Protein AF-0000000078796897 (afdb_homodimer)

Organism: Cecembia lonarensis (strain CCUG 58316 / KCTC 22772 / LW9) (NCBI:txid1225176)

Sequence (402 aa):
MMHPLHKPAYEALFKAAEKYMRVRKNDVHIPLSYRFALELMEHYPGVNQAVVAAGIILHDIGWYAIDEEEIFEKGFSGPDILTSDVRYLHESEGVKYAKPLLASLGYDEEFIEKVCTIIDGHDTRKFAKSKEDEIVRDADKLWRFAVTGVSVACDWFKMTPAQYAQRLEDTNIEQLHLPESVAIAKRELSATRALLLAHVLMMHPLHKPAYEALFKAAEKYMRVRKNDVHIPLSYRFALELMEHYPGVNQAVVAAGIILHDIGWYAIDEEEIFEKGFSGPDILTSDVRYLHESEGVKYAKPLLASLGYDEEFIEKVCTIIDGHDTRKFAKSKEDEIVRDADKLWRFAVTGVSVACDWFKMTPAQYAQRLEDTNIEQLHLPESVAIAKRELSATRALLLAHVL

InterPro domains:
  IPR006674 HD domain [PF01966] (35-142)

Foldseek 3Di:
DPDCVVPPVCVLLLVLLVVLCPAPVSVPLLVQLLVQLSVVVVVPVPDDSVLLNNLSSQLQSLCSVPDRVCCLVQQQADPPNLPGPSQQRSLVSSLVSSQVSCVVVPDDPVSSVSSNVLSRCLRNPLDAPDPSSLSSSLSSLLSCLALVNLVSCCVSHPHDSLVSLVVCVVPVLVSRDDPVSSVSSVVRNVVNCVVVVSVVD/DPPVVVPPPCVLLLVLLVVLCPAPVSVPLLVQLLVQLSVVVVVPVPDDSVLLNNLSSQLQSLCSVPDRVCCLVQQQADPPNLPGPSQQRSLVSSLVSQQVSCVVVPDDPVSSVSSNVLSRCLRNPLDAPDPSSLSSSLSSLLSCLALVNLVSCCVSHPHDSLVSLVVCVVPVLVSRDDPVSSVSSVVRNVVNCVVVVSVVD

Solvent-accessible surface area (backbone atoms only — not comparable to full-atom values): 20997 Å² total; per-residue (Å²): 125,78,61,75,75,74,39,76,78,51,49,64,57,49,46,74,43,40,79,35,25,80,42,95,58,31,60,51,52,32,40,43,14,40,53,44,33,54,59,54,43,72,78,42,81,86,51,59,61,67,48,30,51,50,24,38,66,44,34,63,36,9,44,56,80,49,58,65,68,55,46,48,51,44,49,47,67,39,97,48,30,81,69,23,69,63,60,58,45,22,15,54,43,12,33,65,56,45,50,59,52,42,47,73,72,65,52,53,70,68,59,48,50,55,28,36,51,35,20,49,37,53,83,69,44,92,67,64,90,42,72,43,33,43,44,31,44,34,14,66,52,45,35,50,31,28,55,47,29,30,66,54,50,13,60,62,62,75,41,51,52,39,57,39,50,49,46,40,65,74,59,46,49,80,70,40,80,46,72,67,49,42,53,49,34,53,53,31,34,53,50,25,35,61,52,41,38,32,91,64,78,126,77,61,76,72,76,42,76,79,51,48,66,58,48,45,73,43,38,80,35,25,79,40,94,57,31,58,50,51,31,40,43,15,42,54,44,33,53,60,54,43,72,78,42,80,85,51,60,62,67,48,29,51,52,23,38,67,43,33,64,38,10,45,56,80,49,57,65,68,54,44,47,50,43,49,48,67,38,97,50,30,81,69,22,70,63,59,56,45,21,16,55,43,12,34,66,56,45,49,61,54,42,47,72,72,66,51,54,70,68,57,47,50,56,26,36,52,34,21,47,36,53,83,69,44,93,66,65,91,42,72,44,34,41,44,30,43,33,13,66,52,43,35,50,33,29,53,47,30,29,67,55,51,14,60,63,61,77,39,52,52,40,57,38,51,50,47,41,66,75,60,46,51,81,69,40,81,45,72,69,50,44,54,48,34,51,53,31,35,53,50,26,36,62,53,42,39,32,90,64,78

Structure (mmCIF, N/CA/C/O backbone):
data_AF-0000000078796897-model_v1
#
loop_
_entity.id
_entity.type
_entity.pdbx_description
1 polymer 'Putative HD superfamily hydrolase'
#
loop_
_atom_site.group_PDB
_atom_site.id
_atom_site.type_symbol
_atom_site.label_atom_id
_atom_site.label_alt_id
_atom_site.label_comp_id
_atom_site.label_asym_id
_atom_site.label_entity_id
_atom_site.label_seq_id
_atom_site.pdbx_PDB_ins_code
_atom_site.Cartn_x
_atom_site.Cartn_y
_atom_site.Cartn_z
_atom_site.occupancy
_atom_site.B_iso_or_equiv
_atom_site.auth_seq_id
_atom_site.auth_comp_id
_atom_site.auth_asym_id
_atom_site.auth_atom_id
_atom_site.pdbx_PDB_model_num
ATOM 1 N N . MET A 1 1 ? -7.141 2.398 -20.031 1 24.41 1 MET A N 1
ATOM 2 C CA . MET A 1 1 ? -7.828 1.196 -20.5 1 24.41 1 MET A CA 1
ATOM 3 C C . MET A 1 1 ? -7.398 -0.021 -19.688 1 24.41 1 MET A C 1
ATOM 5 O O . MET A 1 1 ? -6.23 -0.134 -19.297 1 24.41 1 MET A O 1
ATOM 9 N N . MET A 1 2 ? -8.273 -0.577 -18.859 1 33.97 2 MET A N 1
ATOM 10 C CA . MET A 1 2 ? -7.984 -1.835 -18.172 1 33.97 2 MET A CA 1
ATOM 11 C C . MET A 1 2 ? -7.262 -2.807 -19.109 1 33.97 2 MET A C 1
ATOM 13 O O . MET A 1 2 ? -7.516 -2.826 -20.312 1 33.97 2 MET A O 1
ATOM 17 N N . HIS A 1 3 ? -6.117 -3.168 -18.719 1 37.28 3 HIS A N 1
ATOM 18 C CA . HIS A 1 3 ? -5.461 -4.164 -19.562 1 37.28 3 HIS A CA 1
ATOM 19 C C . HIS A 1 3 ? -6.445 -5.242 -20.016 1 37.28 3 HIS A C 1
ATOM 21 O O . HIS A 1 3 ? -7.293 -5.676 -19.219 1 37.28 3 HIS A O 1
ATOM 27 N N . PRO A 1 4 ? -6.625 -5.414 -21.172 1 39.06 4 PRO A N 1
ATOM 28 C CA . PRO A 1 4 ? -7.543 -6.414 -21.719 1 39.06 4 PRO A CA 1
ATOM 29 C C . PRO A 1 4 ? -7.578 -7.699 -20.906 1 39.06 4 PRO A C 1
ATOM 31 O O . PRO A 1 4 ? -8.594 -8.398 -20.891 1 39.06 4 PRO A O 1
ATOM 34 N N . LEU A 1 5 ? -6.465 -8.078 -20.375 1 41.12 5 LEU A N 1
ATOM 35 C CA . LEU A 1 5 ? -6.445 -9.391 -19.719 1 41.12 5 LEU A CA 1
ATOM 36 C C . LEU A 1 5 ? -7.137 -9.336 -18.375 1 41.12 5 LEU A C 1
ATOM 38 O O . LEU A 1 5 ? -7.094 -10.297 -17.609 1 41.12 5 LEU A O 1
ATOM 42 N N . HIS A 1 6 ? -7.418 -8.109 -17.859 1 48.72 6 HIS A N 1
ATOM 43 C CA . HIS A 1 6 ? -8.398 -8.328 -16.797 1 48.72 6 HIS A CA 1
ATOM 44 C C . HIS A 1 6 ? -9.578 -9.148 -17.297 1 48.72 6 HIS A C 1
ATOM 46 O O . HIS A 1 6 ? -10.594 -8.594 -17.719 1 48.72 6 HIS A O 1
ATOM 52 N N . LYS A 1 7 ? -9.141 -10.227 -18.094 1 50.75 7 LYS A N 1
ATOM 53 C CA . LYS A 1 7 ? -10.164 -11.086 -18.672 1 50.75 7 LYS A CA 1
ATOM 54 C C . LYS A 1 7 ? -11.117 -11.609 -17.609 1 50.75 7 LYS A C 1
ATOM 56 O O . LYS A 1 7 ? -10.688 -12.148 -16.578 1 50.75 7 LYS A O 1
ATOM 61 N N . PRO A 1 8 ? -12.258 -11.18 -17.656 1 57.94 8 PRO A N 1
ATOM 62 C CA . PRO A 1 8 ? -13.312 -11.859 -16.906 1 57.94 8 PRO A CA 1
ATOM 63 C C . PRO A 1 8 ? -13.078 -13.367 -16.797 1 57.94 8 PRO A C 1
ATOM 65 O O . PRO A 1 8 ? -13.656 -14.023 -15.922 1 57.94 8 PRO A O 1
ATOM 68 N N . ALA A 1 9 ? -11.984 -13.758 -17.469 1 66 9 ALA A N 1
ATOM 69 C CA . ALA A 1 9 ? -11.906 -15.195 -17.703 1 66 9 ALA A CA 1
ATOM 70 C C . ALA A 1 9 ? -11.406 -15.922 -16.453 1 66 9 ALA A C 1
ATOM 72 O O . ALA A 1 9 ? -11.789 -17.078 -16.203 1 66 9 ALA A O 1
ATOM 73 N N . TYR A 1 10 ? -10.773 -15.109 -15.477 1 92.06 10 TYR A N 1
ATOM 74 C CA . TYR A 1 10 ? -10.266 -15.938 -14.391 1 92.06 10 TYR A CA 1
ATOM 75 C C . TYR A 1 10 ? -10.883 -15.531 -13.055 1 92.06 10 TYR A C 1
ATOM 77 O O . TYR A 1 10 ? -10.367 -15.883 -11.992 1 92.06 10 TYR A O 1
ATOM 85 N N . GLU A 1 11 ? -12 -14.797 -13.195 1 94.06 11 GLU A N 1
ATOM 86 C CA . GLU A 1 11 ? -12.703 -14.352 -11.992 1 94.06 11 GLU A CA 1
ATOM 87 C C . GLU A 1 11 ? -13.211 -15.539 -11.18 1 94.06 11 GLU A C 1
ATOM 89 O O . GLU A 1 11 ? -13.25 -15.484 -9.953 1 94.06 11 GLU A O 1
ATOM 94 N N . ALA A 1 12 ? -13.594 -16.578 -11.883 1 94.5 12 ALA A N 1
ATOM 95 C CA . ALA A 1 12 ? -14.07 -17.766 -11.195 1 94.5 12 ALA A CA 1
ATOM 96 C C . ALA A 1 12 ? -12.977 -18.391 -10.336 1 94.5 12 ALA A C 1
ATOM 98 O O . ALA A 1 12 ? -13.242 -18.906 -9.258 1 94.5 12 ALA A O 1
ATOM 99 N N . LEU A 1 13 ? -11.758 -18.344 -10.82 1 97 13 LEU A N 1
ATOM 100 C CA . LEU A 1 13 ? -10.625 -18.844 -10.055 1 97 13 LEU A CA 1
ATOM 101 C C . LEU A 1 13 ? -10.406 -18 -8.805 1 97 13 LEU A C 1
ATOM 103 O O . LEU A 1 13 ? -10.211 -18.547 -7.715 1 97 13 LEU A O 1
ATOM 107 N N . PHE A 1 14 ? -10.469 -16.672 -8.992 1 97.31 14 PHE A N 1
ATOM 108 C CA . PHE A 1 14 ? -10.32 -15.766 -7.859 1 97.31 14 PHE A CA 1
ATOM 109 C C . PHE A 1 14 ? -11.406 -16.016 -6.82 1 97.31 14 PHE A C 1
ATOM 111 O O . PHE A 1 14 ? -11.125 -16.109 -5.625 1 97.31 14 PHE A O 1
ATOM 118 N N . LYS A 1 15 ? -12.609 -16.172 -7.285 1 96.69 15 LYS A N 1
ATOM 119 C CA . LYS A 1 15 ? -13.727 -16.375 -6.371 1 96.69 15 LYS A CA 1
ATOM 120 C C . LYS A 1 15 ? -13.578 -17.688 -5.605 1 96.69 15 LYS A C 1
ATOM 122 O O . LYS A 1 15 ? -13.812 -17.734 -4.395 1 96.69 15 LYS A O 1
ATOM 127 N N . ALA A 1 16 ? -13.164 -18.703 -6.297 1 97 16 ALA A N 1
ATOM 128 C CA . ALA A 1 16 ? -13 -20.016 -5.676 1 97 16 ALA A CA 1
ATOM 129 C C . ALA A 1 16 ? -11.859 -20 -4.664 1 97 16 ALA A C 1
ATOM 131 O O . ALA A 1 16 ? -11.883 -20.75 -3.676 1 97 16 ALA A O 1
ATOM 132 N N . ALA A 1 17 ? -10.859 -19.141 -4.883 1 97.81 17 ALA A N 1
ATOM 133 C CA . ALA A 1 17 ? -9.664 -19.125 -4.043 1 97.81 17 ALA A CA 1
ATOM 134 C C . ALA A 1 17 ? -9.812 -18.125 -2.902 1 97.81 17 ALA A C 1
ATOM 136 O O . ALA A 1 17 ? -8.953 -18.047 -2.02 1 97.81 17 ALA A O 1
ATOM 137 N N . GLU A 1 18 ? -10.883 -17.359 -2.846 1 97.19 18 GLU A N 1
ATOM 138 C CA . GLU A 1 18 ? -11.047 -16.188 -1.988 1 97.19 18 GLU A CA 1
ATOM 139 C C . GLU A 1 18 ? -10.781 -16.531 -0.526 1 97.19 18 GLU A C 1
ATOM 141 O O . GLU A 1 18 ? -10.016 -15.852 0.15 1 97.19 18 GLU A O 1
ATOM 146 N N . LYS A 1 19 ? -11.375 -17.594 -0.051 1 95.62 19 LYS A N 1
ATOM 147 C CA . LYS A 1 19 ? -11.25 -17.938 1.363 1 95.62 19 LYS A CA 1
ATOM 148 C C . LYS A 1 19 ? -9.797 -18.219 1.733 1 95.62 19 LYS A C 1
ATOM 150 O O . LYS A 1 19 ? -9.375 -17.938 2.855 1 95.62 19 LYS A O 1
ATOM 155 N N . TYR A 1 20 ? -9.047 -18.719 0.771 1 97.12 20 TYR A N 1
ATOM 156 C CA . TYR A 1 20 ? -7.672 -19.109 1.042 1 97.12 20 TYR A CA 1
ATOM 157 C C . TYR A 1 20 ? -6.742 -17.906 0.994 1 97.12 20 TYR A C 1
ATOM 159 O O . TYR A 1 20 ? -5.566 -18 1.358 1 97.12 20 TYR A O 1
ATOM 167 N N . MET A 1 21 ? -7.285 -16.734 0.614 1 95.62 21 MET A N 1
ATOM 168 C CA . MET A 1 21 ? -6.469 -15.539 0.452 1 95.62 21 MET A CA 1
ATOM 169 C C . MET A 1 21 ? -6.492 -14.688 1.719 1 95.62 21 MET A C 1
ATOM 171 O O . MET A 1 21 ? -5.797 -13.672 1.804 1 95.62 21 MET A O 1
ATOM 175 N N . ARG A 1 22 ? -7.277 -15.125 2.717 1 92.44 22 ARG A N 1
ATOM 176 C CA . ARG A 1 22 ? -7.457 -14.328 3.924 1 92.44 22 ARG A CA 1
ATOM 177 C C . ARG A 1 22 ? -6.316 -14.562 4.91 1 92.44 22 ARG A C 1
ATOM 179 O O . ARG A 1 22 ? -6.551 -14.805 6.094 1 92.44 22 ARG A O 1
ATOM 186 N N . VAL A 1 23 ? -5.102 -14.641 4.402 1 92.44 23 VAL A N 1
ATOM 187 C CA . VAL A 1 23 ? -3.887 -14.805 5.188 1 92.44 23 VAL A CA 1
ATOM 188 C C . VAL A 1 23 ? -2.723 -14.094 4.496 1 92.44 23 VAL A C 1
ATOM 190 O O . VAL A 1 23 ? -2.674 -14.031 3.264 1 92.44 23 VAL A O 1
ATOM 193 N N . ARG A 1 24 ? -1.796 -13.461 5.324 1 91.06 24 ARG A N 1
ATOM 194 C CA . ARG A 1 24 ? -0.527 -12.906 4.859 1 91.06 24 ARG A CA 1
ATOM 195 C C . ARG A 1 24 ? -0.75 -11.867 3.77 1 91.06 24 ARG A C 1
ATOM 197 O O . ARG A 1 24 ? 0.021 -11.789 2.811 1 91.06 24 ARG A O 1
ATOM 204 N N . LYS A 1 25 ? -1.838 -11.18 3.766 1 94.38 25 LYS A N 1
ATOM 205 C CA . LYS A 1 25 ? -2.176 -10.109 2.83 1 94.38 25 LYS A CA 1
ATOM 206 C C . LYS A 1 25 ? -2.305 -10.641 1.406 1 94.38 25 LYS A C 1
ATOM 208 O O . LYS A 1 25 ? -2.09 -9.906 0.44 1 94.38 25 LYS A O 1
ATOM 213 N N . ASN A 1 26 ? -2.656 -11.875 1.288 1 96.69 26 ASN A N 1
ATOM 214 C CA . ASN A 1 26 ? -2.762 -12.469 -0.04 1 96.69 26 ASN A CA 1
ATOM 215 C C . ASN A 1 26 ? -3.902 -11.852 -0.843 1 96.69 26 ASN A C 1
ATOM 217 O O . ASN A 1 26 ? -3.91 -11.922 -2.074 1 96.69 26 ASN A O 1
ATOM 221 N N . ASP A 1 27 ? -4.832 -11.203 -0.177 1 96.25 27 ASP A N 1
ATOM 222 C CA . ASP A 1 27 ? -5.91 -10.523 -0.889 1 96.25 27 ASP A CA 1
ATOM 223 C C . ASP A 1 27 ? -5.434 -9.188 -1.459 1 96.25 27 ASP A C 1
ATOM 225 O O . ASP A 1 27 ? -6.168 -8.523 -2.195 1 96.25 27 ASP A O 1
ATOM 229 N N . VAL A 1 28 ? -4.289 -8.766 -1.177 1 97.94 28 VAL A N 1
ATOM 230 C CA . VAL A 1 28 ? -3.619 -7.641 -1.815 1 97.94 28 VAL A CA 1
ATOM 231 C C . VAL A 1 28 ? -2.523 -8.156 -2.75 1 97.94 28 VAL A C 1
ATOM 233 O O . VAL A 1 28 ? -2.504 -7.816 -3.936 1 97.94 28 VAL A O 1
ATOM 236 N N . HIS A 1 29 ? -1.692 -9.047 -2.25 1 98.06 29 HIS A N 1
ATOM 237 C CA . HIS A 1 29 ? -0.524 -9.586 -2.941 1 98.06 29 HIS A CA 1
ATOM 238 C C . HIS A 1 29 ? -0.921 -10.266 -4.246 1 98.06 29 HIS A C 1
ATOM 240 O O . HIS A 1 29 ? -0.342 -9.984 -5.301 1 98.06 29 HIS A O 1
ATOM 246 N N . ILE A 1 30 ? -1.928 -11.109 -4.203 1 98.31 30 ILE A N 1
ATOM 247 C CA . ILE A 1 30 ? -2.223 -11.977 -5.336 1 98.31 30 ILE A CA 1
ATOM 248 C C . ILE A 1 30 ? -2.822 -11.156 -6.473 1 98.31 30 ILE A C 1
ATOM 250 O O . ILE A 1 30 ? -2.369 -11.242 -7.617 1 98.31 30 ILE A O 1
ATOM 254 N N . PRO A 1 31 ? -3.803 -10.273 -6.219 1 97.5 31 PRO A N 1
ATOM 255 C CA . PRO A 1 31 ? -4.305 -9.461 -7.324 1 97.5 31 PRO A CA 1
ATOM 256 C C . PRO A 1 31 ? -3.215 -8.594 -7.965 1 97.5 31 PRO A C 1
ATOM 258 O O . PRO A 1 31 ? -3.18 -8.445 -9.188 1 97.5 31 PRO A O 1
ATOM 261 N N . LEU A 1 32 ? -2.363 -8.047 -7.176 1 98.06 32 LEU A N 1
ATOM 262 C CA . LEU A 1 32 ? -1.31 -7.203 -7.73 1 98.06 32 LEU A CA 1
ATOM 263 C C . LEU A 1 32 ? -0.302 -8.031 -8.516 1 98.06 32 LEU A C 1
ATOM 265 O O . LEU A 1 32 ? 0.158 -7.617 -9.578 1 98.06 32 LEU A O 1
ATOM 269 N N . SER A 1 33 ? 0.039 -9.188 -7.965 1 98.5 33 SER A N 1
ATOM 270 C CA . SER A 1 33 ? 0.946 -10.078 -8.672 1 98.5 33 SER A CA 1
ATOM 271 C C . SER A 1 33 ? 0.336 -10.555 -9.984 1 98.5 33 SER A C 1
ATOM 273 O O . SER A 1 33 ? 1.045 -10.727 -10.984 1 98.5 33 SER A O 1
ATOM 275 N N . TYR A 1 34 ? -0.95 -10.781 -9.938 1 98 34 TYR A N 1
ATOM 276 C CA . TYR A 1 34 ? -1.67 -11.18 -11.141 1 98 34 TYR A CA 1
ATOM 277 C C . TYR A 1 34 ? -1.534 -10.133 -12.234 1 98 34 TYR A C 1
ATOM 279 O O . TYR A 1 34 ? -1.318 -10.469 -13.398 1 98 34 TYR A O 1
ATOM 287 N N . ARG A 1 35 ? -1.609 -8.875 -11.906 1 96.94 35 ARG A N 1
ATOM 288 C CA . ARG A 1 35 ? -1.45 -7.797 -12.875 1 96.94 35 ARG A CA 1
ATOM 289 C C . ARG A 1 35 ? -0.064 -7.832 -13.508 1 96.94 35 ARG A C 1
ATOM 291 O O . ARG A 1 35 ? 0.075 -7.637 -14.719 1 96.94 35 ARG A O 1
ATOM 298 N N . PHE A 1 36 ? 0.92 -8.086 -12.719 1 98.38 36 PHE A N 1
ATOM 299 C CA . PHE A 1 36 ? 2.273 -8.156 -13.258 1 98.38 36 PHE A CA 1
ATOM 300 C C . PHE A 1 36 ? 2.445 -9.383 -14.141 1 98.38 36 PHE A C 1
ATOM 302 O O . PHE A 1 36 ? 3.182 -9.344 -15.133 1 98.38 36 PHE A O 1
ATOM 309 N N . ALA A 1 37 ? 1.799 -10.5 -13.75 1 98.19 37 ALA A N 1
ATOM 310 C CA . ALA A 1 37 ? 1.819 -11.68 -14.617 1 98.19 37 ALA A CA 1
ATOM 311 C C . ALA A 1 37 ? 1.236 -11.359 -15.992 1 98.19 37 ALA A C 1
ATOM 313 O O . ALA A 1 37 ? 1.793 -11.758 -17.016 1 98.19 37 ALA A O 1
ATOM 314 N N . LEU A 1 38 ? 0.15 -10.617 -15.992 1 96.31 38 LEU A N 1
ATOM 315 C CA . LEU A 1 38 ? -0.473 -10.219 -17.25 1 96.31 38 LEU A CA 1
ATOM 316 C C . LEU A 1 38 ? 0.48 -9.367 -18.094 1 96.31 38 LEU A C 1
ATOM 318 O O . LEU A 1 38 ? 0.607 -9.578 -19.297 1 96.31 38 LEU A O 1
ATOM 322 N N . GLU A 1 39 ? 1.092 -8.445 -17.453 1 97.44 39 GLU A N 1
ATOM 323 C CA . GLU A 1 39 ? 2.049 -7.594 -18.172 1 97.44 39 GLU A CA 1
ATOM 324 C C . GLU A 1 39 ? 3.191 -8.422 -18.75 1 97.44 39 GLU A C 1
ATOM 326 O O . GLU A 1 39 ? 3.582 -8.219 -19.906 1 97.44 39 GLU A O 1
ATOM 331 N N . LEU A 1 40 ? 3.723 -9.352 -17.984 1 98.38 40 LEU A N 1
ATOM 332 C CA . LEU A 1 40 ? 4.836 -10.18 -18.438 1 98.38 40 LEU A CA 1
ATOM 333 C C . LEU A 1 40 ? 4.41 -11.062 -19.609 1 98.38 40 LEU A C 1
ATOM 335 O O . LEU A 1 40 ? 5.172 -1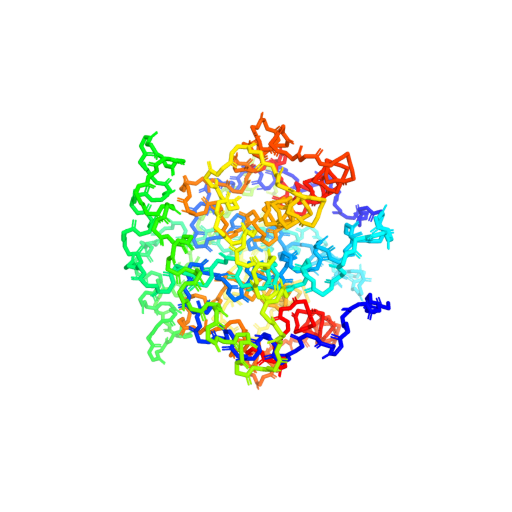1.242 -20.562 1 98.38 40 LEU A O 1
ATOM 339 N N . MET A 1 41 ? 3.205 -11.586 -19.531 1 96.88 41 MET A N 1
ATOM 340 C CA . MET A 1 41 ? 2.723 -12.5 -20.562 1 96.88 41 MET A CA 1
ATOM 341 C C . MET A 1 41 ? 2.672 -11.812 -21.906 1 96.88 41 MET A C 1
ATOM 343 O O . MET A 1 41 ? 2.803 -12.461 -22.953 1 96.88 41 MET A O 1
ATOM 347 N N . GLU A 1 42 ? 2.51 -10.5 -21.938 1 96.75 42 GLU A N 1
ATOM 348 C CA . GLU A 1 42 ? 2.486 -9.742 -23.188 1 96.75 42 GLU A CA 1
ATOM 349 C C . GLU A 1 42 ? 3.803 -9.891 -23.953 1 96.75 42 GLU A C 1
ATOM 351 O O . GLU A 1 42 ? 3.832 -9.781 -25.172 1 96.75 42 G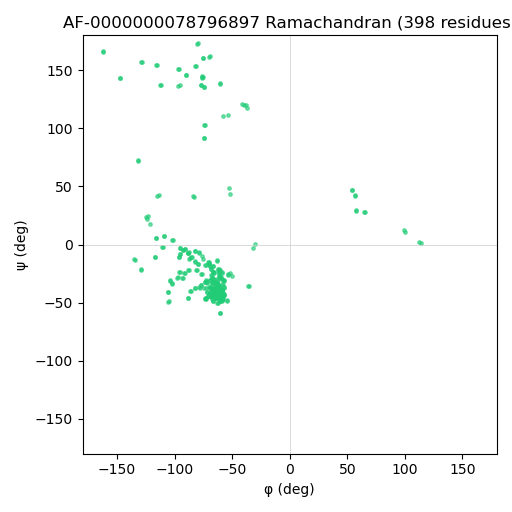LU A O 1
ATOM 356 N N . HIS A 1 43 ? 4.859 -10.25 -23.281 1 97.75 43 HIS A N 1
ATOM 357 C CA . HIS A 1 43 ? 6.18 -10.375 -23.891 1 97.75 43 HIS A CA 1
ATOM 358 C C . HIS A 1 43 ? 6.461 -11.812 -24.312 1 97.75 43 HIS A C 1
ATOM 360 O O . HIS A 1 43 ? 7.461 -12.086 -24.984 1 97.75 43 HIS A O 1
ATOM 366 N N . TYR A 1 44 ? 5.551 -12.75 -23.906 1 97.38 44 TYR A N 1
ATOM 367 C CA . TYR A 1 44 ? 5.762 -14.164 -24.188 1 97.38 44 TYR A CA 1
ATOM 368 C C . TYR A 1 44 ? 4.5 -14.797 -24.766 1 97.38 44 TYR A C 1
ATOM 370 O O . TYR A 1 44 ? 3.883 -15.656 -24.125 1 97.38 44 TYR A O 1
ATOM 378 N N . PRO A 1 45 ? 4.156 -14.492 -26.031 1 95.31 45 PRO A N 1
ATOM 379 C CA . PRO A 1 45 ? 2.9 -14.945 -26.641 1 95.31 45 PRO A CA 1
ATOM 380 C C . PRO A 1 45 ? 2.812 -16.469 -26.75 1 95.31 45 PRO A C 1
ATOM 382 O O . PRO A 1 45 ? 1.72 -17.016 -26.906 1 95.31 45 PRO A O 1
ATOM 385 N N . GLY A 1 46 ? 3.824 -17.25 -26.594 1 96.31 46 GLY A N 1
ATOM 386 C CA . GLY A 1 46 ? 3.811 -18.688 -26.75 1 96.31 46 GLY A CA 1
ATOM 387 C C . GLY A 1 46 ? 3.432 -19.422 -25.484 1 96.31 46 GLY A C 1
ATOM 388 O O . GLY A 1 46 ? 3.188 -20.641 -25.516 1 96.31 46 GLY A O 1
ATOM 389 N N . VAL A 1 47 ? 3.283 -18.75 -24.391 1 97.12 47 VAL A N 1
ATOM 390 C CA . VAL A 1 47 ? 3.016 -19.406 -23.109 1 97.12 47 VAL A CA 1
ATOM 391 C C . VAL A 1 47 ? 1.526 -19.719 -23 1 97.12 47 VAL A C 1
ATOM 393 O O . VAL A 1 47 ? 0.6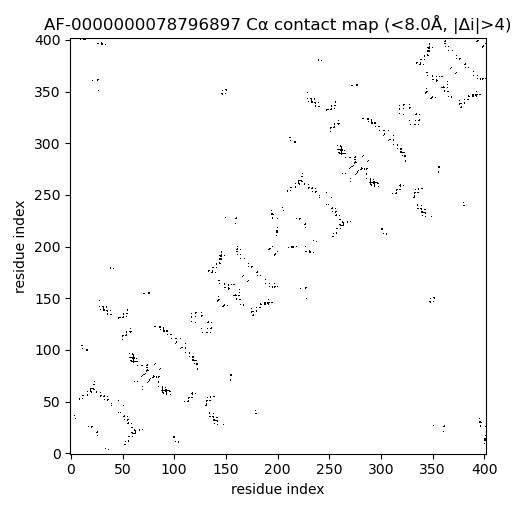97 -19.078 -23.641 1 97.12 47 VAL A O 1
ATOM 396 N N . ASN A 1 48 ? 1.209 -20.719 -22.234 1 97 48 ASN A N 1
ATOM 397 C CA . ASN A 1 48 ? -0.173 -20.984 -21.859 1 97 48 ASN A CA 1
ATOM 398 C C . ASN A 1 48 ? -0.677 -19.984 -20.812 1 97 48 ASN A C 1
ATOM 400 O O . ASN A 1 48 ? -0.376 -20.109 -19.625 1 97 48 ASN A O 1
ATOM 404 N N . GLN A 1 49 ? -1.458 -19.062 -21.297 1 96.19 49 GLN A N 1
ATOM 405 C CA . GLN A 1 49 ? -1.883 -17.938 -20.453 1 96.19 49 GLN A CA 1
ATOM 406 C C . GLN A 1 49 ? -2.715 -18.438 -19.281 1 96.19 49 GLN A C 1
ATOM 408 O O . GLN A 1 49 ? -2.611 -17.891 -18.172 1 96.19 49 GLN A O 1
ATOM 413 N N . ALA A 1 50 ? -3.506 -19.422 -19.547 1 96.38 50 ALA A N 1
ATOM 414 C CA . ALA A 1 50 ? -4.359 -19.953 -18.484 1 96.38 50 ALA A CA 1
ATOM 415 C C . ALA A 1 50 ? -3.525 -20.578 -17.375 1 96.38 50 ALA A C 1
ATOM 417 O O . ALA A 1 50 ? -3.865 -20.453 -16.188 1 96.38 50 ALA A O 1
ATOM 418 N N . VAL A 1 51 ? -2.434 -21.234 -17.703 1 98.06 51 VAL A N 1
ATOM 419 C CA . VAL A 1 51 ? -1.558 -21.859 -16.719 1 98.06 51 VAL A CA 1
ATOM 420 C C . VAL A 1 51 ? -0.875 -20.781 -15.875 1 98.06 51 VAL A C 1
ATOM 422 O O . VAL A 1 51 ? -0.798 -20.906 -14.648 1 98.06 51 VAL A O 1
ATOM 425 N N . VAL A 1 52 ? -0.417 -19.703 -16.531 1 98.44 52 VAL A N 1
ATOM 426 C CA . VAL A 1 52 ? 0.211 -18.609 -15.805 1 98.44 52 VAL A CA 1
ATOM 427 C C . VAL A 1 52 ? -0.799 -17.969 -14.852 1 98.44 52 VAL A C 1
ATOM 429 O O . VAL A 1 52 ? -0.506 -17.766 -13.672 1 98.44 52 VAL A O 1
ATOM 432 N N . ALA A 1 53 ? -2.004 -17.75 -15.383 1 97.75 53 ALA A N 1
ATOM 433 C CA . ALA A 1 53 ? -3.045 -17.094 -14.594 1 97.75 53 ALA A CA 1
ATOM 434 C C . ALA A 1 53 ? -3.414 -17.938 -13.375 1 97.75 53 ALA A C 1
ATOM 436 O O . ALA A 1 53 ? -3.422 -17.438 -12.242 1 97.75 53 ALA A O 1
ATOM 437 N N . ALA A 1 54 ? -3.678 -19.172 -13.586 1 98.25 54 ALA A N 1
ATOM 438 C CA . ALA A 1 54 ? -4.035 -20.062 -12.484 1 98.25 54 ALA A CA 1
ATOM 439 C C . ALA A 1 54 ? -2.883 -20.203 -11.492 1 98.25 54 ALA A C 1
ATOM 441 O O . ALA A 1 54 ? -3.094 -20.172 -10.281 1 98.25 54 ALA A O 1
ATOM 442 N N . GLY A 1 55 ? -1.634 -20.297 -12.031 1 98.62 55 GLY A N 1
ATOM 443 C CA . GLY A 1 55 ? -0.459 -20.422 -11.18 1 98.62 55 GLY A CA 1
ATOM 444 C C . GLY A 1 55 ? -0.277 -19.234 -10.25 1 98.62 55 GLY A C 1
ATOM 445 O O . GLY A 1 55 ? -0.044 -19.422 -9.047 1 98.62 55 GLY A O 1
ATOM 446 N N . ILE A 1 56 ? -0.412 -18.031 -10.766 1 98.69 56 ILE A N 1
ATOM 447 C CA . ILE A 1 56 ? -0.168 -16.844 -9.961 1 98.69 56 ILE A CA 1
ATOM 448 C C . ILE A 1 56 ? -1.322 -16.641 -8.977 1 98.69 56 ILE A C 1
ATOM 450 O O . ILE A 1 56 ? -1.116 -16.172 -7.855 1 98.69 56 ILE A O 1
ATOM 454 N N . ILE A 1 57 ? -2.566 -17.031 -9.375 1 98.38 57 ILE A N 1
ATOM 455 C CA . ILE A 1 57 ? -3.738 -16.859 -8.523 1 98.38 57 ILE A CA 1
ATOM 456 C C . ILE A 1 57 ? -3.678 -17.844 -7.359 1 98.38 57 ILE A C 1
ATOM 458 O O . ILE A 1 57 ? -4.031 -17.5 -6.227 1 98.38 57 ILE A O 1
ATOM 462 N N . LEU A 1 58 ? -3.104 -19.047 -7.562 1 98.75 58 LEU A N 1
ATOM 463 C CA . LEU A 1 58 ? -3.246 -20.125 -6.578 1 98.75 58 LEU A CA 1
ATOM 464 C C . LEU A 1 58 ? -1.919 -20.406 -5.879 1 98.75 58 LEU A C 1
ATOM 466 O O . LEU A 1 58 ? -1.863 -21.188 -4.934 1 98.75 58 LEU A O 1
ATOM 470 N N . HIS A 1 59 ? -0.812 -19.734 -6.223 1 98.75 59 HIS A N 1
ATOM 471 C CA . HIS A 1 59 ? 0.528 -20.141 -5.812 1 98.75 59 HIS A CA 1
ATOM 472 C C . HIS A 1 59 ? 0.678 -20.094 -4.297 1 98.75 59 HIS A C 1
ATOM 474 O O . HIS A 1 59 ? 1.374 -20.922 -3.709 1 98.75 59 HIS A O 1
ATOM 480 N N . ASP A 1 60 ? -0.008 -19.156 -3.711 1 98.25 60 ASP A N 1
ATOM 481 C CA . ASP A 1 60 ? 0.231 -18.844 -2.305 1 98.25 60 ASP A CA 1
ATOM 482 C C . ASP A 1 60 ? -0.934 -19.297 -1.435 1 98.25 60 ASP A C 1
ATOM 484 O O . ASP A 1 60 ? -0.981 -19 -0.24 1 98.25 60 ASP A O 1
ATOM 488 N N . ILE A 1 61 ? -1.95 -20.031 -1.934 1 98.12 61 ILE A N 1
ATOM 489 C CA . ILE A 1 61 ? -3.16 -20.344 -1.177 1 98.12 61 ILE A CA 1
ATOM 490 C C . ILE A 1 61 ? -2.838 -21.328 -0.064 1 98.12 61 ILE A C 1
ATOM 492 O O . ILE A 1 61 ? -3.621 -21.5 0.875 1 98.12 61 ILE A O 1
ATOM 496 N N . GLY A 1 62 ? -1.693 -21.984 -0.14 1 97.88 62 GLY A N 1
ATOM 497 C CA . GLY A 1 62 ? -1.289 -22.953 0.873 1 97.88 62 GLY A CA 1
ATOM 498 C C . GLY A 1 62 ? -0.95 -22.312 2.205 1 97.88 62 GLY A C 1
ATOM 499 O O . GLY A 1 62 ? -0.917 -22.984 3.234 1 97.88 62 GLY A O 1
ATOM 500 N N . TRP A 1 63 ? -0.685 -21 2.176 1 96.38 63 TRP A N 1
ATOM 501 C CA . TRP A 1 63 ? -0.415 -20.297 3.426 1 96.38 63 TRP A CA 1
ATOM 502 C C . TRP A 1 63 ? -1.618 -20.375 4.359 1 96.38 63 TRP A C 1
ATOM 504 O O . TRP A 1 63 ? -1.477 -20.219 5.578 1 96.38 63 TRP A O 1
ATOM 514 N N . TYR A 1 64 ? -2.785 -20.594 3.848 1 96.06 64 TYR A N 1
ATOM 515 C CA . TYR A 1 64 ? -4.02 -20.688 4.617 1 96.06 64 TYR A CA 1
ATOM 516 C C . TYR A 1 64 ? -3.936 -21.812 5.645 1 96.06 64 TYR A C 1
ATOM 518 O O . TYR A 1 64 ? -4.582 -21.75 6.695 1 96.06 64 TYR A O 1
ATOM 526 N N . ALA A 1 65 ? -3.094 -22.766 5.406 1 95.56 65 ALA A N 1
ATOM 527 C CA . ALA A 1 65 ? -2.996 -23.938 6.266 1 95.56 65 ALA A CA 1
ATOM 528 C C . ALA A 1 65 ? -2.02 -23.703 7.414 1 95.56 65 ALA A C 1
ATOM 530 O O . ALA A 1 65 ? -1.903 -24.516 8.32 1 95.56 65 ALA A O 1
ATOM 531 N N . ILE A 1 66 ? -1.341 -22.594 7.375 1 92.06 66 ILE A N 1
ATOM 532 C CA . ILE A 1 66 ? -0.256 -22.344 8.32 1 92.06 66 ILE A CA 1
ATOM 533 C C . ILE A 1 66 ? -0.641 -21.219 9.266 1 92.06 66 ILE A C 1
ATOM 535 O O . ILE A 1 66 ? -1.164 -20.188 8.836 1 92.06 66 ILE A O 1
ATOM 539 N N . ASP A 1 67 ? -0.358 -21.375 10.555 1 88.75 67 ASP A N 1
ATOM 540 C CA . ASP A 1 67 ? -0.649 -20.359 11.555 1 88.75 67 ASP A CA 1
ATOM 541 C C . ASP A 1 67 ? 0.096 -19.062 11.25 1 88.75 67 ASP A C 1
ATOM 543 O O . ASP A 1 67 ? 1.29 -19.078 10.945 1 88.75 67 ASP A O 1
ATOM 547 N N . GLU A 1 68 ? -0.562 -18.031 11.43 1 83.69 68 GLU A N 1
ATOM 548 C CA . GLU A 1 68 ? -0.031 -16.734 11.031 1 83.69 68 GLU A CA 1
ATOM 549 C C . GLU A 1 68 ? 1.209 -16.375 11.844 1 83.69 68 GLU A C 1
ATOM 551 O O . GLU A 1 68 ? 2.158 -15.797 11.312 1 83.69 68 GLU A O 1
ATOM 556 N N . GLU A 1 69 ? 1.131 -16.672 13.07 1 81.38 69 GLU A N 1
ATOM 557 C CA . GLU A 1 69 ? 2.291 -16.391 13.906 1 81.38 69 GLU A CA 1
ATOM 558 C C . GLU A 1 69 ? 3.52 -17.156 13.422 1 81.38 69 GLU A C 1
ATOM 560 O O . GLU A 1 69 ? 4.633 -16.625 13.43 1 81.38 69 GLU A O 1
ATOM 565 N N . GLU A 1 70 ? 3.271 -18.328 13 1 79.38 70 GLU A N 1
ATOM 566 C CA . GLU A 1 70 ? 4.355 -19.156 12.484 1 79.38 70 GLU A CA 1
ATOM 567 C C . GLU A 1 70 ? 4.883 -18.609 11.156 1 79.38 70 GLU A C 1
ATOM 569 O O . GLU A 1 70 ? 6.09 -18.656 10.906 1 79.38 70 GLU A O 1
ATOM 574 N N . ILE A 1 71 ? 4.027 -18.125 10.383 1 78.25 71 ILE A N 1
ATOM 575 C CA . ILE A 1 71 ? 4.402 -17.562 9.086 1 78.25 71 ILE A CA 1
ATOM 576 C C . ILE A 1 71 ? 5.398 -16.422 9.289 1 78.25 71 ILE A C 1
ATOM 578 O O . ILE A 1 71 ? 6.469 -16.422 8.672 1 78.25 71 ILE A O 1
ATOM 582 N N . PHE A 1 72 ? 5.137 -15.57 10.195 1 76.69 72 PHE A N 1
ATOM 583 C CA . PHE A 1 72 ? 5.934 -14.352 10.336 1 76.69 72 PHE A CA 1
ATOM 584 C C . PHE A 1 72 ? 7.203 -14.625 11.133 1 76.69 72 PHE A C 1
ATOM 586 O O . PHE A 1 72 ? 8.273 -14.102 10.812 1 76.69 72 PHE A O 1
ATOM 593 N N . GLU A 1 73 ? 7.105 -15.461 12.125 1 74.69 73 GLU A N 1
ATOM 594 C CA . GLU A 1 73 ? 8.273 -15.789 12.93 1 74.69 73 GLU A CA 1
ATOM 595 C C . GLU A 1 73 ? 9.297 -16.594 12.125 1 74.69 73 GLU A C 1
ATOM 597 O O . GLU A 1 73 ? 10.492 -16.281 12.148 1 74.69 73 GLU A O 1
ATOM 602 N N . LYS A 1 74 ? 8.766 -17.5 11.477 1 71.75 74 LYS A N 1
ATOM 603 C CA . LYS A 1 74 ? 9.664 -18.422 10.789 1 71.75 74 LYS A CA 1
ATOM 604 C C . LYS A 1 74 ? 9.859 -18.031 9.328 1 71.75 74 LYS A C 1
ATOM 606 O O . LYS A 1 74 ? 10.867 -18.375 8.719 1 71.75 74 LYS A O 1
ATOM 611 N N . GLY A 1 75 ? 8.945 -17.312 8.75 1 68.56 75 GLY A N 1
ATOM 612 C CA . GLY A 1 75 ? 8.953 -17 7.332 1 68.56 75 GLY A CA 1
ATOM 613 C C . GLY A 1 75 ? 9.672 -15.711 7.008 1 68.56 75 GLY A C 1
ATOM 614 O O . GLY A 1 75 ? 10.234 -15.562 5.922 1 68.56 75 GLY A O 1
ATOM 615 N N . PHE A 1 76 ? 9.734 -14.812 8.031 1 71.88 76 PHE A N 1
ATOM 616 C CA . PHE A 1 76 ? 10.234 -13.492 7.672 1 71.88 76 PHE A CA 1
ATOM 617 C C . PHE A 1 76 ? 11.25 -13 8.695 1 71.88 76 PHE A C 1
ATOM 619 O O . PHE A 1 76 ? 11.945 -12.016 8.469 1 71.88 76 PHE A O 1
ATOM 626 N N . SER A 1 77 ? 11.469 -13.523 9.875 1 66.38 77 SER A N 1
ATOM 627 C CA . SER A 1 77 ? 12.32 -12.992 10.938 1 66.38 77 SER A CA 1
ATOM 628 C C . SER A 1 77 ? 13.477 -13.945 11.242 1 66.38 77 SER A C 1
ATOM 630 O O . SER A 1 77 ? 14.477 -13.539 11.844 1 66.38 77 SER A O 1
ATOM 632 N N . GLY A 1 78 ? 13.477 -15.156 10.734 1 60.84 78 GLY A N 1
ATOM 633 C CA . GLY A 1 78 ? 14.484 -16.125 11.148 1 60.84 78 GLY A CA 1
ATOM 634 C C . GLY A 1 78 ? 15.656 -16.203 10.188 1 60.84 78 GLY A C 1
ATOM 635 O O . GLY A 1 78 ? 15.602 -15.656 9.086 1 60.84 78 GLY A O 1
ATOM 636 N N . PRO A 1 79 ? 16.812 -16.547 10.672 1 59.66 79 PRO A N 1
ATOM 637 C CA . PRO A 1 79 ? 18.047 -16.625 9.891 1 59.66 79 PRO A CA 1
ATOM 638 C C . PRO A 1 79 ? 17.891 -17.469 8.617 1 59.66 79 PRO A C 1
ATOM 640 O O . PRO A 1 79 ? 18.625 -17.281 7.652 1 59.66 79 PRO A O 1
ATOM 643 N N . ASP A 1 80 ? 16.938 -18.312 8.719 1 61 80 ASP A N 1
ATOM 644 C CA . ASP A 1 80 ? 16.812 -19.234 7.602 1 61 80 ASP A CA 1
ATOM 645 C C . ASP A 1 80 ? 15.492 -19.031 6.863 1 61 80 ASP A C 1
ATOM 647 O O . ASP A 1 80 ? 14.836 -20 6.473 1 61 80 ASP A O 1
ATOM 651 N N . ILE A 1 81 ? 15.109 -17.875 6.656 1 57.78 81 ILE A N 1
ATOM 652 C CA . ILE A 1 81 ? 13.789 -17.531 6.145 1 57.78 81 ILE A CA 1
ATOM 653 C C . ILE A 1 81 ? 13.562 -18.203 4.797 1 57.78 81 ILE A C 1
ATOM 655 O O . ILE A 1 81 ? 12.445 -18.641 4.492 1 57.78 81 ILE A O 1
ATOM 659 N N . LEU A 1 82 ? 14.492 -18.453 3.975 1 55.47 82 LEU A N 1
ATOM 660 C CA . LEU A 1 82 ? 14.32 -18.969 2.623 1 55.47 82 LEU A CA 1
ATOM 661 C C . LEU A 1 82 ? 14.266 -20.5 2.629 1 55.47 82 LEU A C 1
ATOM 663 O O . LEU A 1 82 ? 13.859 -21.109 1.641 1 55.47 82 LEU A O 1
ATOM 667 N N . THR A 1 83 ? 14.617 -20.938 3.732 1 58.62 83 THR A N 1
ATOM 668 C CA . THR A 1 83 ? 14.672 -22.391 3.807 1 58.62 83 THR A CA 1
ATOM 669 C C . THR A 1 83 ? 13.812 -22.906 4.957 1 58.62 83 THR A C 1
ATOM 671 O O . THR A 1 83 ? 13.992 -24.047 5.41 1 58.62 83 THR A O 1
ATOM 674 N N . SER A 1 84 ? 13.008 -22.156 5.211 1 69.31 84 SER A N 1
ATOM 675 C CA . SER A 1 84 ? 12.188 -22.516 6.367 1 69.31 84 SER A CA 1
ATOM 676 C C . SER A 1 84 ? 11.18 -23.609 6.016 1 69.31 84 SER A C 1
ATOM 678 O O . SER A 1 84 ? 10.727 -23.688 4.875 1 69.31 84 SER A O 1
ATOM 680 N N . ASP A 1 85 ? 10.945 -24.406 6.914 1 81.62 85 ASP A N 1
ATOM 681 C CA . ASP A 1 85 ? 9.969 -25.484 6.793 1 81.62 85 ASP A CA 1
ATOM 682 C C . ASP A 1 85 ? 8.602 -24.938 6.371 1 81.62 85 ASP A C 1
ATOM 684 O O . ASP A 1 85 ? 7.891 -25.578 5.594 1 81.62 85 ASP A O 1
ATOM 688 N N . VAL A 1 86 ? 8.375 -23.75 6.688 1 85.88 86 VAL A N 1
ATOM 689 C CA . VAL A 1 86 ? 7.062 -23.188 6.395 1 85.88 86 VAL A CA 1
ATOM 690 C C . VAL A 1 86 ? 6.961 -22.859 4.902 1 85.88 86 VAL A C 1
ATOM 692 O O . VAL A 1 86 ? 5.879 -22.922 4.32 1 85.88 86 VAL A O 1
ATOM 695 N N . ARG A 1 87 ? 8.039 -22.625 4.273 1 87.31 87 ARG A N 1
ATOM 696 C CA . ARG A 1 87 ? 8.031 -22.328 2.846 1 87.31 87 ARG A CA 1
ATOM 697 C C . ARG A 1 87 ? 7.719 -23.578 2.027 1 87.31 87 ARG A C 1
ATOM 699 O O . ARG A 1 87 ? 6.973 -23.516 1.049 1 87.31 87 ARG A O 1
ATOM 706 N N . TYR A 1 88 ? 8.289 -24.625 2.453 1 91.19 88 TYR A N 1
ATOM 707 C CA . TYR A 1 88 ? 7.977 -25.875 1.785 1 91.19 88 TYR A CA 1
ATOM 708 C C . TYR A 1 88 ? 6.539 -26.297 2.055 1 91.19 88 TYR A C 1
ATOM 710 O O . TYR A 1 88 ? 5.844 -26.766 1.155 1 91.19 88 TYR A O 1
ATOM 718 N N . LEU A 1 89 ? 6.191 -26.031 3.246 1 93.56 89 LEU A N 1
ATOM 719 C CA . LEU A 1 89 ? 4.859 -26.453 3.672 1 93.56 89 LEU A CA 1
ATOM 720 C C . LEU A 1 89 ? 3.781 -25.688 2.912 1 93.56 89 LEU A C 1
ATOM 722 O O . LEU A 1 89 ? 2.77 -26.266 2.51 1 93.56 89 LEU A O 1
ATOM 726 N N . HIS A 1 90 ? 3.906 -24.344 2.635 1 96.12 90 HIS A N 1
ATOM 727 C CA . HIS A 1 90 ? 2.846 -23.625 1.945 1 96.12 90 HIS A CA 1
ATOM 728 C C . HIS A 1 90 ? 2.711 -24.094 0.498 1 96.12 90 HIS A C 1
ATOM 730 O O . HIS A 1 90 ? 1.619 -24.047 -0.072 1 96.12 90 HIS A O 1
ATOM 736 N N . GLU A 1 91 ? 3.832 -24.609 -0.065 1 97.69 91 GLU A N 1
ATOM 737 C CA . GLU A 1 91 ? 3.779 -25.109 -1.435 1 97.69 91 GLU A CA 1
ATOM 738 C C . GLU A 1 91 ? 3.031 -26.438 -1.506 1 97.69 91 GLU A C 1
ATOM 740 O O . GLU A 1 91 ? 2.15 -26.625 -2.35 1 97.69 91 GLU A O 1
ATOM 745 N N . SER A 1 92 ? 3.385 -27.344 -0.573 1 97.44 92 SER A N 1
ATOM 746 C CA . SER A 1 92 ? 2.717 -28.641 -0.576 1 97.44 92 SER A CA 1
ATOM 747 C C . SER A 1 92 ? 1.238 -28.5 -0.233 1 97.44 92 SER A C 1
ATOM 749 O O . SER A 1 92 ? 0.389 -29.141 -0.858 1 97.44 92 SER A O 1
ATOM 751 N N . GLU A 1 93 ? 0.911 -27.703 0.773 1 97.94 93 GLU A N 1
ATOM 752 C CA . GLU A 1 93 ? -0.486 -27.438 1.106 1 97.94 93 GLU A CA 1
ATOM 753 C C . GLU A 1 93 ? -1.208 -26.75 -0.048 1 97.94 93 GLU A C 1
ATOM 755 O O . GLU A 1 93 ? -2.389 -27 -0.289 1 97.94 93 GLU A O 1
ATOM 760 N N . GLY A 1 94 ? -0.501 -25.859 -0.731 1 98.56 94 GLY A N 1
ATOM 761 C CA . GLY A 1 94 ? -1.074 -25.203 -1.896 1 98.56 94 GLY A CA 1
ATOM 762 C C . GLY A 1 94 ? -1.515 -26.172 -2.973 1 98.56 94 GLY A C 1
ATOM 763 O O . GLY A 1 94 ? -2.588 -26.016 -3.559 1 98.56 94 GLY A O 1
ATOM 764 N N . VAL A 1 95 ? -0.682 -27.156 -3.205 1 98.69 95 VAL A N 1
ATOM 765 C CA . VAL A 1 95 ? -1.021 -28.188 -4.18 1 98.69 95 VAL A CA 1
ATOM 766 C C . VAL A 1 95 ? -2.266 -28.938 -3.719 1 98.69 95 VAL A C 1
ATOM 768 O O . VAL A 1 95 ? -3.174 -29.203 -4.516 1 98.69 95 VAL A O 1
ATOM 771 N N . LYS A 1 96 ? -2.328 -29.266 -2.471 1 98.69 96 LYS A N 1
ATOM 772 C CA . LYS A 1 96 ? -3.457 -29.984 -1.899 1 98.69 96 LYS A CA 1
ATOM 773 C C . LYS A 1 96 ? -4.758 -29.219 -2.074 1 98.69 96 LYS A C 1
ATOM 775 O O . LYS A 1 96 ? -5.812 -29.797 -2.326 1 98.69 96 LYS A O 1
ATOM 780 N N . TYR A 1 97 ? -4.727 -27.875 -1.926 1 98.62 97 TYR A N 1
ATOM 781 C CA . TYR A 1 97 ? -5.91 -27.031 -2.076 1 98.62 97 TYR A CA 1
ATOM 782 C C . TYR A 1 97 ? -6.227 -26.797 -3.549 1 98.62 97 TYR A C 1
ATOM 784 O O . TYR A 1 97 ? -7.395 -26.797 -3.945 1 98.62 97 TYR A O 1
ATOM 792 N N . ALA A 1 98 ? -5.223 -26.656 -4.398 1 98.75 98 ALA A N 1
ATOM 793 C CA . ALA A 1 98 ? -5.395 -26.234 -5.785 1 98.75 98 ALA A CA 1
ATOM 794 C C . ALA A 1 98 ? -5.984 -27.359 -6.637 1 98.75 98 ALA A C 1
ATOM 796 O O . ALA A 1 98 ? -6.816 -27.109 -7.512 1 98.75 98 ALA A O 1
ATOM 797 N N . LYS A 1 99 ? -5.574 -28.594 -6.375 1 98.62 99 LYS A N 1
ATOM 798 C CA . LYS A 1 99 ? -5.977 -29.719 -7.215 1 98.62 99 LYS A CA 1
ATOM 799 C C . LYS A 1 99 ? -7.492 -29.891 -7.223 1 98.62 99 LYS A C 1
ATOM 801 O O . LYS A 1 99 ? -8.125 -29.812 -8.281 1 98.62 99 LYS A O 1
ATOM 806 N N . PRO A 1 100 ? -8.094 -30.094 -6.051 1 98.44 100 PRO A N 1
ATOM 807 C CA . PRO A 1 100 ? -9.555 -30.219 -6.078 1 98.44 100 PRO A CA 1
ATOM 808 C C . PRO A 1 100 ? -10.258 -28.938 -6.512 1 98.44 100 PRO A C 1
ATOM 810 O O . PRO A 1 100 ? -11.328 -29 -7.125 1 98.44 100 PRO A O 1
ATOM 813 N N . LEU A 1 101 ? -9.727 -27.734 -6.207 1 98.25 101 LEU A N 1
ATOM 814 C CA . LEU A 1 101 ? -10.312 -26.469 -6.617 1 98.25 101 LEU A CA 1
ATOM 815 C C . LEU A 1 101 ? -10.383 -26.375 -8.133 1 98.25 101 LEU A C 1
ATOM 817 O O . LEU A 1 101 ? -11.453 -26.094 -8.688 1 98.25 101 LEU A O 1
ATOM 821 N N . LEU A 1 102 ? -9.328 -26.672 -8.789 1 98.19 102 LEU A N 1
ATOM 822 C CA . LEU A 1 102 ? -9.273 -26.625 -10.25 1 98.19 102 LEU A CA 1
ATOM 823 C C . LEU A 1 102 ? -10.188 -27.672 -10.867 1 98.19 102 LEU A C 1
ATOM 825 O O . LEU A 1 102 ? -10.867 -27.406 -11.859 1 98.19 102 LEU A O 1
ATOM 829 N N . ALA A 1 103 ? -10.156 -28.891 -10.281 1 97.88 103 ALA A N 1
ATOM 830 C CA . ALA A 1 103 ? -11.039 -29.953 -10.766 1 97.88 103 ALA A CA 1
ATOM 831 C C . ALA A 1 103 ? -12.5 -29.531 -10.68 1 97.88 103 ALA A C 1
ATOM 833 O O . ALA A 1 103 ? -13.273 -29.766 -11.609 1 97.88 103 ALA A O 1
ATOM 834 N N . SER A 1 104 ? -12.82 -28.906 -9.617 1 96.75 104 SER A N 1
ATOM 835 C CA . SER A 1 104 ? -14.203 -28.5 -9.398 1 96.75 104 SER A CA 1
ATOM 836 C C . SER A 1 104 ? -14.625 -27.438 -10.414 1 96.75 104 SER A C 1
ATOM 838 O O . SER A 1 104 ? -15.812 -27.281 -10.695 1 96.75 104 SER A O 1
ATOM 840 N N . LEU A 1 105 ? -13.68 -26.734 -10.953 1 96.12 105 LEU A N 1
ATOM 841 C CA . LEU A 1 105 ? -13.969 -25.688 -11.938 1 96.12 105 LEU A CA 1
ATOM 842 C C . LEU A 1 105 ? -13.93 -26.266 -13.352 1 96.12 105 LEU A C 1
ATOM 844 O O . LEU A 1 105 ? -14.117 -25.531 -14.32 1 96.12 105 LEU A O 1
ATOM 848 N N . GLY A 1 106 ? -13.586 -27.5 -13.484 1 96.31 106 GLY A N 1
ATOM 849 C CA . GLY A 1 106 ? -13.719 -28.188 -14.758 1 96.31 106 GLY A CA 1
ATOM 850 C C . GLY A 1 106 ? -12.414 -28.266 -15.531 1 96.31 106 GLY A C 1
ATOM 851 O O . GLY A 1 106 ? -12.398 -28.672 -16.703 1 96.31 106 GLY A O 1
ATOM 852 N N . TYR A 1 107 ? -11.336 -27.969 -14.945 1 96.5 107 TYR A N 1
ATOM 853 C CA . TYR A 1 107 ? -10.055 -28.062 -15.625 1 96.5 107 TYR A CA 1
ATOM 854 C C . TYR A 1 107 ? -9.609 -29.516 -15.727 1 96.5 107 TYR A C 1
ATOM 856 O O . TYR A 1 107 ? -9.875 -30.328 -14.828 1 96.5 107 TYR A O 1
ATOM 864 N N . ASP A 1 108 ? -8.969 -29.891 -16.844 1 97.19 108 ASP A N 1
ATOM 865 C CA . ASP A 1 108 ? -8.578 -31.297 -17.047 1 97.19 108 ASP A CA 1
ATOM 866 C C . ASP A 1 108 ? -7.297 -31.625 -16.281 1 97.19 108 ASP A C 1
ATOM 868 O O . ASP A 1 108 ? -6.648 -30.734 -15.727 1 97.19 108 ASP A O 1
ATOM 872 N N . GLU A 1 109 ? -6.895 -32.844 -16.25 1 97.81 109 GLU A N 1
ATOM 873 C CA . GLU A 1 109 ? -5.793 -33.375 -15.438 1 97.81 109 GLU A CA 1
ATOM 874 C C . GLU A 1 109 ? -4.457 -32.781 -15.891 1 97.81 109 GLU A C 1
ATOM 876 O O . GLU A 1 109 ? -3.59 -32.5 -15.07 1 97.81 109 GLU A O 1
ATOM 881 N N . GLU A 1 110 ? -4.289 -32.625 -17.156 1 98.12 110 GLU A N 1
ATOM 882 C CA . GLU A 1 110 ? -3.035 -32.094 -17.672 1 98.12 110 GLU A CA 1
ATOM 883 C C . GLU A 1 110 ? -2.814 -30.656 -17.219 1 98.12 110 GLU A C 1
ATOM 885 O O . GLU A 1 110 ? -1.711 -30.297 -16.797 1 98.12 110 GLU A O 1
ATOM 890 N N . PHE A 1 111 ? -3.861 -29.875 -17.344 1 97.5 111 PHE A N 1
ATOM 891 C CA . PHE A 1 111 ? -3.811 -28.484 -16.875 1 97.5 111 PHE A CA 1
ATOM 892 C C . PHE A 1 111 ? -3.498 -28.438 -15.383 1 97.5 111 PHE A C 1
ATOM 894 O O . PHE A 1 111 ? -2.623 -27.672 -14.961 1 97.5 111 PHE A O 1
ATOM 901 N N . ILE A 1 112 ? -4.207 -29.234 -14.625 1 98.38 112 ILE A N 1
ATOM 902 C CA . ILE A 1 112 ? -4.055 -29.266 -13.172 1 98.38 112 ILE A CA 1
ATOM 903 C C . ILE A 1 112 ? -2.615 -29.625 -12.812 1 98.38 112 ILE A C 1
ATOM 905 O O . ILE A 1 112 ? -2.012 -29.016 -11.93 1 98.38 112 ILE A O 1
ATOM 909 N N . GLU A 1 113 ? -2.08 -30.562 -13.508 1 98.62 113 GLU A N 1
ATOM 910 C CA . GLU A 1 113 ? -0.707 -30.969 -13.258 1 98.62 113 GLU A CA 1
ATOM 911 C C . GLU A 1 113 ? 0.277 -29.844 -13.523 1 98.62 113 GLU A C 1
ATOM 913 O O . GLU A 1 113 ? 1.219 -29.641 -12.758 1 98.62 113 GLU A O 1
ATOM 918 N N . LYS A 1 114 ? 0.12 -29.125 -14.594 1 98.5 114 LYS A N 1
ATOM 919 C CA . LYS A 1 114 ? 0.999 -28 -14.938 1 98.5 114 LYS A CA 1
ATOM 920 C C . LYS A 1 114 ? 0.948 -26.922 -13.867 1 98.5 114 LYS A C 1
ATOM 922 O O . LYS A 1 114 ? 1.987 -26.406 -13.445 1 98.5 114 LYS A O 1
ATOM 927 N N . VAL A 1 115 ? -0.26 -26.578 -13.43 1 98.62 115 VAL A N 1
ATOM 928 C CA . VAL A 1 115 ? -0.432 -25.531 -12.422 1 98.62 115 VAL A CA 1
ATOM 929 C C . VAL A 1 115 ? 0.168 -26 -11.094 1 98.62 115 VAL A C 1
ATOM 931 O O . VAL A 1 115 ? 0.9 -25.234 -10.445 1 98.62 115 VAL A O 1
ATOM 934 N N . CYS A 1 116 ? -0.089 -27.234 -10.742 1 98.81 116 CYS A N 1
ATOM 935 C CA . CYS A 1 116 ? 0.404 -27.766 -9.477 1 98.81 116 CYS A CA 1
ATOM 936 C C . CYS A 1 116 ? 1.925 -27.859 -9.484 1 98.81 116 CYS A C 1
ATOM 938 O O . CYS A 1 116 ? 2.566 -27.672 -8.445 1 98.81 116 CYS A O 1
ATOM 940 N N . THR A 1 117 ? 2.496 -28.125 -10.625 1 98.69 117 THR A N 1
ATOM 941 C CA . THR A 1 117 ? 3.949 -28.141 -10.75 1 98.69 117 THR A CA 1
ATOM 942 C C . THR A 1 117 ? 4.527 -26.75 -10.445 1 98.69 117 THR A C 1
ATOM 944 O O . THR A 1 117 ? 5.574 -26.641 -9.812 1 98.69 117 THR A O 1
ATOM 947 N N . ILE A 1 118 ? 3.906 -25.719 -10.875 1 98.81 118 ILE A N 1
ATOM 948 C CA . ILE A 1 118 ? 4.344 -24.359 -10.609 1 98.81 118 ILE A CA 1
ATOM 949 C C . ILE A 1 118 ? 4.215 -24.062 -9.117 1 98.81 118 ILE A C 1
ATOM 951 O O . ILE A 1 118 ? 5.148 -23.547 -8.5 1 98.81 118 ILE A O 1
ATOM 955 N N . ILE A 1 119 ? 3.033 -24.391 -8.555 1 98.81 119 ILE A N 1
ATOM 956 C CA . ILE A 1 119 ? 2.785 -24.141 -7.137 1 98.81 119 ILE A CA 1
ATOM 957 C C . ILE A 1 119 ? 3.838 -24.844 -6.285 1 98.81 119 ILE A C 1
ATOM 959 O O . ILE A 1 119 ? 4.418 -24.234 -5.379 1 98.81 119 ILE A O 1
ATOM 963 N N . ASP A 1 120 ? 4.086 -26.094 -6.711 1 97.94 120 ASP A N 1
ATOM 964 C CA . ASP A 1 120 ? 5.066 -26.891 -5.996 1 97.94 120 ASP A CA 1
ATOM 965 C C . ASP A 1 120 ? 6.488 -26.438 -6.309 1 97.94 120 ASP A C 1
ATOM 967 O O . ASP A 1 120 ? 7.098 -26.906 -7.27 1 97.94 120 ASP A O 1
ATOM 971 N N . GLY A 1 121 ? 7.047 -25.531 -5.527 1 96.62 121 GLY A N 1
ATOM 972 C CA . GLY A 1 121 ? 8.438 -25.141 -5.711 1 96.62 121 GLY A CA 1
ATOM 973 C C . GLY A 1 121 ? 8.594 -23.703 -6.164 1 96.62 121 GLY A C 1
ATOM 974 O O . GLY A 1 121 ? 9.719 -23.234 -6.375 1 96.62 121 GLY A O 1
ATOM 975 N N . HIS A 1 122 ? 7.512 -22.984 -6.305 1 97.12 122 HIS A N 1
ATOM 976 C CA . HIS A 1 122 ? 7.629 -21.625 -6.828 1 97.12 122 HIS A CA 1
ATOM 977 C C . HIS A 1 122 ? 8.5 -20.766 -5.926 1 97.12 122 HIS A C 1
ATOM 979 O O . HIS A 1 122 ? 9.102 -19.781 -6.387 1 97.12 122 HIS A O 1
ATOM 985 N N . ASP A 1 123 ? 8.508 -21.094 -4.707 1 93.88 123 ASP A N 1
ATOM 986 C CA . ASP A 1 123 ? 9.242 -20.281 -3.734 1 93.88 123 ASP A CA 1
ATOM 987 C C . ASP A 1 123 ? 10.57 -20.938 -3.375 1 93.88 123 ASP A C 1
ATOM 989 O O . ASP A 1 123 ? 11.562 -20.25 -3.119 1 93.88 123 ASP A O 1
ATOM 993 N N . THR A 1 124 ? 10.68 -22.281 -3.344 1 92.94 124 THR A N 1
ATOM 994 C CA . THR A 1 124 ? 11.82 -22.984 -2.756 1 92.94 124 THR A CA 1
ATOM 995 C C . THR A 1 124 ? 12.75 -23.516 -3.846 1 92.94 124 THR A C 1
ATOM 997 O O . THR A 1 124 ? 13.953 -23.656 -3.627 1 92.94 124 THR A O 1
ATOM 1000 N N . ARG A 1 125 ? 12.18 -23.859 -5 1 93.62 125 ARG A N 1
ATOM 1001 C CA . ARG A 1 125 ? 13.008 -24.375 -6.086 1 93.62 125 ARG A CA 1
ATOM 1002 C C . ARG A 1 125 ? 13.805 -23.25 -6.746 1 93.62 125 ARG A C 1
ATOM 1004 O O . ARG A 1 125 ? 13.25 -22.219 -7.102 1 93.62 125 ARG A O 1
ATOM 1011 N N . LYS A 1 126 ? 15.039 -23.422 -7.02 1 91.31 126 LYS A N 1
ATOM 1012 C CA . LYS A 1 126 ? 15.953 -22.375 -7.461 1 91.31 126 LYS A CA 1
ATOM 1013 C C . LYS A 1 126 ? 15.82 -22.125 -8.961 1 91.31 126 LYS A C 1
ATOM 1015 O O . LYS A 1 126 ? 16.312 -21.109 -9.469 1 91.31 126 LYS A O 1
ATOM 1020 N N . PHE A 1 127 ? 15.156 -23.078 -9.625 1 95.12 127 PHE A N 1
ATOM 1021 C CA . PHE A 1 127 ? 15.016 -22.922 -11.07 1 95.12 127 PHE A CA 1
ATOM 1022 C C . PHE A 1 127 ? 13.562 -23.078 -11.492 1 95.12 127 PHE A C 1
ATOM 1024 O O . PHE A 1 127 ? 12.766 -23.688 -10.789 1 95.12 127 PHE A O 1
ATOM 1031 N N . ALA A 1 128 ? 13.227 -22.531 -12.625 1 97.44 128 ALA A N 1
ATOM 1032 C CA . ALA A 1 128 ? 11.883 -22.656 -13.195 1 97.44 128 ALA A CA 1
ATOM 1033 C C . ALA A 1 128 ? 11.781 -23.875 -14.094 1 97.44 128 ALA A C 1
ATOM 1035 O O . ALA A 1 128 ? 12.727 -24.219 -14.812 1 97.44 128 ALA A O 1
ATOM 1036 N N . LYS A 1 129 ? 10.641 -24.469 -14.094 1 97.62 129 LYS A N 1
ATOM 1037 C CA . LYS A 1 129 ? 10.461 -25.703 -14.867 1 97.62 129 LYS A CA 1
ATOM 1038 C C . LYS A 1 129 ? 9.852 -25.406 -16.234 1 97.62 129 LYS A C 1
ATOM 1040 O O . LYS A 1 129 ? 9.789 -26.281 -17.094 1 97.62 129 LYS A O 1
ATOM 1045 N N . SER A 1 130 ? 9.391 -24.25 -16.484 1 98.06 130 SER A N 1
ATOM 1046 C CA . SER A 1 130 ? 8.805 -23.781 -17.734 1 98.06 130 SER A CA 1
ATOM 1047 C C . SER A 1 130 ? 8.773 -22.25 -17.812 1 98.06 130 SER A C 1
ATOM 1049 O O . SER A 1 130 ? 9.078 -21.578 -16.812 1 98.06 130 SER A O 1
ATOM 1051 N N . LYS A 1 131 ? 8.531 -21.75 -18.984 1 98.5 131 LYS A N 1
ATOM 1052 C CA . LYS A 1 131 ? 8.391 -20.297 -19.109 1 98.5 131 LYS A CA 1
ATOM 1053 C C . LYS A 1 131 ? 7.219 -19.797 -18.281 1 98.5 131 LYS A C 1
ATOM 1055 O O . LYS A 1 131 ? 7.285 -18.703 -17.703 1 98.5 131 LYS A O 1
ATOM 1060 N N . GLU A 1 132 ? 6.105 -20.594 -18.219 1 98.62 132 GLU A N 1
ATOM 1061 C CA . GLU A 1 132 ? 4.977 -20.25 -17.359 1 98.62 132 GLU A CA 1
ATOM 1062 C C . GLU A 1 132 ? 5.41 -20.141 -15.891 1 98.62 132 GLU A C 1
ATOM 1064 O O . GLU A 1 132 ? 5.02 -19.203 -15.195 1 98.62 132 GLU A O 1
ATOM 1069 N N . ASP A 1 133 ? 6.273 -21.047 -15.477 1 98.75 133 ASP A N 1
ATOM 1070 C CA . ASP A 1 133 ? 6.809 -21.047 -14.117 1 98.75 133 ASP A CA 1
ATOM 1071 C C . ASP A 1 133 ? 7.676 -19.812 -13.859 1 98.75 133 ASP A C 1
ATOM 1073 O O . ASP A 1 133 ? 7.582 -19.188 -12.805 1 98.75 133 ASP A O 1
ATOM 1077 N N . GLU A 1 134 ? 8.469 -19.453 -14.836 1 98.5 134 GLU A N 1
ATOM 1078 C CA . GLU A 1 134 ? 9.32 -18.266 -14.734 1 98.5 134 GLU A CA 1
ATOM 1079 C C . GLU A 1 134 ? 8.484 -17 -14.531 1 98.5 134 GLU A C 1
ATOM 1081 O O . GLU A 1 134 ? 8.812 -16.156 -13.703 1 98.5 134 GLU A O 1
ATOM 1086 N N . ILE A 1 135 ? 7.438 -16.906 -15.312 1 98.81 135 ILE A N 1
ATOM 1087 C CA . ILE A 1 135 ? 6.574 -15.727 -15.266 1 98.81 135 ILE A CA 1
ATOM 1088 C C . ILE A 1 135 ? 5.895 -15.641 -13.898 1 98.81 135 ILE A C 1
ATOM 1090 O O . ILE A 1 135 ? 5.848 -14.57 -13.289 1 98.81 135 ILE A O 1
ATOM 1094 N N . VAL A 1 136 ? 5.395 -16.797 -13.375 1 98.88 136 VAL A N 1
ATOM 1095 C CA . VAL A 1 136 ? 4.711 -16.812 -12.086 1 98.88 136 VAL A CA 1
ATOM 1096 C C . VAL A 1 136 ? 5.691 -16.438 -10.977 1 98.88 136 VAL A C 1
ATOM 1098 O O . VAL A 1 136 ? 5.383 -15.594 -10.125 1 98.88 136 VAL A O 1
ATOM 1101 N N . ARG A 1 137 ? 6.898 -16.984 -11.016 1 98.62 137 ARG A N 1
ATOM 1102 C CA . ARG A 1 137 ? 7.914 -16.703 -10 1 98.62 137 ARG A CA 1
ATOM 1103 C C . ARG A 1 137 ? 8.266 -15.211 -9.977 1 98.62 137 ARG A C 1
ATOM 1105 O O . ARG A 1 137 ? 8.367 -14.617 -8.898 1 98.62 137 ARG A O 1
ATOM 1112 N N . ASP A 1 138 ? 8.445 -14.672 -11.148 1 98.81 138 ASP A N 1
ATOM 1113 C CA . ASP A 1 138 ? 8.82 -13.266 -11.227 1 98.81 138 ASP A CA 1
ATOM 1114 C C . ASP A 1 138 ? 7.656 -12.359 -10.836 1 98.81 138 ASP A C 1
ATOM 1116 O O . ASP A 1 138 ? 7.84 -11.383 -10.102 1 98.81 138 ASP A O 1
ATOM 1120 N N . ALA A 1 139 ? 6.449 -12.656 -11.328 1 98.75 139 ALA A N 1
ATOM 1121 C CA . ALA A 1 139 ? 5.27 -11.859 -11 1 98.75 139 ALA A CA 1
ATOM 1122 C C . ALA A 1 139 ? 5.027 -11.836 -9.492 1 98.75 139 ALA A C 1
ATOM 1124 O O . ALA A 1 139 ? 4.668 -10.797 -8.938 1 98.75 139 ALA A O 1
ATOM 1125 N N . ASP A 1 140 ? 5.23 -12.984 -8.852 1 98.62 140 ASP A N 1
ATOM 1126 C CA . ASP A 1 140 ? 5.102 -13.117 -7.406 1 98.62 140 ASP A CA 1
ATOM 1127 C C . ASP A 1 140 ? 6.02 -12.141 -6.676 1 98.62 140 ASP A C 1
ATOM 1129 O O . ASP A 1 140 ? 5.668 -11.625 -5.613 1 98.62 140 ASP A O 1
ATOM 1133 N N . LYS A 1 141 ? 7.145 -11.836 -7.277 1 98.19 141 LYS A N 1
ATOM 1134 C CA . LYS A 1 141 ? 8.141 -10.977 -6.633 1 98.19 141 LYS A CA 1
ATOM 1135 C C . LYS A 1 141 ? 7.938 -9.516 -7.016 1 98.19 141 LYS A C 1
ATOM 1137 O O . LYS A 1 141 ? 8.242 -8.617 -6.23 1 98.19 141 LYS A O 1
ATOM 1142 N N . LEU A 1 142 ? 7.41 -9.242 -8.164 1 98.81 142 LEU A N 1
ATOM 1143 C CA . LEU A 1 142 ? 7.387 -7.902 -8.742 1 98.81 142 LEU A CA 1
ATOM 1144 C C . LEU A 1 142 ? 6.508 -6.965 -7.926 1 98.81 142 LEU A C 1
ATOM 1146 O O . LEU A 1 142 ? 6.781 -5.77 -7.836 1 98.81 142 LEU A O 1
ATOM 1150 N N . TRP A 1 143 ? 5.48 -7.504 -7.266 1 98.06 143 TRP A N 1
ATOM 1151 C CA . TRP A 1 143 ? 4.586 -6.637 -6.508 1 98.06 143 TRP A CA 1
ATOM 1152 C C . TRP A 1 143 ? 5.344 -5.91 -5.402 1 98.06 143 TRP A C 1
ATOM 1154 O O . TRP A 1 143 ? 4.949 -4.816 -4.984 1 98.06 143 TRP A O 1
ATOM 1164 N N . ARG A 1 144 ? 6.445 -6.473 -4.953 1 97.94 144 ARG A N 1
ATOM 1165 C CA . ARG A 1 144 ? 7.207 -5.934 -3.832 1 97.94 144 ARG A CA 1
ATOM 1166 C C . ARG A 1 144 ? 7.867 -4.609 -4.207 1 97.94 144 ARG A C 1
ATOM 1168 O O . ARG A 1 144 ? 8.266 -3.838 -3.334 1 97.94 144 ARG A O 1
ATOM 1175 N N . PHE A 1 145 ? 8.023 -4.387 -5.484 1 98.75 145 PHE A N 1
ATOM 1176 C CA . PHE A 1 145 ? 8.75 -3.203 -5.938 1 98.75 145 PHE A CA 1
ATOM 1177 C C . PHE A 1 145 ? 7.805 -2.016 -6.082 1 98.75 145 PHE A C 1
ATOM 1179 O O . PHE A 1 145 ? 8.25 -0.868 -6.156 1 98.75 145 PHE A O 1
ATOM 1186 N N . ALA A 1 146 ? 6.5 -2.297 -6.238 1 98.56 146 ALA A N 1
ATOM 1187 C CA . ALA A 1 146 ? 5.504 -1.231 -6.344 1 98.56 146 ALA A CA 1
ATOM 1188 C C . ALA A 1 146 ? 5.227 -0.604 -4.98 1 98.56 146 ALA A C 1
ATOM 1190 O O . ALA A 1 146 ? 5.496 -1.213 -3.943 1 98.56 146 ALA A O 1
ATOM 1191 N N . VAL A 1 147 ? 4.688 0.559 -4.98 1 98.56 147 VAL A N 1
ATOM 1192 C CA . VAL A 1 147 ? 4.52 1.349 -3.764 1 98.56 147 VAL A CA 1
ATOM 1193 C C . VAL A 1 147 ? 3.672 0.574 -2.756 1 98.56 147 VAL A C 1
ATOM 1195 O O . VAL A 1 147 ? 3.961 0.581 -1.558 1 98.56 147 VAL A O 1
ATOM 1198 N N . THR A 1 148 ? 2.652 -0.115 -3.217 1 98.56 148 THR A N 1
ATOM 1199 C CA . THR A 1 148 ? 1.807 -0.886 -2.312 1 98.56 148 THR A CA 1
ATOM 1200 C C . THR A 1 148 ? 2.602 -2.014 -1.658 1 98.56 148 THR A C 1
ATOM 1202 O O . THR A 1 148 ? 2.535 -2.199 -0.442 1 98.56 148 THR A O 1
ATOM 1205 N N . GLY A 1 149 ? 3.365 -2.721 -2.451 1 98.31 149 GLY A N 1
ATOM 1206 C CA . GLY A 1 149 ? 4.168 -3.818 -1.936 1 98.31 149 GLY A CA 1
ATOM 1207 C C . GLY A 1 149 ? 5.207 -3.375 -0.924 1 98.31 149 GLY A C 1
ATOM 1208 O O . GLY A 1 149 ? 5.363 -3.996 0.129 1 98.31 149 GLY A O 1
ATOM 1209 N N . VAL A 1 150 ? 5.898 -2.281 -1.208 1 98.56 150 VAL A N 1
ATOM 1210 C CA . VAL A 1 150 ? 6.898 -1.753 -0.286 1 98.56 150 VAL A CA 1
ATOM 1211 C C . VAL A 1 150 ? 6.23 -1.338 1.022 1 98.56 150 VAL A C 1
ATOM 1213 O O . VAL A 1 150 ? 6.727 -1.646 2.107 1 98.56 150 VAL A O 1
ATOM 1216 N N . SER A 1 151 ? 5.07 -0.717 0.937 1 98 151 SER A N 1
ATOM 1217 C CA . SER A 1 151 ? 4.363 -0.178 2.094 1 98 151 SER A CA 1
ATOM 1218 C C . SER A 1 151 ? 3.83 -1.295 2.984 1 98 151 SER A C 1
ATOM 1220 O O . SER A 1 151 ? 3.756 -1.141 4.207 1 98 151 SER A O 1
ATOM 1222 N N . VAL A 1 152 ? 3.5 -2.404 2.396 1 96.25 152 VAL A N 1
ATOM 1223 C CA . VAL A 1 152 ? 2.949 -3.531 3.143 1 96.25 152 VAL A CA 1
ATOM 1224 C C . VAL A 1 152 ? 4.082 -4.414 3.658 1 96.25 152 VAL A C 1
ATOM 1226 O O . VAL A 1 152 ? 4.156 -4.707 4.855 1 96.25 152 VAL A O 1
ATOM 1229 N N . ALA A 1 153 ? 5.031 -4.719 2.832 1 94.56 153 ALA A N 1
ATOM 1230 C CA . ALA A 1 153 ? 6.008 -5.762 3.129 1 94.56 153 ALA A CA 1
ATOM 1231 C C . ALA A 1 153 ? 7.117 -5.234 4.039 1 94.56 153 ALA A C 1
ATOM 1233 O O . ALA A 1 153 ? 7.773 -6.008 4.738 1 94.56 153 ALA A O 1
ATOM 1234 N N . CYS A 1 154 ? 7.32 -3.916 4.066 1 95.31 154 CYS A N 1
ATOM 1235 C CA . CYS A 1 154 ? 8.391 -3.385 4.906 1 95.31 154 CYS A CA 1
ATOM 1236 C C . CYS A 1 154 ? 8.164 -3.746 6.371 1 95.31 154 CYS A C 1
ATOM 1238 O O . CYS A 1 154 ? 9.117 -3.982 7.113 1 95.31 154 CYS A O 1
ATOM 1240 N N . ASP A 1 155 ? 6.891 -3.912 6.75 1 91 155 ASP A N 1
ATOM 1241 C CA . ASP A 1 155 ? 6.562 -4.234 8.133 1 91 155 ASP A CA 1
ATOM 1242 C C . ASP A 1 155 ? 6.934 -5.68 8.461 1 91 155 ASP A C 1
ATOM 1244 O O . ASP A 1 155 ? 7.258 -5.996 9.609 1 91 155 ASP A O 1
ATOM 1248 N N . TRP A 1 156 ? 6.848 -6.527 7.445 1 88 156 TRP A N 1
ATOM 1249 C CA . TRP A 1 156 ? 7.18 -7.934 7.656 1 88 156 TRP A CA 1
ATOM 1250 C C . TRP A 1 156 ? 8.633 -8.094 8.078 1 88 156 TRP A C 1
ATOM 1252 O O . TRP A 1 156 ? 8.984 -9.062 8.758 1 88 156 TRP A O 1
ATOM 1262 N N . PHE A 1 157 ? 9.414 -7.082 7.754 1 89.38 157 PHE A N 1
ATOM 1263 C CA . PHE A 1 157 ? 10.844 -7.16 8 1 89.38 157 PHE A CA 1
ATOM 1264 C C . PHE A 1 157 ? 11.281 -6.105 9.016 1 89.38 157 PHE A C 1
ATOM 1266 O O . PHE A 1 157 ? 12.469 -5.844 9.172 1 89.38 157 PHE A O 1
ATOM 1273 N N . LYS A 1 158 ? 10.32 -5.387 9.594 1 90.56 158 LYS A N 1
ATOM 1274 C CA . LYS A 1 158 ? 10.586 -4.344 10.578 1 90.56 158 LYS A CA 1
ATOM 1275 C C . LYS A 1 158 ? 11.539 -3.285 10.023 1 90.56 158 LYS A C 1
ATOM 1277 O O . LYS A 1 158 ? 12.5 -2.893 10.688 1 90.56 158 LYS A O 1
ATOM 1282 N N . MET A 1 159 ? 11.32 -2.893 8.773 1 94.25 159 MET A N 1
ATOM 1283 C CA . MET A 1 159 ? 12.102 -1.878 8.062 1 94.25 159 MET A CA 1
ATOM 1284 C C . MET A 1 159 ? 11.234 -0.676 7.707 1 94.25 159 MET A C 1
ATOM 1286 O O . MET A 1 159 ? 10.008 -0.8 7.59 1 94.25 159 MET A O 1
ATOM 1290 N N . THR A 1 160 ? 11.867 0.48 7.559 1 95.75 160 THR A N 1
ATOM 1291 C CA . THR A 1 160 ? 11.172 1.591 6.914 1 95.75 160 THR A CA 1
ATOM 1292 C C . THR A 1 160 ? 10.969 1.312 5.43 1 95.75 160 THR A C 1
ATOM 1294 O O . THR A 1 160 ? 11.648 0.466 4.852 1 95.75 160 THR A O 1
ATOM 1297 N N . PRO A 1 161 ? 10.055 2.029 4.797 1 97.25 161 PRO A N 1
ATOM 1298 C CA . PRO A 1 161 ? 9.883 1.854 3.352 1 97.25 161 PRO A CA 1
ATOM 1299 C C . PRO A 1 161 ? 11.172 2.1 2.572 1 97.25 161 PRO A C 1
ATOM 1301 O O . PRO A 1 161 ? 11.492 1.354 1.644 1 97.25 161 PRO A O 1
ATOM 1304 N N . ALA A 1 162 ? 11.938 3.062 3.014 1 96.56 162 ALA A N 1
ATOM 1305 C CA . ALA A 1 162 ? 13.18 3.391 2.322 1 96.56 162 ALA A CA 1
ATOM 1306 C C . ALA A 1 162 ? 14.203 2.266 2.465 1 96.56 162 ALA A C 1
ATOM 1308 O O . ALA A 1 162 ? 14.883 1.908 1.499 1 96.56 162 ALA A O 1
ATOM 1309 N N . GLN A 1 163 ? 14.312 1.758 3.662 1 97.19 163 GLN A N 1
ATOM 1310 C CA . GLN A 1 163 ? 15.227 0.645 3.9 1 97.19 163 GLN A CA 1
ATOM 1311 C C . GLN A 1 163 ? 14.836 -0.574 3.066 1 97.19 163 GLN A C 1
ATOM 1313 O O . GLN A 1 163 ? 15.703 -1.222 2.467 1 97.19 163 GLN A O 1
ATOM 1318 N N . TYR A 1 164 ? 13.57 -0.918 3.07 1 98 164 TYR A N 1
ATOM 1319 C CA . TYR A 1 164 ? 13.094 -2.072 2.316 1 98 164 TYR A CA 1
ATOM 1320 C C . TYR A 1 164 ? 13.305 -1.875 0.821 1 98 164 TYR A C 1
ATOM 1322 O O . TYR A 1 164 ? 13.711 -2.803 0.118 1 98 164 TYR A O 1
ATOM 1330 N N . ALA A 1 165 ? 13.016 -0.672 0.34 1 98.06 165 ALA A N 1
ATOM 1331 C CA . ALA A 1 165 ? 13.258 -0.362 -1.066 1 98.06 165 ALA A CA 1
ATOM 1332 C C . ALA A 1 165 ? 14.727 -0.576 -1.426 1 98.06 165 ALA A C 1
ATOM 1334 O O . ALA A 1 165 ? 15.039 -1.119 -2.488 1 98.06 165 ALA A O 1
ATOM 1335 N N . GLN A 1 166 ? 15.586 -0.122 -0.527 1 97.69 166 GLN A N 1
ATOM 1336 C CA . GLN A 1 166 ? 17.016 -0.309 -0.771 1 97.69 166 GLN A CA 1
ATOM 1337 C C . GLN A 1 166 ? 17.375 -1.791 -0.81 1 97.69 166 GLN A C 1
ATOM 1339 O O . GLN A 1 166 ? 18.172 -2.219 -1.647 1 97.69 166 GLN A O 1
ATOM 1344 N N . ARG A 1 167 ? 16.828 -2.547 0.077 1 96.88 167 ARG A N 1
ATOM 1345 C CA . ARG A 1 167 ? 17.062 -3.986 0.088 1 96.88 167 ARG A CA 1
ATOM 1346 C C . ARG A 1 167 ? 16.625 -4.625 -1.224 1 96.88 167 ARG A C 1
ATOM 1348 O O . ARG A 1 167 ? 17.297 -5.5 -1.759 1 96.88 167 ARG A O 1
ATOM 1355 N N . LEU A 1 168 ? 15.453 -4.219 -1.694 1 98 168 LEU A N 1
ATOM 1356 C CA . LEU A 1 168 ? 14.953 -4.754 -2.955 1 98 168 LEU A CA 1
ATOM 1357 C C . LEU A 1 168 ? 15.945 -4.496 -4.086 1 98 168 LEU A C 1
ATOM 1359 O O . LEU A 1 168 ? 16.188 -5.375 -4.918 1 98 168 LEU A O 1
ATOM 1363 N N . GLU A 1 169 ? 16.484 -3.303 -4.133 1 97.38 169 GLU A N 1
ATOM 1364 C CA . GLU A 1 169 ? 17.453 -2.941 -5.16 1 97.38 169 GLU A CA 1
ATOM 1365 C C . GLU A 1 169 ? 18.719 -3.771 -5.035 1 97.38 169 GLU A C 1
ATOM 1367 O O . GLU A 1 169 ? 19.266 -4.242 -6.035 1 97.38 169 GLU A O 1
ATOM 1372 N N . ASP A 1 170 ? 19.141 -3.955 -3.846 1 96.62 170 ASP A N 1
ATOM 1373 C CA . ASP A 1 170 ? 20.438 -4.578 -3.594 1 96.62 170 ASP A CA 1
ATOM 1374 C C . ASP A 1 170 ? 20.359 -6.09 -3.783 1 96.62 170 ASP A C 1
ATOM 1376 O O . ASP A 1 170 ? 21.328 -6.707 -4.262 1 96.62 170 ASP A O 1
ATOM 1380 N N . THR A 1 171 ? 19.219 -6.727 -3.43 1 94.5 171 THR A N 1
ATOM 1381 C CA . THR A 1 171 ? 19.281 -8.18 -3.289 1 94.5 171 THR A CA 1
ATOM 1382 C C . THR A 1 171 ? 18.156 -8.844 -4.082 1 94.5 171 THR A C 1
ATOM 1384 O O . THR A 1 171 ? 18.266 -10.008 -4.461 1 94.5 171 THR A O 1
ATOM 1387 N N . ASN A 1 172 ? 17.094 -8.172 -4.391 1 95.56 172 ASN A N 1
ATOM 1388 C CA . ASN A 1 172 ? 15.938 -8.875 -4.93 1 95.56 172 ASN A CA 1
ATOM 1389 C C . ASN A 1 172 ? 15.891 -8.805 -6.453 1 95.56 172 ASN A C 1
ATOM 1391 O O . ASN A 1 172 ? 15.359 -9.695 -7.105 1 95.56 172 ASN A O 1
ATOM 1395 N N . ILE A 1 173 ? 16.453 -7.75 -7.008 1 97.31 173 ILE A N 1
ATOM 1396 C CA . ILE A 1 173 ? 16.422 -7.59 -8.461 1 97.31 173 ILE A CA 1
ATOM 1397 C C . ILE A 1 173 ? 17.172 -8.734 -9.125 1 97.31 173 ILE A C 1
ATOM 1399 O O . ILE A 1 173 ? 16.719 -9.266 -10.148 1 97.31 173 ILE A O 1
ATOM 1403 N N . GLU A 1 174 ? 18.219 -9.172 -8.5 1 95.31 174 GLU A N 1
ATOM 1404 C CA . GLU A 1 174 ? 19.047 -10.234 -9.086 1 95.31 174 GLU A CA 1
ATOM 1405 C C . GLU A 1 174 ? 18.312 -11.57 -9.07 1 95.31 174 GLU A C 1
ATOM 1407 O O . GLU A 1 174 ? 18.734 -12.516 -9.734 1 95.31 174 GLU A O 1
ATOM 1412 N N . GLN A 1 175 ? 17.25 -11.688 -8.305 1 95.06 175 GLN A N 1
ATOM 1413 C CA . GLN A 1 175 ? 16.5 -12.93 -8.195 1 95.06 175 GLN A CA 1
ATOM 1414 C C . GLN A 1 175 ? 15.461 -13.047 -9.305 1 95.06 175 GLN A C 1
ATOM 1416 O O . GLN A 1 175 ? 14.844 -14.102 -9.477 1 95.06 175 GLN A O 1
ATOM 1421 N N . LEU A 1 176 ? 15.219 -11.969 -10.062 1 97.56 176 LEU A N 1
ATOM 1422 C CA . LEU A 1 176 ? 14.266 -11.992 -11.172 1 97.56 176 LEU A CA 1
ATOM 1423 C C . LEU A 1 176 ? 14.867 -12.688 -12.383 1 97.56 176 LEU A C 1
ATOM 1425 O O . LEU A 1 176 ? 16.031 -12.445 -12.734 1 97.56 176 LEU A O 1
ATOM 1429 N N . HIS A 1 177 ? 14.07 -13.531 -13.031 1 96.25 177 HIS A N 1
ATOM 1430 C CA . HIS A 1 177 ? 14.555 -14.383 -14.109 1 96.25 177 HIS A CA 1
ATOM 1431 C C . HIS A 1 177 ? 14.5 -13.656 -15.445 1 96.25 177 HIS A C 1
ATOM 1433 O O . HIS A 1 177 ? 15.43 -13.75 -16.25 1 96.25 177 HIS A O 1
ATOM 1439 N N . LEU A 1 178 ? 13.484 -12.906 -15.719 1 98.31 178 LEU A N 1
ATOM 1440 C CA . LEU A 1 178 ? 13.219 -12.336 -17.031 1 98.31 178 LEU A CA 1
ATOM 1441 C C . LEU A 1 178 ? 13.758 -10.906 -17.125 1 98.31 178 LEU A C 1
ATOM 1443 O O . LEU A 1 178 ? 13.625 -10.133 -16.172 1 98.31 178 LEU A O 1
ATOM 1447 N N . PRO A 1 179 ? 14.391 -10.602 -18.266 1 98.38 179 PRO A N 1
ATOM 1448 C CA . PRO A 1 179 ? 14.859 -9.219 -18.422 1 98.38 179 PRO A CA 1
ATOM 1449 C C . PRO A 1 179 ? 13.719 -8.203 -18.328 1 98.38 179 PRO A C 1
ATOM 1451 O O . PRO A 1 179 ? 13.93 -7.09 -17.828 1 98.38 179 PRO A O 1
ATOM 1454 N N . GLU A 1 180 ? 12.508 -8.594 -18.828 1 98.75 180 GLU A N 1
ATOM 1455 C CA . GLU A 1 180 ? 11.336 -7.727 -18.703 1 98.75 180 GLU A CA 1
ATOM 1456 C C . GLU A 1 180 ? 10.984 -7.492 -17.234 1 98.75 180 GLU A C 1
ATOM 1458 O O . GLU A 1 180 ? 10.539 -6.402 -16.859 1 98.75 180 GLU A O 1
ATOM 1463 N N . SER A 1 181 ? 11.164 -8.531 -16.391 1 98.81 181 SER A N 1
ATOM 1464 C CA . SER A 1 181 ? 10.898 -8.391 -14.961 1 98.81 181 SER A CA 1
ATOM 1465 C C . SER A 1 181 ? 11.852 -7.387 -14.32 1 98.81 181 SER A C 1
ATOM 1467 O O . SER A 1 181 ? 11.445 -6.59 -13.469 1 98.81 181 SER A O 1
ATOM 1469 N N . VAL A 1 182 ? 13.102 -7.438 -14.703 1 98.75 182 VAL A N 1
ATOM 1470 C CA . VAL A 1 182 ? 14.102 -6.504 -14.188 1 98.75 182 VAL A CA 1
ATOM 1471 C C . VAL A 1 182 ? 13.727 -5.078 -14.57 1 98.75 182 VAL A C 1
ATOM 1473 O O . VAL A 1 182 ? 13.781 -4.168 -13.734 1 98.75 182 VAL A O 1
ATOM 1476 N N . ALA A 1 183 ? 13.328 -4.887 -15.789 1 98.75 183 ALA A N 1
ATOM 1477 C CA . ALA A 1 183 ? 12.914 -3.566 -16.266 1 98.75 183 ALA A CA 1
ATOM 1478 C C . ALA A 1 183 ? 11.703 -3.057 -15.484 1 98.75 183 ALA A C 1
ATOM 1480 O O . ALA A 1 183 ? 11.664 -1.89 -15.086 1 98.75 183 ALA A O 1
ATOM 1481 N N . ILE A 1 184 ? 10.734 -3.926 -15.25 1 98.75 184 ILE A N 1
ATOM 1482 C CA . ILE A 1 184 ? 9.523 -3.564 -14.516 1 98.75 184 ILE A CA 1
ATOM 1483 C C . ILE A 1 184 ? 9.875 -3.221 -13.07 1 98.75 184 ILE A C 1
ATOM 1485 O O . ILE A 1 184 ? 9.398 -2.225 -12.523 1 98.75 184 ILE A O 1
ATOM 1489 N N . ALA A 1 185 ? 10.742 -4.039 -12.461 1 98.88 185 ALA A N 1
ATOM 1490 C CA . ALA A 1 185 ? 11.156 -3.811 -11.086 1 98.88 185 ALA A CA 1
ATOM 1491 C C . ALA A 1 185 ? 11.812 -2.441 -10.93 1 98.88 185 ALA A C 1
ATOM 1493 O O . ALA A 1 185 ? 11.516 -1.704 -9.984 1 98.88 185 ALA A O 1
ATOM 1494 N N . LYS A 1 186 ? 12.703 -2.092 -11.859 1 98.69 186 LYS A N 1
ATOM 1495 C CA . LYS A 1 186 ? 13.391 -0.808 -11.812 1 98.69 186 LYS A CA 1
ATOM 1496 C C . LYS A 1 186 ? 12.414 0.35 -12 1 98.69 186 LYS A C 1
ATOM 1498 O O . LYS A 1 186 ? 12.508 1.368 -11.312 1 98.69 186 LYS A O 1
ATOM 1503 N N . ARG A 1 187 ? 11.469 0.19 -12.938 1 98.62 187 ARG A N 1
ATOM 1504 C CA . ARG A 1 187 ? 10.438 1.196 -13.164 1 98.62 187 ARG A CA 1
ATOM 1505 C C . ARG A 1 187 ? 9.594 1.413 -11.922 1 98.62 187 ARG A C 1
ATOM 1507 O O . ARG A 1 187 ? 9.406 2.549 -11.477 1 98.62 187 ARG A O 1
ATOM 1514 N N . GLU A 1 188 ? 9.148 0.266 -11.359 1 98.62 188 GLU A N 1
ATOM 1515 C CA . GLU A 1 188 ? 8.289 0.349 -10.18 1 98.62 188 GLU A CA 1
ATOM 1516 C C . GLU A 1 188 ? 9.039 0.932 -8.992 1 98.62 188 GLU A C 1
ATOM 1518 O O . GLU A 1 188 ? 8.508 1.77 -8.266 1 98.62 188 GLU A O 1
ATOM 1523 N N . LEU A 1 189 ? 10.242 0.482 -8.781 1 98.56 189 LEU A N 1
ATOM 1524 C CA . LEU A 1 189 ? 11.016 0.932 -7.633 1 98.56 189 LEU A CA 1
ATOM 1525 C C . LEU A 1 189 ? 11.328 2.422 -7.734 1 98.56 189 LEU A C 1
ATOM 1527 O O . LEU A 1 189 ? 11.32 3.131 -6.727 1 98.56 189 LEU A O 1
ATOM 1531 N N . SER A 1 190 ? 11.648 2.885 -8.906 1 98.31 190 SER A N 1
ATOM 1532 C CA . SER A 1 190 ? 11.883 4.312 -9.117 1 98.31 190 SER A CA 1
ATOM 1533 C C . SER A 1 190 ? 10.648 5.129 -8.75 1 98.31 190 SER A C 1
ATOM 1535 O O . SER A 1 190 ? 10.758 6.141 -8.055 1 98.31 190 SER A O 1
ATOM 1537 N N . ALA A 1 191 ? 9.508 4.703 -9.203 1 98 191 ALA A N 1
ATOM 1538 C CA . ALA A 1 191 ? 8.258 5.387 -8.883 1 98 191 ALA A CA 1
ATOM 1539 C C . ALA A 1 191 ? 7.977 5.344 -7.383 1 98 191 ALA A C 1
ATOM 1541 O O . ALA A 1 191 ? 7.543 6.336 -6.797 1 98 191 ALA A O 1
ATOM 1542 N N . THR A 1 192 ? 8.234 4.188 -6.793 1 98.38 192 THR A N 1
ATOM 1543 C CA . THR A 1 192 ? 8 4 -5.363 1 98.38 192 THR A CA 1
ATOM 1544 C C . THR A 1 192 ? 8.875 4.945 -4.547 1 98.38 192 THR A C 1
ATOM 1546 O O . THR A 1 192 ? 8.391 5.613 -3.629 1 98.38 192 THR A O 1
ATOM 1549 N N . ARG A 1 193 ? 10.133 5.031 -4.918 1 97.62 193 ARG A N 1
ATOM 1550 C CA . ARG A 1 193 ? 11.055 5.906 -4.199 1 97.62 193 ARG A CA 1
ATOM 1551 C C . ARG A 1 193 ? 10.625 7.363 -4.309 1 97.62 193 ARG A C 1
ATOM 1553 O O . ARG A 1 193 ? 10.742 8.125 -3.346 1 97.62 193 ARG A O 1
ATOM 1560 N N . ALA A 1 194 ? 10.133 7.719 -5.449 1 96.12 194 ALA A N 1
ATOM 1561 C CA . ALA A 1 194 ? 9.664 9.086 -5.656 1 96.12 194 ALA A CA 1
ATOM 1562 C C . ALA A 1 194 ? 8.398 9.352 -4.84 1 96.12 194 ALA A C 1
ATOM 1564 O O . ALA A 1 194 ? 8.297 10.383 -4.172 1 96.12 194 ALA A O 1
ATOM 1565 N N . LEU A 1 195 ? 7.477 8.414 -4.852 1 96.31 195 LEU A N 1
ATOM 1566 C CA . LEU A 1 195 ? 6.188 8.586 -4.191 1 96.31 195 LEU A CA 1
ATOM 1567 C C . LEU A 1 195 ? 6.355 8.633 -2.678 1 96.31 195 LEU A C 1
ATOM 1569 O O . LEU A 1 195 ? 5.645 9.383 -1.995 1 96.31 195 LEU A O 1
ATOM 1573 N N . LEU A 1 196 ? 7.32 7.895 -2.154 1 97.25 196 LEU A N 1
ATOM 1574 C CA . LEU A 1 196 ? 7.48 7.785 -0.708 1 97.25 196 LEU A CA 1
ATOM 1575 C C . LEU A 1 196 ? 8.617 8.664 -0.216 1 97.25 196 LEU A C 1
ATOM 1577 O O . LEU A 1 196 ? 8.984 8.617 0.962 1 97.25 196 LEU A O 1
ATOM 1581 N N . LEU A 1 197 ? 9.211 9.422 -1.148 1 96.19 197 LEU A N 1
ATOM 1582 C CA . LEU A 1 197 ? 10.312 10.32 -0.832 1 96.19 197 LEU A CA 1
ATOM 1583 C C . LEU A 1 197 ? 11.438 9.578 -0.113 1 96.19 197 LEU A C 1
ATOM 1585 O O . LEU A 1 197 ? 11.914 10.031 0.928 1 96.19 197 LEU A O 1
ATOM 1589 N N . ALA A 1 198 ? 11.781 8.445 -0.665 1 95.44 198 ALA A N 1
ATOM 1590 C CA . ALA A 1 198 ? 12.75 7.551 -0.031 1 95.44 198 ALA A CA 1
ATOM 1591 C C . ALA A 1 198 ? 14.133 8.188 0.015 1 95.44 198 ALA A C 1
ATOM 1593 O O . ALA A 1 198 ? 14.953 7.844 0.869 1 95.44 198 ALA A O 1
ATOM 1594 N N . HIS A 1 199 ? 14.422 9.156 -0.887 1 93.44 199 HIS A N 1
ATOM 1595 C CA . HIS A 1 199 ? 15.719 9.82 -0.904 1 93.44 199 HIS A CA 1
ATOM 1596 C C . HIS A 1 199 ? 15.859 10.797 0.258 1 93.44 199 HIS A C 1
ATOM 1598 O O . HIS A 1 199 ? 16.969 11.211 0.602 1 93.44 199 HIS A O 1
ATOM 1604 N N . VAL A 1 200 ? 14.773 11.18 0.875 1 94.62 200 VAL A N 1
ATOM 1605 C CA . VAL A 1 200 ? 14.758 12.148 1.962 1 94.62 200 VAL A CA 1
ATOM 1606 C C . VAL A 1 200 ? 14.516 11.438 3.291 1 94.62 200 VAL A C 1
ATOM 1608 O O . VAL A 1 200 ? 15.133 11.773 4.305 1 94.62 200 VAL A O 1
ATOM 1611 N N . LEU A 1 201 ? 13.625 10.484 3.248 1 94.19 201 LEU A N 1
ATOM 1612 C CA . LEU A 1 201 ? 13.141 9.836 4.457 1 94.19 201 LEU A CA 1
ATOM 1613 C C . LEU A 1 201 ? 13.875 8.523 4.707 1 94.19 201 LEU A C 1
ATOM 1615 O O . LEU A 1 201 ? 14.203 7.805 3.76 1 94.19 201 LEU A O 1
ATOM 1619 N N . MET B 1 1 ? 5.684 12.594 -15.781 1 24.41 1 MET B N 1
ATOM 1620 C CA . MET B 1 1 ? 6.391 13.766 -15.266 1 24.41 1 MET B CA 1
ATOM 1621 C C . MET B 1 1 ? 6.055 13.992 -13.797 1 24.41 1 MET B C 1
ATOM 1623 O O . MET B 1 1 ? 4.93 13.734 -13.367 1 24.41 1 MET B O 1
ATOM 1627 N N . MET B 1 2 ? 6.996 13.797 -12.883 1 33.97 2 MET B N 1
ATOM 1628 C CA . MET B 1 2 ? 6.793 14.156 -11.477 1 33.97 2 MET B CA 1
ATOM 1629 C C . MET B 1 2 ? 5.98 15.445 -11.359 1 33.97 2 MET B C 1
ATOM 1631 O O . MET B 1 2 ? 6.098 16.328 -12.203 1 33.97 2 MET B O 1
ATOM 1635 N N . HIS B 1 3 ? 4.875 15.336 -10.781 1 36.91 3 HIS B N 1
ATOM 1636 C CA . HIS B 1 3 ? 4.191 16.609 -10.562 1 36.91 3 HIS B CA 1
ATOM 1637 C C . HIS B 1 3 ? 5.18 17.703 -10.188 1 36.91 3 HIS B C 1
ATOM 1639 O O . HIS B 1 3 ? 6.125 17.469 -9.43 1 36.91 3 HIS B O 1
ATOM 1645 N N . PRO B 1 4 ? 5.254 18.672 -10.906 1 37.97 4 PRO B N 1
ATOM 1646 C CA . PRO B 1 4 ? 6.176 19.781 -10.641 1 37.97 4 PRO B CA 1
ATOM 1647 C C . PRO B 1 4 ? 6.352 20.062 -9.156 1 37.97 4 PRO B C 1
ATOM 1649 O O . PRO B 1 4 ? 7.379 20.609 -8.742 1 37.97 4 PRO B O 1
ATOM 1652 N N . LEU B 1 5 ? 5.297 19.906 -8.414 1 40.78 5 LEU B N 1
ATOM 1653 C CA . LEU B 1 5 ? 5.418 20.328 -7.027 1 40.78 5 LEU B CA 1
ATOM 1654 C C . LEU B 1 5 ? 6.215 19.312 -6.211 1 40.78 5 LEU B C 1
ATOM 1656 O O . LEU B 1 5 ? 6.242 19.391 -4.98 1 40.78 5 LEU B O 1
ATOM 1660 N N . HIS B 1 6 ? 6.512 18.141 -6.773 1 48 6 HIS B N 1
ATOM 1661 C CA . HIS B 1 6 ? 7.59 17.594 -5.961 1 48 6 HIS B CA 1
ATOM 1662 C C . HIS B 1 6 ? 8.734 18.594 -5.824 1 48 6 HIS B C 1
ATOM 1664 O O . HIS B 1 6 ? 9.664 18.594 -6.637 1 48 6 HIS B O 1
ATOM 1670 N N . LYS B 1 7 ? 8.312 19.859 -5.473 1 49.97 7 LYS B N 1
ATOM 1671 C CA . LYS B 1 7 ? 9.336 20.891 -5.277 1 49.97 7 LYS B CA 1
ATOM 1672 C C . LYS B 1 7 ? 10.328 20.469 -4.199 1 49.97 7 LYS B C 1
ATOM 1674 O O . LYS B 1 7 ? 9.93 20.047 -3.109 1 49.97 7 LYS B O 1
ATOM 1679 N N . PRO B 1 8 ? 11.477 20.203 -4.559 1 59.06 8 PRO B N 1
ATOM 1680 C CA . PRO B 1 8 ? 12.555 20.156 -3.572 1 59.06 8 PRO B CA 1
ATOM 1681 C C . PRO B 1 8 ? 12.336 21.109 -2.404 1 59.06 8 PRO B C 1
ATOM 1683 O O . PRO B 1 8 ? 13 21 -1.37 1 59.06 8 PRO B O 1
ATOM 1686 N N . ALA B 1 9 ? 11.188 21.781 -2.525 1 66.38 9 ALA B N 1
ATOM 1687 C CA . ALA B 1 9 ? 11.141 22.969 -1.666 1 66.38 9 ALA B CA 1
ATOM 1688 C C . ALA B 1 9 ? 10.805 22.578 -0.227 1 66.38 9 ALA B C 1
ATOM 1690 O O . ALA B 1 9 ? 11.258 23.234 0.717 1 66.38 9 ALA B O 1
ATOM 1691 N N . TYR B 1 10 ? 10.25 21.266 -0.055 1 92.44 10 TYR B N 1
ATOM 1692 C CA . TYR B 1 10 ? 9.898 21.062 1.346 1 92.44 10 TYR B CA 1
ATOM 1693 C C . TYR B 1 10 ? 10.594 19.828 1.907 1 92.44 10 TYR B C 1
ATOM 1695 O O . TYR B 1 10 ? 10.148 19.25 2.9 1 92.44 10 TYR B O 1
ATOM 1703 N N . GLU B 1 11 ? 11.688 19.484 1.194 1 94.31 11 GLU B N 1
ATOM 1704 C CA . GLU B 1 11 ? 12.453 18.312 1.619 1 94.31 11 GLU B CA 1
ATOM 1705 C C . GLU B 1 11 ? 13.055 18.516 3.006 1 94.31 11 GLU B C 1
ATOM 1707 O O . GLU B 1 11 ? 13.172 17.562 3.785 1 94.31 11 GLU B O 1
ATOM 1712 N N . ALA B 1 12 ? 13.422 19.734 3.289 1 94.69 12 ALA B N 1
ATOM 1713 C CA . ALA B 1 12 ? 13.984 20.047 4.602 1 94.69 12 ALA B CA 1
ATOM 1714 C C . ALA B 1 12 ? 12.961 19.781 5.707 1 94.69 12 ALA B C 1
ATOM 1716 O O . ALA B 1 12 ? 13.328 19.344 6.801 1 94.69 12 ALA B O 1
ATOM 1717 N N . LEU B 1 13 ? 11.719 20.094 5.438 1 97.06 13 LEU B N 1
ATOM 1718 C CA . LEU B 1 13 ? 10.648 19.812 6.391 1 97.06 13 LEU B CA 1
ATOM 1719 C C . LEU B 1 13 ? 10.492 18.312 6.613 1 97.06 13 LEU B C 1
ATOM 1721 O O . LEU B 1 13 ? 10.391 17.859 7.758 1 97.06 13 LEU B O 1
ATOM 1725 N N . PHE B 1 14 ? 10.5 17.578 5.496 1 97.44 14 PHE B N 1
ATOM 1726 C CA . PHE B 1 14 ? 10.406 16.125 5.582 1 97.44 14 PHE B CA 1
ATOM 1727 C C . PHE B 1 14 ? 11.57 15.547 6.387 1 97.44 14 PHE B C 1
ATOM 1729 O O . PHE B 1 14 ? 11.367 14.719 7.273 1 97.44 14 PHE B O 1
ATOM 1736 N N . LYS B 1 15 ? 12.734 16.031 6.105 1 96.81 15 LYS B N 1
ATOM 1737 C CA . LYS B 1 15 ? 13.922 15.523 6.793 1 96.81 15 LYS B CA 1
ATOM 1738 C C . LYS B 1 15 ? 13.859 15.82 8.289 1 96.81 15 LYS B C 1
ATOM 1740 O O . LYS B 1 15 ? 14.172 14.961 9.109 1 96.81 15 LYS B O 1
ATOM 1745 N N . ALA B 1 16 ? 13.438 17 8.609 1 97.06 16 ALA B N 1
ATOM 1746 C CA . ALA B 1 16 ? 13.352 17.422 10.016 1 97.06 16 ALA B CA 1
ATOM 1747 C C . ALA B 1 16 ? 12.281 16.625 10.75 1 97.06 16 ALA B C 1
ATOM 1749 O O . ALA B 1 16 ? 12.398 16.375 11.953 1 97.06 16 ALA B O 1
ATOM 1750 N N . ALA B 1 17 ? 11.242 16.172 10.039 1 97.81 17 ALA B N 1
ATOM 1751 C CA . ALA B 1 17 ? 10.109 15.5 10.656 1 97.81 17 ALA B CA 1
ATOM 1752 C C . ALA B 1 17 ? 10.305 13.984 10.664 1 97.81 17 ALA B C 1
ATOM 1754 O O . ALA B 1 17 ? 9.5 13.25 11.242 1 97.81 17 ALA B O 1
ATOM 1755 N N . GLU B 1 18 ? 11.359 13.469 10.055 1 97.25 18 GLU B N 1
ATOM 1756 C CA . GLU B 1 18 ? 11.539 12.055 9.742 1 97.25 18 GLU B CA 1
ATOM 1757 C C . GLU B 1 18 ? 11.383 11.188 10.984 1 97.25 18 GLU B C 1
ATOM 1759 O O . GLU B 1 18 ? 10.641 10.203 10.969 1 97.25 18 GLU B O 1
ATOM 1764 N N . LYS B 1 19 ? 12.039 11.57 12.055 1 95.62 19 LYS B N 1
ATOM 1765 C CA . LYS B 1 19 ? 12.016 10.734 13.25 1 95.62 19 LYS B CA 1
ATOM 1766 C C . LYS B 1 19 ? 10.602 10.602 13.805 1 95.62 19 LYS B C 1
ATOM 1768 O O . LYS B 1 19 ? 10.242 9.562 14.367 1 95.62 19 LYS B O 1
ATOM 1773 N N . TYR B 1 20 ? 9.805 11.633 13.586 1 97.12 20 TYR B N 1
ATOM 1774 C CA . TYR B 1 20 ? 8.461 11.648 14.148 1 97.12 20 TYR B CA 1
ATOM 1775 C C . TYR B 1 20 ? 7.492 10.852 13.281 1 97.12 20 TYR B C 1
ATOM 1777 O O . TYR B 1 20 ? 6.348 10.617 13.672 1 97.12 20 TYR B O 1
ATOM 1785 N N . MET B 1 21 ? 7.969 10.375 12.125 1 95.69 21 MET B N 1
ATOM 1786 C CA . MET B 1 21 ? 7.109 9.672 11.18 1 95.69 21 MET B CA 1
ATOM 1787 C C . MET B 1 21 ? 7.188 8.164 11.383 1 95.69 21 MET B C 1
ATOM 1789 O O . MET B 1 21 ? 6.477 7.406 10.719 1 95.69 21 MET B O 1
ATOM 1793 N N . ARG B 1 22 ? 8.055 7.727 12.328 1 92.62 22 ARG B N 1
ATOM 1794 C CA . ARG B 1 22 ? 8.281 6.297 12.516 1 92.62 22 ARG B CA 1
ATOM 1795 C C . ARG B 1 22 ? 7.219 5.684 13.422 1 92.62 22 ARG B C 1
ATOM 1797 O O . ARG B 1 22 ? 7.539 4.965 14.367 1 92.62 22 ARG B O 1
ATOM 1804 N N . VAL B 1 23 ? 5.977 6.074 13.227 1 92.44 23 VAL B N 1
ATOM 1805 C CA . VAL B 1 23 ? 4.82 5.562 13.953 1 92.44 23 VAL B CA 1
ATOM 1806 C C . VAL B 1 23 ? 3.592 5.57 13.039 1 92.44 23 VAL B C 1
ATOM 1808 O O . VAL B 1 23 ? 3.459 6.438 12.18 1 92.44 23 VAL B O 1
ATOM 1811 N N . ARG B 1 24 ? 2.707 4.5 13.188 1 91 24 ARG B N 1
ATOM 1812 C CA . ARG B 1 24 ? 1.395 4.438 12.555 1 91 24 ARG B CA 1
ATOM 1813 C C . ARG B 1 24 ? 1.514 4.559 11.039 1 91 24 ARG B C 1
ATOM 1815 O O . ARG B 1 24 ? 0.679 5.195 10.391 1 91 24 ARG B O 1
ATOM 1822 N N . LYS B 1 25 ? 2.576 4.145 10.453 1 94.31 25 LYS B N 1
ATOM 1823 C CA . LYS B 1 25 ? 2.82 4.137 9.008 1 94.31 25 LYS B CA 1
ATOM 1824 C C . LYS B 1 25 ? 2.875 5.555 8.453 1 94.31 25 LYS B C 1
ATOM 1826 O O . LYS B 1 25 ? 2.578 5.781 7.277 1 94.31 25 LYS B O 1
ATOM 1831 N N . ASN B 1 26 ? 3.26 6.48 9.273 1 96.69 26 ASN B N 1
ATOM 1832 C CA . ASN B 1 26 ? 3.293 7.867 8.828 1 96.69 26 ASN B CA 1
ATOM 1833 C C . ASN B 1 26 ? 4.355 8.086 7.754 1 96.69 26 ASN B C 1
ATOM 1835 O O . ASN B 1 26 ? 4.285 9.055 6.992 1 96.69 26 ASN B O 1
ATOM 1839 N N . ASP B 1 27 ? 5.305 7.188 7.645 1 96.12 27 ASP B N 1
ATOM 1840 C CA . ASP B 1 27 ? 6.312 7.301 6.594 1 96.12 27 ASP B CA 1
ATOM 1841 C C . ASP B 1 27 ? 5.758 6.828 5.25 1 96.12 27 ASP B C 1
ATOM 1843 O O . ASP B 1 27 ? 6.414 6.973 4.219 1 96.12 27 ASP B O 1
ATOM 1847 N N . VAL B 1 28 ? 4.625 6.289 5.207 1 97.94 28 VAL B N 1
ATOM 1848 C CA . VAL B 1 28 ? 3.879 5.992 3.986 1 97.94 28 VAL B CA 1
ATOM 1849 C C . VAL B 1 28 ? 2.74 7 3.822 1 97.94 28 VAL B C 1
ATOM 1851 O O . VAL B 1 28 ? 2.629 7.656 2.783 1 97.94 28 VAL B O 1
ATOM 1854 N N . HIS B 1 29 ? 1.971 7.203 4.883 1 98.06 29 HIS B N 1
ATOM 1855 C CA . HIS B 1 29 ? 0.775 8.039 4.898 1 98.06 29 HIS B CA 1
ATOM 1856 C C . HIS B 1 29 ? 1.104 9.477 4.516 1 98.06 29 HIS B C 1
ATOM 1858 O O . HIS B 1 29 ? 0.448 10.062 3.645 1 98.06 29 HIS B O 1
ATOM 1864 N N . ILE B 1 30 ? 2.139 10.039 5.102 1 98.31 30 ILE B N 1
ATOM 1865 C CA . ILE B 1 30 ? 2.383 11.469 4.98 1 98.31 30 ILE B CA 1
ATOM 1866 C C . ILE B 1 30 ? 2.881 11.797 3.576 1 98.31 30 ILE B C 1
ATOM 1868 O O . ILE B 1 30 ? 2.354 12.695 2.914 1 98.31 30 ILE B O 1
ATOM 1872 N N . PRO B 1 31 ? 3.85 11.039 3.018 1 97.5 31 PRO B N 1
ATOM 1873 C CA . PRO B 1 31 ? 4.25 11.336 1.641 1 97.5 31 PRO B CA 1
ATOM 1874 C C . PRO B 1 31 ? 3.098 11.203 0.649 1 97.5 31 PRO B C 1
ATOM 1876 O O . PRO B 1 31 ? 2.977 12.016 -0.272 1 97.5 31 PRO B O 1
ATOM 1879 N N . LEU B 1 32 ? 2.289 10.227 0.814 1 98.12 32 LEU B N 1
ATOM 1880 C CA . LEU B 1 32 ? 1.177 10.047 -0.11 1 98.12 32 LEU B CA 1
ATOM 1881 C C . LEU B 1 32 ? 0.145 11.156 0.056 1 98.12 32 LEU B C 1
ATOM 1883 O O . LEU B 1 32 ? -0.392 11.664 -0.931 1 98.12 32 LEU B O 1
ATOM 1887 N N . SER B 1 33 ? -0.13 11.5 1.306 1 98.5 33 SER B N 1
ATOM 1888 C CA . SER B 1 33 ? -1.055 12.602 1.565 1 98.5 33 SER B CA 1
ATOM 1889 C C . SER B 1 33 ? -0.521 13.914 1.009 1 98.5 33 SER B C 1
ATOM 1891 O O . SER B 1 33 ? -1.289 14.75 0.521 1 98.5 33 SER B O 1
ATOM 1893 N N . TYR B 1 34 ? 0.775 14.062 1.119 1 98.06 34 TYR B N 1
ATOM 1894 C CA . TYR B 1 34 ? 1.426 15.242 0.574 1 98.06 34 TYR B CA 1
ATOM 1895 C C . TYR B 1 34 ? 1.188 15.359 -0.928 1 98.06 34 TYR B C 1
ATOM 1897 O O . TYR B 1 34 ? 0.904 16.438 -1.438 1 98.06 34 TYR B O 1
ATOM 1905 N N . ARG B 1 35 ? 1.239 14.281 -1.648 1 96.94 35 ARG B N 1
ATOM 1906 C CA . 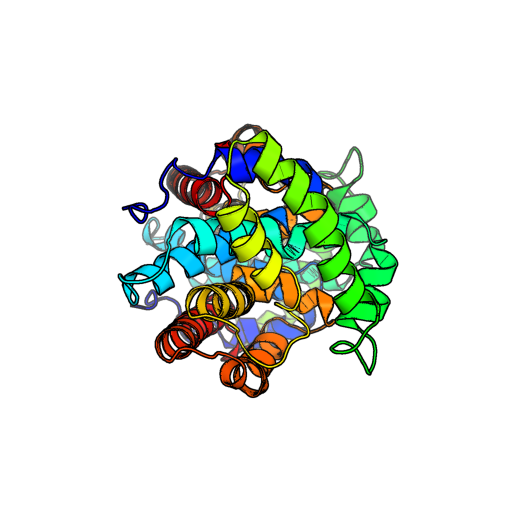ARG B 1 35 ? 0.984 14.281 -3.086 1 96.94 35 ARG B CA 1
ATOM 1907 C C . ARG B 1 35 ? -0.44 14.734 -3.389 1 96.94 35 ARG B C 1
ATOM 1909 O O . ARG B 1 35 ? -0.667 15.5 -4.328 1 96.94 35 ARG B O 1
ATOM 1916 N N . PHE B 1 36 ? -1.347 14.297 -2.604 1 98.44 36 PHE B N 1
ATOM 1917 C CA . PHE B 1 36 ? -2.73 14.703 -2.822 1 98.44 36 PHE B CA 1
ATOM 1918 C C . PHE B 1 36 ? -2.926 16.172 -2.484 1 98.44 36 PHE B C 1
ATOM 1920 O O . PHE B 1 36 ? -3.729 16.859 -3.119 1 98.44 36 PHE B O 1
ATOM 1927 N N . ALA B 1 37 ? -2.229 16.641 -1.448 1 98.19 37 ALA B N 1
ATOM 1928 C CA . ALA B 1 37 ? -2.271 18.062 -1.146 1 98.19 37 ALA B CA 1
ATOM 1929 C C . ALA B 1 37 ? -1.791 18.891 -2.336 1 98.19 37 ALA B C 1
ATOM 1931 O O . ALA B 1 37 ? -2.398 19.906 -2.678 1 98.19 37 ALA B O 1
ATOM 1932 N N . LEU B 1 38 ? -0.729 18.422 -2.961 1 96.5 38 LEU B N 1
ATOM 1933 C CA . LEU B 1 38 ? -0.204 19.125 -4.133 1 96.5 38 LEU B CA 1
ATOM 1934 C C . LEU B 1 38 ? -1.236 19.141 -5.258 1 96.5 38 LEU B C 1
ATOM 1936 O O . LEU B 1 38 ? -1.437 20.172 -5.898 1 96.5 38 LEU B O 1
ATOM 1940 N N . GLU B 1 39 ? -1.835 18.047 -5.484 1 97.56 39 GLU B N 1
ATOM 1941 C CA . GLU B 1 39 ? -2.861 17.969 -6.52 1 97.56 39 GLU B CA 1
ATOM 1942 C C . GLU B 1 39 ? -4.016 18.922 -6.219 1 97.56 39 GLU B C 1
ATOM 1944 O O . GLU B 1 39 ? -4.488 19.641 -7.105 1 97.56 39 GLU B O 1
ATOM 1949 N N . LEU B 1 40 ? -4.465 18.969 -4.977 1 98.38 40 LEU B N 1
ATOM 1950 C CA . LEU B 1 40 ? -5.582 19.828 -4.59 1 98.38 40 LEU B CA 1
ATOM 1951 C C . LEU B 1 40 ? -5.207 21.297 -4.73 1 98.38 40 LEU B C 1
ATOM 1953 O O . LEU B 1 40 ? -6.023 22.109 -5.184 1 98.38 40 LEU B O 1
ATOM 1957 N N . MET B 1 41 ? -3.982 21.609 -4.371 1 97 41 MET B N 1
ATOM 1958 C CA . MET B 1 41 ? -3.541 23 -4.41 1 97 41 MET B CA 1
ATOM 1959 C C . MET B 1 41 ? -3.602 23.562 -5.828 1 97 41 MET B C 1
ATOM 1961 O O . MET B 1 41 ? -3.779 24.766 -6.023 1 97 41 MET B O 1
ATOM 1965 N N . GLU B 1 42 ? -3.486 22.703 -6.836 1 96.88 42 GLU B N 1
ATOM 1966 C CA . GLU B 1 42 ? -3.57 23.141 -8.227 1 96.88 42 GLU B CA 1
ATOM 1967 C C . GLU B 1 42 ? -4.93 23.766 -8.531 1 96.88 42 GLU B C 1
ATOM 1969 O O . GLU B 1 42 ? -5.043 24.609 -9.43 1 96.88 42 GLU B O 1
ATOM 1974 N N . HIS B 1 43 ? -5.922 23.484 -7.762 1 97.75 43 HIS B N 1
ATOM 1975 C CA . HIS B 1 43 ? -7.277 23.984 -7.984 1 97.75 43 HIS B CA 1
ATOM 1976 C C . HIS B 1 43 ? -7.543 25.234 -7.168 1 97.75 43 HIS B C 1
ATOM 1978 O O . HIS B 1 43 ? -8.578 25.891 -7.344 1 97.75 43 HIS B O 1
ATOM 1984 N N . TYR B 1 44 ? -6.59 25.578 -6.258 1 97.38 44 TYR B N 1
ATOM 1985 C CA . TYR B 1 44 ? -6.773 26.719 -5.375 1 97.38 44 TYR B CA 1
ATOM 1986 C C . TYR B 1 44 ? -5.535 27.609 -5.371 1 97.38 44 TYR B C 1
ATOM 1988 O O . TYR B 1 44 ? -4.855 27.719 -4.352 1 97.38 44 TYR B O 1
ATOM 1996 N N . PRO B 1 45 ? -5.281 28.359 -6.473 1 95.44 45 PRO B N 1
ATOM 1997 C CA . PRO B 1 45 ? -4.059 29.141 -6.621 1 95.44 45 PRO B CA 1
ATOM 1998 C C . PRO B 1 45 ? -3.932 30.25 -5.57 1 95.44 45 PRO B C 1
ATOM 2000 O O . PRO B 1 45 ? -2.836 30.766 -5.348 1 95.44 45 PRO B O 1
ATOM 2003 N N . GLY B 1 46 ? -4.898 30.625 -4.816 1 96.44 46 GLY B N 1
ATOM 2004 C CA . GLY B 1 46 ? -4.859 31.719 -3.846 1 96.44 46 GLY B CA 1
ATOM 2005 C C . GLY B 1 46 ? -4.371 31.266 -2.479 1 96.44 46 GLY B C 1
ATOM 2006 O O . GLY B 1 46 ? -4.094 32.094 -1.615 1 96.44 46 GLY B O 1
ATOM 2007 N N . VAL B 1 47 ? -4.188 30 -2.262 1 97.19 47 VAL B N 1
ATOM 2008 C CA . VAL B 1 47 ? -3.814 29.5 -0.938 1 97.19 47 VAL B CA 1
ATOM 2009 C C . VAL B 1 47 ? -2.312 29.672 -0.728 1 97.19 47 VAL B C 1
ATOM 2011 O O . VAL B 1 47 ? -1.547 29.734 -1.693 1 97.19 47 VAL B O 1
ATOM 2014 N N . ASN B 1 48 ? -1.91 29.781 0.494 1 97.06 48 ASN B N 1
ATOM 2015 C CA . ASN B 1 48 ? -0.499 29.719 0.858 1 97.06 48 ASN B CA 1
ATOM 2016 C C . ASN B 1 48 ? 0.04 28.281 0.769 1 97.06 48 ASN B C 1
ATOM 2018 O O . ASN B 1 48 ? -0.176 27.484 1.674 1 97.06 48 ASN B O 1
ATOM 2022 N N . GLN B 1 49 ? 0.755 28.047 -0.292 1 96.38 49 GLN B N 1
ATOM 2023 C CA . GLN B 1 49 ? 1.2 26.688 -0.591 1 96.38 49 GLN B CA 1
ATOM 2024 C C . GLN B 1 49 ? 2.123 26.156 0.502 1 96.38 49 GLN B C 1
ATOM 2026 O O . GLN B 1 49 ? 2.08 24.969 0.837 1 96.38 49 GLN B O 1
ATOM 2031 N N . ALA B 1 50 ? 2.924 27.047 1.011 1 96.5 50 ALA B N 1
ATOM 2032 C CA . ALA B 1 50 ? 3.863 26.641 2.051 1 96.5 50 ALA B CA 1
ATOM 2033 C C . ALA B 1 50 ? 3.127 26.203 3.314 1 96.5 50 ALA B C 1
ATOM 2035 O O . ALA B 1 50 ? 3.541 25.25 3.984 1 96.5 50 ALA B O 1
ATOM 2036 N N . VAL B 1 51 ? 2.037 26.844 3.654 1 98.12 51 VAL B N 1
ATOM 2037 C CA . VAL B 1 51 ? 1.25 26.516 4.832 1 98.12 51 VAL B CA 1
ATOM 2038 C C . VAL B 1 51 ? 0.593 25.141 4.641 1 98.12 51 VAL B C 1
ATOM 2040 O O . VAL B 1 51 ? 0.601 24.312 5.547 1 98.12 51 VAL B O 1
ATOM 2043 N N . VAL B 1 52 ? 0.061 24.906 3.426 1 98.44 52 VAL B N 1
ATOM 2044 C CA . VAL B 1 52 ? -0.551 23.609 3.133 1 98.44 52 VAL B CA 1
ATOM 2045 C C . VAL B 1 52 ? 0.5 22.5 3.225 1 98.44 52 VAL B C 1
ATOM 2047 O O . VAL B 1 52 ? 0.282 21.484 3.881 1 98.44 52 VAL B O 1
ATOM 2050 N N . ALA B 1 53 ? 1.658 22.781 2.627 1 97.88 53 ALA B N 1
ATOM 2051 C CA . ALA B 1 53 ? 2.729 21.797 2.598 1 97.88 53 ALA B CA 1
ATOM 2052 C C . ALA B 1 53 ? 3.203 21.453 4.008 1 97.88 53 ALA B C 1
ATOM 2054 O O . ALA B 1 53 ? 3.273 20.281 4.383 1 97.88 53 ALA B O 1
ATOM 2055 N N . ALA B 1 54 ? 3.488 22.469 4.777 1 98.38 54 ALA B N 1
ATOM 2056 C CA . ALA B 1 54 ? 3.947 22.234 6.148 1 98.38 54 ALA B CA 1
ATOM 2057 C C . ALA B 1 54 ? 2.867 21.562 6.984 1 98.38 54 ALA B C 1
ATOM 2059 O O . ALA B 1 54 ? 3.156 20.641 7.758 1 98.38 54 ALA B O 1
ATOM 2060 N N . GLY B 1 55 ? 1.596 21.984 6.777 1 98.69 55 GLY B N 1
ATOM 2061 C CA . GLY B 1 55 ? 0.484 21.406 7.508 1 98.69 55 GLY B CA 1
ATOM 2062 C C . GLY B 1 55 ? 0.329 19.922 7.262 1 98.69 55 GLY B C 1
ATOM 2063 O O . GLY B 1 55 ? 0.185 19.141 8.211 1 98.69 55 GLY B O 1
ATOM 2064 N N . ILE B 1 56 ? 0.388 19.5 6.012 1 98.69 56 ILE B N 1
ATOM 2065 C CA . ILE B 1 56 ? 0.163 18.094 5.676 1 98.69 56 ILE B CA 1
ATOM 2066 C C . ILE B 1 56 ? 1.373 17.266 6.094 1 98.69 56 ILE B C 1
ATOM 2068 O O . ILE B 1 56 ? 1.229 16.109 6.512 1 98.69 56 ILE B O 1
ATOM 2072 N N . ILE B 1 57 ? 2.6 17.859 6.043 1 98.44 57 ILE B N 1
ATOM 2073 C CA . ILE B 1 57 ? 3.818 17.141 6.402 1 98.44 57 ILE B CA 1
ATOM 2074 C C . ILE B 1 57 ? 3.865 16.922 7.914 1 98.44 57 ILE B C 1
ATOM 2076 O O . ILE B 1 57 ? 4.281 15.867 8.383 1 98.44 57 ILE B O 1
ATOM 2080 N N . LEU B 1 58 ? 3.318 17.859 8.719 1 98.75 58 LEU B N 1
ATOM 2081 C CA . LEU B 1 58 ? 3.559 17.859 10.156 1 98.75 58 LEU B CA 1
ATOM 2082 C C . LEU B 1 58 ? 2.291 17.484 10.914 1 98.75 58 LEU B C 1
ATOM 2084 O O . LEU B 1 58 ? 2.322 17.297 12.133 1 98.75 58 LEU B O 1
ATOM 2088 N N . HIS B 1 59 ? 1.147 17.25 10.266 1 98.75 59 HIS B N 1
ATOM 2089 C CA . HIS B 1 59 ? -0.149 17.172 10.922 1 98.75 59 HIS B CA 1
ATOM 2090 C C . HIS B 1 59 ? -0.201 16 11.898 1 98.75 59 HIS B C 1
ATOM 2092 O O . HIS B 1 59 ? -0.83 16.109 12.953 1 98.75 59 HIS B O 1
ATOM 2098 N N . ASP B 1 60 ? 0.493 14.977 11.547 1 98.25 60 ASP B N 1
ATOM 2099 C CA . ASP B 1 60 ? 0.337 13.711 12.266 1 98.25 60 ASP B CA 1
ATOM 2100 C C . ASP B 1 60 ? 1.571 13.406 13.109 1 98.25 60 ASP B C 1
ATOM 2102 O O . ASP B 1 60 ? 1.688 12.32 13.672 1 98.25 60 ASP B O 1
ATOM 2106 N N . ILE B 1 61 ? 2.576 14.297 13.258 1 98.12 61 ILE B N 1
ATOM 2107 C CA . ILE B 1 61 ? 3.842 13.969 13.906 1 98.12 61 ILE B CA 1
ATOM 2108 C C . ILE B 1 61 ? 3.623 13.797 15.406 1 98.12 61 ILE B C 1
ATOM 2110 O O . ILE B 1 61 ? 4.469 13.227 16.094 1 98.12 61 ILE B O 1
ATOM 2114 N N . GLY B 1 62 ? 2.498 14.25 15.914 1 97.88 62 GLY B N 1
ATOM 2115 C CA . GLY B 1 62 ? 2.189 14.125 17.328 1 97.88 62 GLY B CA 1
ATOM 2116 C C . GLY B 1 62 ? 1.918 12.695 17.766 1 97.88 62 GLY B C 1
ATOM 2117 O O . GLY B 1 62 ? 1.968 12.375 18.953 1 97.88 62 GLY B O 1
ATOM 2118 N N . TRP B 1 63 ? 1.619 11.844 16.781 1 96.38 63 TRP B N 1
ATOM 2119 C CA . TRP B 1 63 ? 1.411 10.438 17.109 1 96.38 63 TRP B CA 1
ATOM 2120 C C . TRP B 1 63 ? 2.674 9.82 17.703 1 96.38 63 TRP B C 1
ATOM 2122 O O . TRP B 1 63 ? 2.607 8.812 18.406 1 96.38 63 TRP B O 1
ATOM 2132 N N . TYR B 1 64 ? 3.812 10.391 17.453 1 96.12 64 TYR B N 1
ATOM 2133 C CA . TYR B 1 64 ? 5.102 9.93 17.953 1 96.12 64 TYR B CA 1
ATOM 2134 C C . TYR B 1 64 ? 5.113 9.898 19.469 1 96.12 64 TYR B C 1
ATOM 2136 O O . TYR B 1 64 ? 5.824 9.094 20.078 1 96.12 64 TYR B O 1
ATOM 2144 N N . ALA B 1 65 ? 4.277 10.68 20.078 1 95.62 65 ALA B N 1
ATOM 2145 C CA . ALA B 1 65 ? 4.273 10.82 21.531 1 95.62 65 ALA B CA 1
ATOM 2146 C C . ALA B 1 65 ? 3.369 9.773 22.172 1 95.62 65 ALA B C 1
ATOM 2148 O O . ALA B 1 65 ? 3.342 9.641 23.406 1 95.62 65 ALA B O 1
ATOM 2149 N N . ILE B 1 66 ? 2.658 9.039 21.375 1 92.12 66 ILE B N 1
ATOM 2150 C CA . ILE B 1 66 ? 1.634 8.141 21.891 1 92.12 66 ILE B CA 1
ATOM 2151 C C . ILE B 1 66 ? 2.047 6.691 21.641 1 92.12 66 ILE B C 1
ATOM 2153 O O . ILE B 1 66 ? 2.51 6.348 20.562 1 92.12 66 ILE B O 1
ATOM 2157 N N . ASP B 1 67 ? 1.854 5.828 22.641 1 89 67 ASP B N 1
ATOM 2158 C CA . ASP B 1 67 ? 2.18 4.41 22.531 1 89 67 ASP B CA 1
ATOM 2159 C C . ASP B 1 67 ? 1.372 3.754 21.406 1 89 67 ASP B C 1
ATOM 2161 O O . ASP B 1 67 ? 0.161 3.959 21.312 1 89 67 ASP B O 1
ATOM 2165 N N . GLU B 1 68 ? 2.01 2.957 20.703 1 84 68 GLU B N 1
ATOM 2166 C CA . GLU B 1 68 ? 1.411 2.381 19.516 1 84 68 GLU B CA 1
ATOM 2167 C C . GLU B 1 68 ? 0.219 1.494 19.859 1 84 68 GLU B C 1
ATOM 2169 O O . GLU B 1 68 ? -0.783 1.48 19.141 1 84 68 GLU B O 1
ATOM 2174 N N . GLU B 1 69 ? 0.386 0.777 20.891 1 81.56 69 GLU B N 1
ATOM 2175 C CA . GLU B 1 69 ? -0.724 -0.068 21.312 1 81.56 69 GLU B CA 1
ATOM 2176 C C . GLU B 1 69 ? -1.955 0.767 21.656 1 81.56 69 GLU B C 1
ATOM 2178 O O . GLU B 1 69 ? -3.082 0.376 21.344 1 81.56 69 GLU B O 1
ATOM 2183 N N . GLU B 1 70 ? -1.699 1.858 22.234 1 79.44 70 GLU B N 1
ATOM 2184 C CA . GLU B 1 70 ? -2.785 2.766 22.578 1 79.44 70 GLU B CA 1
ATOM 2185 C C . GLU B 1 70 ? -3.42 3.381 21.344 1 79.44 70 GLU B C 1
ATOM 2187 O O . GLU B 1 70 ? -4.637 3.564 21.281 1 79.44 70 GLU B O 1
ATOM 2192 N N . ILE B 1 71 ? -2.637 3.662 20.406 1 78.62 71 ILE B N 1
ATOM 2193 C CA . ILE B 1 71 ? -3.117 4.246 19.156 1 78.62 71 ILE B CA 1
ATOM 2194 C C . ILE B 1 71 ? -4.137 3.312 18.516 1 78.62 71 ILE B C 1
ATOM 2196 O O . ILE B 1 71 ? -5.242 3.734 18.172 1 78.62 71 ILE B O 1
ATOM 2200 N N . PHE B 1 72 ? -3.832 2.072 18.453 1 77 72 PHE B N 1
ATOM 2201 C CA . PHE B 1 72 ? -4.656 1.139 17.703 1 77 72 PHE B CA 1
ATOM 2202 C C . PHE B 1 72 ? -5.855 0.685 18.516 1 77 72 PHE B C 1
ATOM 2204 O O . PHE B 1 72 ? -6.961 0.547 18 1 77 72 PHE B O 1
ATOM 2211 N N . GLU B 1 73 ? -5.652 0.5 19.781 1 75.25 73 GLU B N 1
ATOM 2212 C CA . GLU B 1 73 ? -6.75 0.081 20.641 1 75.25 73 GLU B CA 1
ATOM 2213 C C . GLU B 1 73 ? -7.797 1.185 20.781 1 75.25 73 GLU B C 1
ATOM 2215 O O . GLU B 1 73 ? -8.992 0.933 20.656 1 75.25 73 GLU B O 1
ATOM 2220 N N . LYS B 1 74 ? -7.289 2.289 21.016 1 71.62 74 LYS B N 1
ATOM 2221 C CA . LYS B 1 74 ? -8.195 3.393 21.312 1 71.62 74 LYS B CA 1
ATOM 2222 C C . LYS B 1 74 ? -8.5 4.215 20.062 1 71.62 74 LYS B C 1
ATOM 2224 O O . LYS B 1 74 ? -9.539 4.871 19.984 1 71.62 74 LYS B O 1
ATOM 2229 N N . GLY B 1 75 ? -7.672 4.199 19.078 1 68.56 75 GLY B N 1
ATOM 2230 C CA . GLY B 1 75 ? -7.781 5.051 17.906 1 68.56 75 GLY B CA 1
ATOM 2231 C C . GLY B 1 75 ? -8.562 4.41 16.766 1 68.56 75 GLY B C 1
ATOM 2232 O O . GLY B 1 75 ? -9.203 5.109 15.977 1 68.56 75 GLY B O 1
ATOM 2233 N N . PHE B 1 76 ? -8.578 3.061 16.766 1 71.56 76 PHE B N 1
ATOM 2234 C CA . PHE B 1 76 ? -9.148 2.436 15.578 1 71.56 76 PHE B CA 1
ATOM 2235 C C . PHE B 1 76 ? -10.094 1.305 15.961 1 71.56 76 PHE B C 1
ATOM 2237 O O . PHE B 1 76 ? -10.836 0.799 15.117 1 71.56 76 PHE B O 1
ATOM 2244 N N . SER B 1 77 ? -10.211 0.759 17.141 1 66.5 77 SER B N 1
ATOM 2245 C CA . SER B 1 77 ? -11 -0.411 17.5 1 66.5 77 SER B CA 1
ATOM 2246 C C . SER B 1 77 ? -12.094 -0.048 18.5 1 66.5 77 SER B C 1
ATOM 2248 O O . SER B 1 77 ? -13.07 -0.791 18.656 1 66.5 77 SER B O 1
ATOM 2250 N N . GLY B 1 78 ? -12.078 1.127 19.062 1 60.88 78 GLY B N 1
ATOM 2251 C CA . GLY B 1 78 ? -13.023 1.431 20.125 1 60.88 78 GLY B CA 1
ATOM 2252 C C . GLY B 1 78 ? -14.266 2.156 19.641 1 60.88 78 GLY B C 1
ATOM 2253 O O . GLY B 1 78 ? -14.32 2.582 18.484 1 60.88 78 GLY B O 1
ATOM 2254 N N . PRO B 1 79 ? -15.375 1.988 20.297 1 60.34 79 PRO B N 1
ATOM 2255 C CA . PRO B 1 79 ? -16.656 2.584 19.938 1 60.34 79 PRO B CA 1
ATOM 2256 C C . PRO B 1 79 ? -16.562 4.09 19.688 1 60.34 79 PRO B C 1
ATOM 2258 O O . PRO B 1 79 ? -17.391 4.652 18.969 1 60.34 79 PRO B O 1
ATOM 2261 N N . ASP B 1 80 ? -15.602 4.625 20.344 1 60.88 80 ASP B N 1
ATOM 2262 C CA . ASP B 1 80 ? -15.531 6.082 20.266 1 60.88 80 ASP B CA 1
ATOM 2263 C C . ASP B 1 80 ? -14.273 6.539 19.531 1 60.88 80 ASP B C 1
ATOM 2265 O O . ASP B 1 80 ? -13.625 7.504 19.953 1 60.88 80 ASP B O 1
ATOM 2269 N N . ILE B 1 81 ? -13.93 5.934 18.5 1 57.09 81 ILE B N 1
ATOM 2270 C CA . ILE B 1 81 ? -12.656 6.117 17.812 1 57.09 81 ILE B CA 1
ATOM 2271 C C . ILE B 1 81 ? -12.492 7.582 17.406 1 57.09 81 ILE B C 1
ATOM 2273 O O . ILE B 1 81 ? -11.391 8.125 17.453 1 57.09 81 ILE B O 1
ATOM 2277 N N . LEU B 1 82 ? -13.477 8.336 17.125 1 55.31 82 LEU B N 1
ATOM 2278 C CA . LEU B 1 82 ? -13.367 9.695 16.609 1 55.31 82 LEU B CA 1
ATOM 2279 C C . LEU B 1 82 ? -13.266 10.703 17.75 1 55.31 82 LEU B C 1
ATOM 2281 O O . LEU B 1 82 ? -12.883 11.852 17.531 1 55.31 82 LEU B O 1
ATOM 2285 N N . THR B 1 83 ? -13.555 10.148 18.812 1 58.19 83 THR B N 1
ATOM 2286 C CA . THR B 1 83 ? -13.562 11.062 19.953 1 58.19 83 THR B CA 1
ATOM 2287 C C . THR B 1 83 ? -12.609 10.57 21.047 1 58.19 83 THR B C 1
ATOM 2289 O O . THR B 1 83 ? -12.711 10.984 22.203 1 58.19 83 THR B O 1
ATOM 2292 N N . SER B 1 84 ? -11.797 9.914 20.594 1 69.62 84 SER B N 1
ATOM 2293 C CA . SER B 1 84 ? -10.891 9.312 21.562 1 69.62 84 SER B CA 1
ATOM 2294 C C . SER B 1 84 ? -9.875 10.336 22.078 1 69.62 84 SER B C 1
ATOM 2296 O O . SER B 1 84 ? -9.484 11.25 21.344 1 69.62 84 SER B O 1
ATOM 2298 N N . ASP B 1 85 ? -9.555 10.219 23.266 1 82 85 ASP B N 1
ATOM 2299 C CA . ASP B 1 85 ? -8.555 11.062 23.922 1 82 85 ASP B CA 1
ATOM 2300 C C . ASP B 1 85 ? -7.238 11.055 23.141 1 82 85 ASP B C 1
ATOM 2302 O O . ASP B 1 85 ? -6.555 12.078 23.062 1 82 85 ASP B O 1
ATOM 2306 N N . VAL B 1 86 ? -7.039 10.031 22.438 1 85.81 86 VAL B N 1
ATOM 2307 C CA . VAL B 1 86 ? -5.766 9.914 21.734 1 85.81 86 VAL B CA 1
ATOM 2308 C C . VAL B 1 86 ? -5.773 10.812 20.5 1 85.81 86 VAL B C 1
ATOM 2310 O O . VAL B 1 86 ? -4.73 11.328 20.094 1 85.81 86 VAL B O 1
ATOM 2313 N N . ARG B 1 87 ? -6.898 11.094 19.984 1 87.5 87 ARG B N 1
ATOM 2314 C CA . ARG B 1 87 ? -6.996 11.961 18.81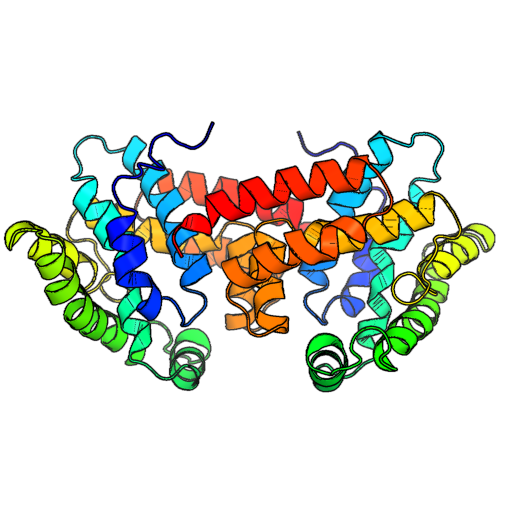2 1 87.5 87 ARG B CA 1
ATOM 2315 C C . ARG B 1 87 ? -6.703 13.406 19.172 1 87.5 87 ARG B C 1
ATOM 2317 O O . ARG B 1 87 ? -6.023 14.117 18.422 1 87.5 87 ARG B O 1
ATOM 2324 N N . TYR B 1 88 ? -7.207 13.773 20.266 1 91.25 88 TYR B N 1
ATOM 2325 C CA . TYR B 1 88 ? -6.902 15.117 20.734 1 91.25 88 TYR B CA 1
ATOM 2326 C C . TYR B 1 88 ? -5.438 15.242 21.125 1 91.25 88 TYR B C 1
ATOM 2328 O O . TYR B 1 88 ? -4.789 16.25 20.844 1 91.25 88 TYR B O 1
ATOM 2336 N N . LEU B 1 89 ? -5.02 14.188 21.703 1 93.62 89 LEU B N 1
ATOM 2337 C CA . LEU B 1 89 ? -3.65 14.188 22.219 1 93.62 89 LEU B CA 1
ATOM 2338 C C . LEU B 1 89 ? -2.648 14.273 21.062 1 93.62 89 LEU B C 1
ATOM 2340 O O . LEU B 1 89 ? -1.648 14.992 21.172 1 93.62 89 LEU B O 1
ATOM 2344 N N . HIS B 1 90 ? -2.832 13.586 19.891 1 96.12 90 HIS B N 1
ATOM 2345 C CA . HIS B 1 90 ? -1.843 13.641 18.828 1 96.12 90 HIS B CA 1
ATOM 2346 C C . HIS B 1 90 ? -1.791 15.031 18.203 1 96.12 90 HIS B C 1
ATOM 2348 O O . HIS B 1 90 ? -0.741 15.461 17.719 1 96.12 90 HIS B O 1
ATOM 2354 N N . GLU B 1 91 ? -2.934 15.773 18.281 1 97.69 91 GLU B N 1
ATOM 2355 C CA . GLU B 1 91 ? -2.957 17.125 17.75 1 97.69 91 GLU B CA 1
ATOM 2356 C C . GLU B 1 91 ? -2.178 18.094 18.641 1 97.69 91 GLU B C 1
ATOM 2358 O O . GLU B 1 91 ? -1.353 18.875 18.156 1 97.69 91 GLU B O 1
ATOM 2363 N N . SER B 1 92 ? -2.441 17.984 19.953 1 97.5 92 SER B N 1
ATOM 2364 C CA . SER B 1 92 ? -1.738 18.875 20.875 1 97.5 92 SER B CA 1
ATOM 2365 C C . SER B 1 92 ? -0.244 18.578 20.891 1 97.5 92 SER B C 1
ATOM 2367 O O . SER B 1 92 ? 0.58 19.484 20.906 1 97.5 92 SER B O 1
ATOM 2369 N N . GLU B 1 93 ? 0.123 17.297 20.938 1 97.94 93 GLU B N 1
ATOM 2370 C CA . GLU B 1 93 ? 1.53 16.922 20.875 1 97.94 93 GLU B CA 1
ATOM 2371 C C . GLU B 1 93 ? 2.15 17.344 19.547 1 97.94 93 GLU B C 1
ATOM 2373 O O . GLU B 1 93 ? 3.32 17.734 19.5 1 97.94 93 GLU B O 1
ATOM 2378 N N . GLY B 1 94 ? 1.374 17.234 18.469 1 98.56 94 GLY B N 1
ATOM 2379 C CA . GLY B 1 94 ? 1.846 17.688 17.172 1 98.56 94 GLY B CA 1
ATOM 2380 C C . GLY B 1 94 ? 2.242 19.141 17.156 1 98.56 94 GLY B C 1
ATOM 2381 O O . GLY B 1 94 ? 3.268 19.516 16.578 1 98.56 94 GLY B O 1
ATOM 2382 N N . VAL B 1 95 ? 1.427 19.953 17.797 1 98.69 95 VAL B N 1
ATOM 2383 C CA . VAL B 1 95 ? 1.73 21.375 17.891 1 98.69 95 VAL B CA 1
ATOM 2384 C C . VAL B 1 95 ? 3.023 21.578 18.672 1 98.69 95 VAL B C 1
ATOM 2386 O O . VAL B 1 95 ? 3.883 22.359 18.281 1 98.69 95 VAL B O 1
ATOM 2389 N N . LYS B 1 96 ? 3.186 20.859 19.734 1 98.69 96 LYS B N 1
ATOM 2390 C CA . LYS B 1 96 ? 4.367 20.953 20.594 1 98.69 96 LYS B CA 1
ATOM 2391 C C . LYS B 1 96 ? 5.633 20.609 19.812 1 98.69 96 LYS B C 1
ATOM 2393 O O . LYS B 1 96 ? 6.684 21.219 20.016 1 98.69 96 LYS B O 1
ATOM 2398 N N . TYR B 1 97 ? 5.57 19.594 18.922 1 98.62 97 TYR B N 1
ATOM 2399 C CA . TYR B 1 97 ? 6.719 19.188 18.109 1 98.62 97 TYR B CA 1
ATOM 2400 C C . TYR B 1 97 ? 6.934 20.141 16.938 1 98.62 97 TYR B C 1
ATOM 2402 O O . TYR B 1 97 ? 8.07 20.469 16.594 1 98.62 97 TYR B O 1
ATOM 2410 N N . ALA B 1 98 ? 5.863 20.641 16.328 1 98.75 98 ALA B N 1
ATOM 2411 C CA . ALA B 1 98 ? 5.934 21.406 15.086 1 98.75 98 ALA B CA 1
ATOM 2412 C C . ALA B 1 98 ? 6.496 22.797 15.32 1 98.75 98 ALA B C 1
ATOM 2414 O O . ALA B 1 98 ? 7.258 23.312 14.492 1 98.75 98 ALA B O 1
ATOM 2415 N N . LYS B 1 99 ? 6.141 23.422 16.453 1 98.62 99 LYS B N 1
ATOM 2416 C CA . LYS B 1 99 ? 6.516 24.812 16.703 1 98.62 99 LYS B CA 1
ATOM 2417 C C . LYS B 1 99 ? 8.031 24.969 16.719 1 98.62 99 LYS B C 1
ATOM 2419 O O . LYS B 1 99 ? 8.586 25.734 15.93 1 98.62 99 LYS B O 1
ATOM 2424 N N . PRO B 1 100 ? 8.719 24.25 17.609 1 98.44 100 PRO B N 1
ATOM 2425 C CA . PRO B 1 100 ? 10.18 24.391 17.594 1 98.44 100 PRO B CA 1
ATOM 2426 C C . PRO B 1 100 ? 10.812 23.891 16.297 1 98.44 100 PRO B C 1
ATOM 2428 O O . PRO B 1 100 ? 11.836 24.422 15.867 1 98.44 100 PRO B O 1
ATOM 2431 N N . LEU B 1 101 ? 10.266 22.844 15.641 1 98.25 101 LEU B N 1
ATOM 2432 C CA . LEU B 1 101 ? 10.789 22.328 14.383 1 98.25 101 LEU B CA 1
ATOM 2433 C C . LEU B 1 101 ? 10.758 23.391 13.297 1 98.25 101 LEU B C 1
ATOM 2435 O O . LEU B 1 101 ? 11.773 23.656 12.648 1 98.25 101 LEU B O 1
ATOM 2439 N N . LEU B 1 102 ? 9.664 24.062 13.164 1 98.19 102 LEU B N 1
ATOM 2440 C CA . LEU B 1 102 ? 9.516 25.094 12.156 1 98.19 102 LEU B CA 1
ATOM 2441 C C . LEU B 1 102 ? 10.414 26.297 12.477 1 98.19 102 LEU B C 1
ATOM 2443 O O . LEU B 1 102 ? 11.023 26.875 11.578 1 98.19 102 LEU B O 1
ATOM 2447 N N . ALA B 1 103 ? 10.469 26.656 13.773 1 97.94 103 ALA B N 1
ATOM 2448 C CA . ALA B 1 103 ? 11.344 27.75 14.18 1 97.94 103 ALA B CA 1
ATOM 2449 C C . ALA B 1 103 ? 12.797 27.453 13.828 1 97.94 103 ALA B C 1
ATOM 2451 O O . ALA B 1 103 ? 13.516 28.328 13.336 1 97.94 103 ALA B O 1
ATOM 2452 N N . SER B 1 104 ? 13.164 26.25 14.039 1 96.88 104 SER B N 1
ATOM 2453 C CA . SER B 1 104 ? 14.547 25.859 13.781 1 96.88 104 SER B CA 1
ATOM 2454 C C . SER B 1 104 ? 14.867 25.922 12.297 1 96.88 104 SER B C 1
ATOM 2456 O O . SER B 1 104 ? 16.031 26.062 11.906 1 96.88 104 SER B O 1
ATOM 2458 N N . LEU B 1 105 ? 13.867 25.828 11.477 1 96.38 105 LEU B N 1
ATOM 2459 C CA . LEU B 1 105 ? 14.062 25.875 10.031 1 96.38 105 LEU B CA 1
ATOM 2460 C C . LEU B 1 105 ? 13.945 27.312 9.516 1 96.38 105 LEU B C 1
ATOM 2462 O O . LEU B 1 105 ? 14.047 27.547 8.312 1 96.38 105 LEU B O 1
ATOM 2466 N N . GLY B 1 106 ? 13.625 28.219 10.375 1 96.38 106 GLY B N 1
ATOM 2467 C CA . GLY B 1 106 ? 13.695 29.625 10.031 1 96.38 106 GLY B CA 1
ATOM 2468 C C . GLY B 1 106 ? 12.344 30.219 9.672 1 96.38 106 GLY B C 1
ATOM 2469 O O . GLY B 1 106 ? 12.266 31.359 9.203 1 96.38 106 GLY B O 1
ATOM 2470 N N . TYR B 1 107 ? 11.305 29.531 9.906 1 96.62 107 TYR B N 1
ATOM 2471 C CA . TYR B 1 107 ? 9.984 30.078 9.617 1 96.62 107 TYR B CA 1
ATOM 2472 C C . TYR B 1 107 ? 9.578 31.109 10.672 1 96.62 107 TYR B C 1
ATOM 2474 O O . TYR B 1 107 ? 9.922 30.984 11.844 1 96.62 107 TYR B O 1
ATOM 2482 N N . ASP B 1 108 ? 8.867 32.188 10.258 1 97.31 108 ASP B N 1
ATOM 2483 C CA . ASP B 1 108 ? 8.508 33.25 11.18 1 97.31 108 ASP B CA 1
ATOM 2484 C C . ASP B 1 108 ? 7.285 32.875 12.016 1 97.31 108 ASP B C 1
ATOM 2486 O O . ASP B 1 108 ? 6.656 31.844 11.766 1 97.31 108 ASP B O 1
ATOM 2490 N N . GLU B 1 109 ? 6.918 33.656 12.992 1 97.81 109 GLU B N 1
ATOM 2491 C CA . GLU B 1 109 ? 5.891 33.344 13.984 1 97.81 109 GLU B CA 1
ATOM 2492 C C . GLU B 1 109 ? 4.512 33.25 13.336 1 97.81 109 GLU B C 1
ATOM 2494 O O . GLU B 1 109 ? 3.688 32.438 13.719 1 97.81 109 GLU B O 1
ATOM 2499 N N . GLU B 1 110 ? 4.262 34.094 12.391 1 98.19 110 GLU B N 1
ATOM 2500 C CA . GLU B 1 110 ? 2.961 34.094 11.727 1 98.19 110 GLU B CA 1
ATOM 2501 C C . GLU B 1 110 ? 2.727 32.781 10.969 1 98.19 110 GLU B C 1
ATOM 2503 O O . GLU B 1 110 ? 1.644 32.188 11.047 1 98.19 110 GLU B O 1
ATOM 2508 N N . PHE B 1 111 ? 3.736 32.375 10.242 1 97.62 111 PHE B N 1
ATOM 2509 C CA . PHE B 1 111 ? 3.676 31.125 9.523 1 97.62 111 PHE B CA 1
ATOM 2510 C C . PHE B 1 111 ? 3.463 29.953 10.484 1 97.62 111 PHE B C 1
ATOM 2512 O O . PHE B 1 111 ? 2.598 29.109 10.266 1 97.62 111 PHE B O 1
ATOM 2519 N N . ILE B 1 112 ? 4.242 29.953 11.547 1 98.44 112 ILE B N 1
ATOM 2520 C CA . ILE B 1 112 ? 4.188 28.875 12.531 1 98.44 112 ILE B CA 1
ATOM 2521 C C . ILE B 1 112 ? 2.787 28.812 13.141 1 98.44 112 ILE B C 1
ATOM 2523 O O . ILE B 1 112 ? 2.225 27.734 13.305 1 98.44 112 ILE B O 1
ATOM 2527 N N . GLU B 1 113 ? 2.236 29.938 13.398 1 98.62 113 GLU B N 1
ATOM 2528 C CA . GLU B 1 113 ? 0.895 29.984 13.969 1 98.62 113 GLU B CA 1
ATOM 2529 C C . GLU B 1 113 ? -0.137 29.406 13.008 1 98.62 113 GLU B C 1
ATOM 2531 O O . GLU B 1 113 ? -1.032 28.656 13.43 1 98.62 113 GLU B O 1
ATOM 2536 N N . LYS B 1 114 ? -0.068 29.719 11.75 1 98.5 114 LYS B N 1
ATOM 2537 C CA . LYS B 1 114 ? -0.999 29.203 10.75 1 98.5 114 LYS B CA 1
ATOM 2538 C C . LYS B 1 114 ? -0.911 27.688 10.648 1 98.5 114 LYS B C 1
ATOM 2540 O O . LYS B 1 114 ? -1.935 27 10.617 1 98.5 114 LYS B O 1
ATOM 2545 N N . VAL B 1 115 ? 0.317 27.172 10.617 1 98.69 115 VAL B N 1
ATOM 2546 C CA . VAL B 1 115 ? 0.522 25.734 10.492 1 98.69 115 VAL B CA 1
ATOM 2547 C C . VAL B 1 115 ? 0.023 25.031 11.758 1 98.69 115 VAL B C 1
ATOM 2549 O O . VAL B 1 115 ? -0.686 24.016 11.672 1 98.69 115 VAL B O 1
ATOM 2552 N N . CYS B 1 116 ? 0.341 25.609 12.898 1 98.81 116 CYS B N 1
ATOM 2553 C CA . CYS B 1 116 ? -0.053 25 14.164 1 98.81 116 CYS B CA 1
ATOM 2554 C C . CYS B 1 116 ? -1.567 25.016 14.328 1 98.81 116 CYS B C 1
ATOM 2556 O O . CYS B 1 116 ? -2.145 24.109 14.922 1 98.81 116 CYS B O 1
ATOM 2558 N N . THR B 1 117 ? -2.201 26.031 13.797 1 98.69 117 THR B N 1
ATOM 2559 C CA . THR B 1 117 ? -3.66 26.094 13.82 1 98.69 117 THR B CA 1
ATOM 2560 C C . THR B 1 117 ? -4.254 24.938 13.031 1 98.69 117 THR B C 1
ATOM 2562 O O . THR B 1 117 ? -5.27 24.359 13.43 1 98.69 117 THR B O 1
ATOM 2565 N N . ILE B 1 118 ? -3.701 24.578 11.953 1 98.81 118 ILE B N 1
ATOM 2566 C CA . ILE B 1 118 ? -4.16 23.453 11.141 1 98.81 118 ILE B CA 1
ATOM 2567 C C . ILE B 1 118 ? -3.941 22.156 11.898 1 98.81 118 ILE B C 1
ATOM 2569 O O . ILE B 1 118 ? -4.844 21.312 11.984 1 98.81 118 ILE B O 1
ATOM 2573 N N . ILE B 1 119 ? -2.711 21.984 12.445 1 98.81 119 ILE B N 1
ATOM 2574 C CA . ILE B 1 119 ? -2.375 20.766 13.172 1 98.81 119 ILE B CA 1
ATOM 2575 C C . ILE B 1 119 ? -3.348 20.562 14.336 1 98.81 119 ILE B C 1
ATOM 2577 O O . ILE B 1 119 ? -3.885 19.469 14.523 1 98.81 119 ILE B O 1
ATOM 2581 N N . ASP B 1 120 ? -3.586 21.703 14.984 1 98 120 ASP B N 1
ATOM 2582 C CA . ASP B 1 120 ? -4.492 21.688 16.125 1 98 120 ASP B CA 1
ATOM 2583 C C . ASP B 1 120 ? -5.945 21.562 15.68 1 98 120 ASP B C 1
ATOM 2585 O O . ASP B 1 120 ? -6.602 22.578 15.414 1 98 120 ASP B O 1
ATOM 2589 N N . GLY B 1 121 ? -6.477 20.359 15.578 1 96.56 121 GLY B N 1
ATOM 2590 C CA . GLY B 1 121 ? -7.883 20.188 15.258 1 96.56 121 GLY B CA 1
ATOM 2591 C C . GLY B 1 121 ? -8.117 19.578 13.891 1 96.56 121 GLY B C 1
ATOM 2592 O O . GLY B 1 121 ? -9.258 19.391 13.469 1 96.56 121 GLY B O 1
ATOM 2593 N N . HIS B 1 122 ? -7.066 19.234 13.188 1 97.12 122 HIS B N 1
ATOM 2594 C CA . HIS B 1 122 ? -7.258 18.719 11.836 1 97.12 122 HIS B CA 1
ATOM 2595 C C . HIS B 1 122 ? -8.094 17.438 11.836 1 97.12 122 HIS B C 1
ATOM 2597 O O . HIS B 1 122 ? -8.758 17.125 10.852 1 97.12 122 HIS B O 1
ATOM 2603 N N . ASP B 1 123 ? -8.016 16.75 12.891 1 93.94 123 ASP B N 1
ATOM 2604 C CA . ASP B 1 123 ? -8.711 15.469 12.984 1 93.94 123 ASP B CA 1
ATOM 2605 C C . ASP B 1 123 ? -9.992 15.602 13.797 1 93.94 123 ASP B C 1
ATOM 2607 O O . ASP B 1 123 ? -10.984 14.93 13.523 1 93.94 123 ASP B O 1
ATOM 2611 N N . THR B 1 124 ? -10.055 16.469 14.836 1 92.88 124 THR B N 1
ATOM 2612 C CA . THR B 1 124 ? -11.133 16.453 15.82 1 92.88 124 THR B CA 1
ATOM 2613 C C . THR B 1 124 ? -12.117 17.594 15.562 1 92.88 124 THR B C 1
ATOM 2615 O O . THR B 1 124 ? -13.297 17.484 15.898 1 92.88 124 THR B O 1
ATOM 2618 N N . ARG B 1 125 ? -11.609 18.703 15.008 1 93.5 125 ARG B N 1
ATOM 2619 C CA . ARG B 1 125 ? -12.492 19.828 14.727 1 93.5 125 ARG B CA 1
ATOM 2620 C C . ARG B 1 125 ? -13.375 19.547 13.516 1 93.5 125 ARG B C 1
ATOM 2622 O O . ARG B 1 125 ? -12.875 19.141 12.469 1 93.5 125 ARG B O 1
ATOM 2629 N N . LYS B 1 126 ? -14.617 19.828 13.539 1 91.12 126 LYS B N 1
ATOM 2630 C CA . LYS B 1 126 ? -15.586 19.438 12.531 1 91.12 126 LYS B CA 1
ATOM 2631 C C . LYS B 1 126 ? -15.562 20.391 11.336 1 91.12 126 LYS B C 1
ATOM 2633 O O . LYS B 1 126 ? -16.125 20.078 10.281 1 91.12 126 LYS B O 1
ATOM 2638 N N . PHE B 1 127 ? -14.922 21.547 11.57 1 95.19 127 PHE B N 1
ATOM 2639 C CA . PHE B 1 127 ? -14.875 22.516 10.484 1 95.19 127 PHE B CA 1
ATOM 2640 C C . PHE B 1 127 ? -13.453 22.984 10.219 1 95.19 127 PHE B C 1
ATOM 2642 O O . PHE B 1 127 ? -12.594 22.891 11.102 1 95.19 127 PHE B O 1
ATOM 2649 N N . ALA B 1 128 ? -13.203 23.469 9.039 1 97.5 128 ALA B N 1
ATOM 2650 C CA . ALA B 1 128 ? -11.898 24.016 8.664 1 97.5 128 ALA B CA 1
ATOM 2651 C C . ALA B 1 128 ? -11.82 25.516 8.969 1 97.5 128 ALA B C 1
ATOM 2653 O O . ALA B 1 128 ? -12.812 26.234 8.82 1 97.5 128 ALA B O 1
ATOM 2654 N N . LYS B 1 129 ? -10.664 25.938 9.328 1 97.69 129 LYS B N 1
ATOM 2655 C CA . LYS B 1 129 ? -10.492 27.328 9.719 1 97.69 129 LYS B CA 1
ATOM 2656 C C . LYS B 1 129 ? -9.992 28.172 8.547 1 97.69 129 LYS B C 1
ATOM 2658 O O . LYS B 1 129 ? -9.945 29.391 8.625 1 97.69 129 LYS B O 1
ATOM 2663 N N . SER B 1 130 ? -9.586 27.594 7.48 1 98.06 130 SER B N 1
ATOM 2664 C CA . SER B 1 130 ? -9.094 28.234 6.266 1 98.06 130 SER B CA 1
ATOM 2665 C C . SER B 1 130 ? -9.117 27.281 5.086 1 98.06 130 SER B C 1
ATOM 2667 O O . SER B 1 130 ? -9.367 26.078 5.258 1 98.06 130 SER B O 1
ATOM 2669 N N . LYS B 1 131 ? -8.977 27.828 3.916 1 98.5 131 LYS B N 1
ATOM 2670 C CA . LYS B 1 131 ? -8.883 26.953 2.744 1 98.5 131 LYS B CA 1
ATOM 2671 C C . LYS B 1 131 ? -7.672 26.031 2.834 1 98.5 131 LYS B C 1
ATOM 2673 O O . LYS B 1 131 ? -7.734 24.875 2.414 1 98.5 131 LYS B O 1
ATOM 2678 N N . GLU B 1 132 ? -6.539 26.547 3.398 1 98.62 132 GLU B N 1
ATOM 2679 C CA . GLU B 1 132 ? -5.363 25.719 3.641 1 98.62 132 GLU B CA 1
ATOM 2680 C C . GLU B 1 132 ? -5.703 24.547 4.551 1 98.62 132 GLU B C 1
ATOM 2682 O O . GLU B 1 132 ? -5.293 23.406 4.289 1 98.62 132 GLU B O 1
ATOM 2687 N N . ASP B 1 133 ? -6.512 24.797 5.555 1 98.81 133 ASP B N 1
ATOM 2688 C CA . ASP B 1 133 ? -6.953 23.781 6.496 1 98.81 133 ASP B CA 1
ATOM 2689 C C . ASP B 1 133 ? -7.84 22.75 5.805 1 98.81 133 ASP B C 1
ATOM 2691 O O . ASP B 1 133 ? -7.691 21.547 6.035 1 98.81 133 ASP B O 1
ATOM 2695 N N . GLU B 1 134 ? -8.711 23.203 4.926 1 98.5 134 GLU B N 1
ATOM 2696 C CA . GLU B 1 134 ? -9.57 22.312 4.168 1 98.5 134 GLU B CA 1
ATOM 2697 C C . GLU B 1 134 ? -8.75 21.344 3.311 1 98.5 134 GLU B C 1
ATOM 2699 O O . GLU B 1 134 ? -9.047 20.156 3.26 1 98.5 134 GLU B O 1
ATOM 2704 N N . ILE B 1 135 ? -7.777 21.891 2.66 1 98.81 135 ILE B N 1
ATOM 2705 C CA . ILE B 1 135 ? -6.941 21.109 1.759 1 98.81 135 ILE B CA 1
ATOM 2706 C C . ILE B 1 135 ? -6.172 20.047 2.555 1 98.81 135 ILE B C 1
ATOM 2708 O O . ILE B 1 135 ? -6.117 18.891 2.16 1 98.81 135 ILE B O 1
ATOM 2712 N N . VAL B 1 136 ? -5.605 20.438 3.738 1 98.88 136 VAL B N 1
ATOM 2713 C CA . VAL B 1 136 ? -4.84 19.516 4.559 1 98.88 136 VAL B CA 1
ATOM 2714 C C . VAL B 1 136 ? -5.758 18.406 5.074 1 98.88 136 VAL B C 1
ATOM 2716 O O . VAL B 1 136 ? -5.414 17.219 4.996 1 98.88 136 VAL B O 1
ATOM 2719 N N . ARG B 1 137 ? -6.945 18.766 5.531 1 98.62 137 ARG B N 1
ATOM 2720 C CA . ARG B 1 137 ? -7.898 17.781 6.062 1 98.62 137 ARG B CA 1
ATOM 2721 C C . ARG B 1 137 ? -8.289 16.766 4.996 1 98.62 137 ARG B C 1
ATOM 2723 O O . ARG B 1 137 ? -8.336 15.57 5.27 1 98.62 137 ARG B O 1
ATOM 2730 N N . ASP B 1 138 ? -8.562 17.281 3.838 1 98.81 138 ASP B N 1
ATOM 2731 C CA . ASP B 1 138 ? -8.984 16.391 2.758 1 98.81 138 ASP B CA 1
ATOM 2732 C C . ASP B 1 138 ? -7.82 15.531 2.264 1 98.81 138 ASP B C 1
ATOM 2734 O O . ASP B 1 138 ? -7.984 14.328 2.037 1 98.81 138 ASP B O 1
ATOM 2738 N N . ALA B 1 139 ? -6.645 16.125 2.078 1 98.75 139 ALA B N 1
ATOM 2739 C CA . ALA B 1 139 ? -5.473 15.383 1.627 1 98.75 139 ALA B CA 1
ATOM 2740 C C . ALA B 1 139 ? -5.133 14.25 2.594 1 98.75 139 ALA B C 1
ATOM 2742 O O . ALA B 1 139 ? -4.766 13.156 2.168 1 98.75 139 ALA B O 1
ATOM 2743 N N . ASP B 1 140 ? -5.254 14.539 3.893 1 98.69 140 ASP B N 1
ATOM 2744 C CA . ASP B 1 140 ? -5.023 13.555 4.945 1 98.69 140 ASP B CA 1
ATOM 2745 C C . ASP B 1 140 ? -5.922 12.336 4.762 1 98.69 140 ASP B C 1
ATOM 2747 O O . ASP B 1 140 ? -5.516 11.211 5.066 1 98.69 140 ASP B O 1
ATOM 2751 N N . LYS B 1 141 ? -7.09 12.547 4.203 1 98.19 141 LYS B N 1
ATOM 2752 C CA . LYS B 1 141 ? -8.062 11.461 4.062 1 98.19 141 LYS B CA 1
ATOM 2753 C C . LYS B 1 141 ? -7.93 10.781 2.701 1 98.19 141 LYS B C 1
ATOM 2755 O O . LYS B 1 141 ? -8.203 9.586 2.572 1 98.19 141 LYS B O 1
ATOM 2760 N N . LEU B 1 142 ? -7.5 11.469 1.697 1 98.75 142 LEU B N 1
ATOM 2761 C CA . LEU B 1 142 ? -7.547 11.016 0.312 1 98.75 142 LEU B CA 1
ATOM 2762 C C . LEU B 1 142 ? -6.641 9.805 0.106 1 98.75 142 LEU B C 1
ATOM 2764 O O . LEU B 1 142 ? -6.941 8.93 -0.708 1 98.75 142 LEU B O 1
ATOM 2768 N N . TRP B 1 143 ? -5.566 9.703 0.877 1 98.06 143 TRP B N 1
ATOM 2769 C CA . TRP B 1 143 ? -4.648 8.586 0.677 1 98.06 143 TRP B CA 1
ATOM 2770 C C . TRP B 1 143 ? -5.348 7.25 0.924 1 98.06 143 TRP B C 1
ATOM 2772 O O . TRP B 1 143 ? -4.961 6.227 0.361 1 98.06 143 TRP B O 1
ATOM 2782 N N . ARG B 1 144 ? -6.391 7.27 1.716 1 97.94 144 ARG B N 1
ATOM 2783 C CA . ARG B 1 144 ? -7.09 6.051 2.104 1 97.94 144 ARG B CA 1
ATOM 2784 C C . ARG B 1 144 ? -7.812 5.43 0.912 1 97.94 144 ARG B C 1
ATOM 2786 O O . ARG B 1 144 ? -8.164 4.25 0.941 1 97.94 144 ARG B O 1
ATOM 2793 N N . PHE B 1 145 ? -8.07 6.223 -0.087 1 98.75 145 PHE B N 1
ATOM 2794 C CA . PHE B 1 145 ? -8.852 5.75 -1.223 1 98.75 145 PHE B CA 1
ATOM 2795 C C . PHE B 1 145 ? -7.953 5.098 -2.266 1 98.75 145 PHE B C 1
ATOM 2797 O O . PHE B 1 145 ? -8.43 4.371 -3.141 1 98.75 145 PHE B O 1
ATOM 2804 N N . ALA B 1 146 ? -6.652 5.441 -2.248 1 98.56 146 ALA B N 1
ATOM 2805 C CA . ALA B 1 146 ? -5.699 4.836 -3.174 1 98.56 146 ALA B CA 1
ATOM 2806 C C . ALA B 1 146 ? -5.355 3.41 -2.756 1 98.56 146 ALA B C 1
ATOM 2808 O O . ALA B 1 146 ? -5.539 3.035 -1.596 1 98.56 146 ALA B O 1
ATOM 2809 N N . VAL B 1 147 ? -4.859 2.645 -3.656 1 98.56 147 VAL B N 1
ATOM 2810 C CA . VAL B 1 147 ? -4.637 1.218 -3.449 1 98.56 147 VAL B CA 1
ATOM 2811 C C . VAL B 1 147 ? -3.705 1.006 -2.26 1 98.56 147 VAL B C 1
ATOM 2813 O O . VAL B 1 147 ? -3.916 0.1 -1.45 1 98.56 147 VAL B O 1
ATOM 2816 N N . THR B 1 148 ? -2.688 1.833 -2.125 1 98.56 148 THR B N 1
ATOM 2817 C CA . THR B 1 148 ? -1.763 1.698 -1.005 1 98.56 148 THR B CA 1
ATOM 2818 C C . THR B 1 148 ? -2.479 1.938 0.321 1 98.56 148 THR B C 1
ATOM 2820 O O . THR B 1 148 ? -2.332 1.154 1.262 1 98.56 148 THR B O 1
ATOM 2823 N N . GLY B 1 149 ? -3.268 2.984 0.372 1 98.31 149 GLY B N 1
ATOM 2824 C CA . GLY B 1 149 ? -4 3.309 1.585 1 98.31 149 GLY B CA 1
ATOM 2825 C C . GLY B 1 149 ? -4.988 2.23 1.991 1 98.31 149 GLY B C 1
ATOM 2826 O O . GLY B 1 149 ? -5.055 1.854 3.164 1 98.31 149 GLY B O 1
ATOM 2827 N N . VAL B 1 150 ? -5.73 1.697 1.036 1 98.56 150 VAL B N 1
ATOM 2828 C CA . VAL B 1 150 ? -6.688 0.633 1.32 1 98.56 150 VAL B CA 1
ATOM 2829 C C . VAL B 1 150 ? -5.949 -0.602 1.834 1 98.56 150 VAL B C 1
ATOM 2831 O O . VAL B 1 150 ? -6.367 -1.22 2.814 1 98.56 150 VAL B O 1
ATOM 2834 N N . SER B 1 151 ? -4.816 -0.923 1.233 1 98 151 SER B N 1
ATOM 2835 C CA . SER B 1 151 ? -4.055 -2.125 1.551 1 98 151 SER B CA 1
ATOM 2836 C C . SER B 1 151 ? -3.43 -2.033 2.939 1 98 151 SER B C 1
ATOM 2838 O O . SER B 1 151 ? -3.279 -3.045 3.627 1 98 151 SER B O 1
ATOM 2840 N N . VAL B 1 152 ? -3.102 -0.85 3.361 1 96.25 152 VAL B N 1
ATOM 2841 C CA . VAL B 1 152 ? -2.467 -0.643 4.66 1 96.25 152 VAL B CA 1
ATOM 2842 C C . VAL B 1 152 ? -3.537 -0.469 5.734 1 96.25 152 VAL B C 1
ATOM 2844 O O . VAL B 1 152 ? -3.523 -1.166 6.75 1 96.25 152 VAL B O 1
ATOM 2847 N N . ALA B 1 153 ? -4.527 0.335 5.477 1 94.5 153 ALA B N 1
ATOM 2848 C CA . ALA B 1 153 ? -5.449 0.782 6.516 1 94.5 153 ALA B CA 1
ATOM 2849 C C . ALA B 1 153 ? -6.508 -0.279 6.801 1 94.5 153 ALA B C 1
ATOM 2851 O O . ALA B 1 153 ? -7.098 -0.303 7.887 1 94.5 153 ALA B O 1
ATOM 2852 N N . CYS B 1 154 ? -6.758 -1.185 5.859 1 95.38 154 CYS B N 1
ATOM 2853 C CA . CYS B 1 154 ? -7.781 -2.195 6.094 1 95.38 154 CYS B CA 1
ATOM 2854 C C . CYS B 1 154 ? -7.449 -3.037 7.32 1 95.38 154 CYS B C 1
ATOM 2856 O O . CYS B 1 154 ? -8.352 -3.457 8.055 1 95.38 154 CYS B O 1
ATOM 2858 N N . ASP B 1 155 ? -6.152 -3.176 7.605 1 91.12 155 ASP 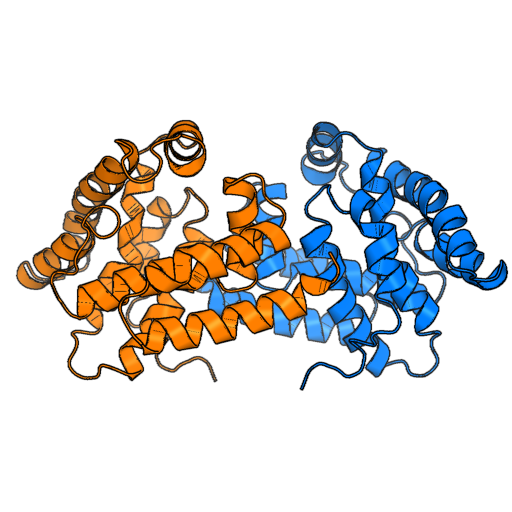B N 1
ATOM 2859 C CA . ASP B 1 155 ? -5.723 -3.982 8.742 1 91.12 155 ASP B CA 1
ATOM 2860 C C . ASP B 1 155 ? -6.023 -3.277 10.062 1 91.12 155 ASP B C 1
ATOM 2862 O O . ASP B 1 155 ? -6.258 -3.93 11.086 1 91.12 155 ASP B O 1
ATOM 2866 N N . TRP B 1 156 ? -5.992 -1.948 10.008 1 88.06 156 TRP B N 1
ATOM 2867 C CA . TRP B 1 156 ? -6.266 -1.18 11.219 1 88.06 156 TRP B CA 1
ATOM 2868 C C . TRP B 1 156 ? -7.684 -1.432 11.711 1 88.06 156 TRP B C 1
ATOM 2870 O O . TRP B 1 156 ? -7.961 -1.309 12.906 1 88.06 156 TRP B O 1
ATOM 2880 N N . PHE B 1 157 ? -8.5 -1.885 10.797 1 89.5 157 PHE B N 1
ATOM 2881 C CA . PHE B 1 157 ? -9.914 -2.061 11.109 1 89.5 157 PHE B CA 1
ATOM 2882 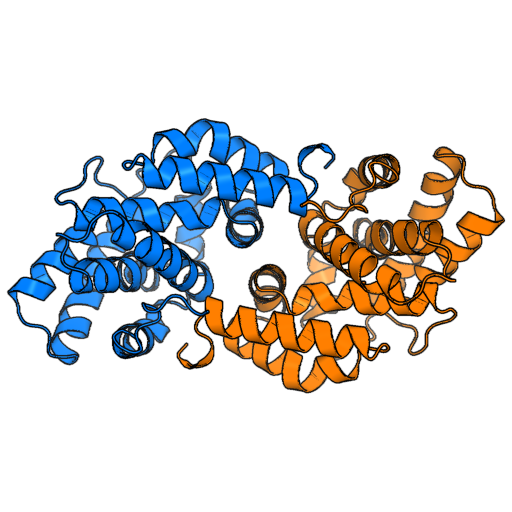C C . PHE B 1 157 ? -10.305 -3.531 11.031 1 89.5 157 PHE B C 1
ATOM 2884 O O . PHE B 1 157 ? -11.492 -3.863 11.016 1 89.5 157 PHE B O 1
ATOM 2891 N N . LYS B 1 158 ? -9.328 -4.414 10.82 1 90.56 158 LYS B N 1
ATOM 2892 C CA . LYS B 1 158 ? -9.555 -5.855 10.719 1 90.56 158 LYS B CA 1
ATOM 2893 C C . LYS B 1 158 ? -10.57 -6.176 9.625 1 90.56 158 LYS B C 1
ATOM 2895 O O . LYS B 1 158 ? -11.492 -6.965 9.836 1 90.56 158 LYS B O 1
ATOM 2900 N N . MET B 1 159 ? -10.469 -5.496 8.492 1 94.25 159 MET B N 1
ATOM 2901 C CA . MET B 1 159 ? -11.32 -5.668 7.316 1 94.25 159 MET B CA 1
ATOM 2902 C C . MET B 1 159 ? -10.508 -6.176 6.129 1 94.25 159 MET B C 1
ATOM 2904 O O . MET B 1 159 ? -9.297 -5.969 6.062 1 94.25 159 MET B O 1
ATOM 2908 N N . THR B 1 160 ? -11.188 -6.852 5.203 1 95.75 160 THR B N 1
ATOM 2909 C CA . THR B 1 160 ? -10.57 -7.094 3.904 1 95.75 160 THR B CA 1
ATOM 2910 C C . THR B 1 160 ? -10.453 -5.797 3.111 1 95.75 160 THR B C 1
ATOM 2912 O O . THR B 1 160 ? -11.148 -4.82 3.402 1 95.75 160 THR B O 1
ATOM 2915 N N . PRO B 1 161 ? -9.602 -5.773 2.098 1 97.25 161 PRO B N 1
ATOM 2916 C CA . PRO B 1 161 ? -9.523 -4.578 1.258 1 97.25 161 PRO B CA 1
ATOM 2917 C C . PRO B 1 161 ? -10.867 -4.199 0.639 1 97.25 161 PRO B C 1
ATOM 2919 O O . PRO B 1 161 ? -11.219 -3.018 0.596 1 97.25 161 PRO B O 1
ATOM 2922 N N . ALA B 1 162 ? -11.633 -5.191 0.271 1 96.56 162 ALA B N 1
ATOM 2923 C CA . ALA B 1 162 ? -12.93 -4.934 -0.353 1 96.56 162 ALA B CA 1
ATOM 2924 C C . ALA B 1 162 ? -13.906 -4.316 0.646 1 96.56 162 ALA B C 1
ATOM 2926 O O . ALA B 1 162 ? -14.633 -3.379 0.312 1 96.56 162 ALA B O 1
ATOM 2927 N N . GLN B 1 163 ? -13.922 -4.875 1.819 1 97.19 163 GLN B N 1
ATOM 2928 C CA . GLN B 1 163 ? -14.781 -4.34 2.865 1 97.19 163 GLN B CA 1
ATOM 2929 C C . GLN B 1 163 ? -14.414 -2.895 3.195 1 97.19 163 GLN B C 1
ATOM 2931 O O . GLN B 1 163 ? -15.297 -2.041 3.334 1 97.19 163 GLN B O 1
ATOM 2936 N N . TYR B 1 164 ? -13.141 -2.625 3.371 1 98 164 TYR B N 1
ATOM 2937 C CA . TYR B 1 164 ? -12.672 -1.281 3.701 1 98 164 TYR B CA 1
ATOM 2938 C C . TYR B 1 164 ? -12.992 -0.304 2.574 1 98 164 TYR B C 1
ATOM 2940 O O . TYR B 1 164 ? -13.414 0.828 2.826 1 98 164 TYR B O 1
ATOM 2948 N N . ALA B 1 165 ? -12.773 -0.739 1.344 1 98.06 165 ALA B N 1
ATOM 2949 C CA . ALA B 1 165 ? -13.117 0.094 0.195 1 98.06 165 ALA B CA 1
ATOM 2950 C C . ALA B 1 165 ? -14.594 0.462 0.212 1 98.06 165 ALA B C 1
ATOM 2952 O O . ALA B 1 165 ? -14.961 1.606 -0.071 1 98.06 165 ALA B O 1
ATOM 2953 N N . GLN B 1 166 ? -15.406 -0.531 0.535 1 97.69 166 GLN B N 1
ATOM 2954 C CA . GLN B 1 166 ? -16.844 -0.267 0.608 1 97.69 166 GLN B CA 1
ATOM 2955 C C . GLN B 1 166 ? -17.156 0.738 1.712 1 97.69 166 GLN B C 1
ATOM 2957 O O . GLN B 1 166 ? -18 1.625 1.528 1 97.69 166 GLN B O 1
ATOM 2962 N N . ARG B 1 167 ? -16.531 0.602 2.818 1 96.94 167 ARG B N 1
ATOM 2963 C CA . ARG B 1 167 ? -16.719 1.546 3.916 1 96.94 167 ARG B CA 1
ATOM 2964 C C . ARG B 1 167 ? -16.344 2.961 3.49 1 96.94 167 ARG B C 1
ATOM 2966 O O . ARG B 1 167 ? -17.031 3.922 3.834 1 96.94 167 ARG B O 1
ATOM 2973 N N . LEU B 1 168 ? -15.234 3.07 2.793 1 98 168 LEU B N 1
ATOM 2974 C CA . LEU B 1 168 ? -14.805 4.379 2.322 1 98 168 LEU B CA 1
ATOM 2975 C C . LEU B 1 168 ? -15.867 5.023 1.445 1 98 168 LEU B C 1
ATOM 2977 O O . LEU B 1 168 ? -16.141 6.223 1.566 1 98 168 LEU B O 1
ATOM 2981 N N . GLU B 1 169 ? -16.453 4.254 0.568 1 97.44 169 GLU B N 1
ATOM 2982 C CA . GLU B 1 169 ? -17.5 4.754 -0.318 1 97.44 169 GLU B CA 1
ATOM 2983 C C . GLU B 1 169 ? -18.734 5.172 0.472 1 97.44 169 GLU B C 1
ATOM 2985 O O . GLU B 1 169 ? -19.328 6.215 0.194 1 97.44 169 GLU B O 1
ATOM 2990 N N . ASP B 1 170 ? -19.062 4.391 1.428 1 96.62 170 ASP B N 1
ATOM 2991 C CA . ASP B 1 170 ? -20.312 4.574 2.146 1 96.62 170 ASP B CA 1
ATOM 2992 C C . ASP B 1 170 ? -20.219 5.727 3.143 1 96.62 170 ASP B C 1
ATOM 2994 O O . ASP B 1 170 ? -21.188 6.465 3.35 1 96.62 170 ASP B O 1
ATOM 2998 N N . THR B 1 171 ? -19.031 5.922 3.775 1 94.56 171 THR B N 1
ATOM 2999 C CA . THR B 1 171 ? -19.031 6.781 4.953 1 94.56 171 THR B CA 1
ATOM 3000 C C . THR B 1 171 ? -17.953 7.844 4.859 1 94.56 171 THR B C 1
ATOM 3002 O O . THR B 1 171 ? -18.031 8.891 5.504 1 94.56 171 THR B O 1
ATOM 3005 N N . ASN B 1 172 ? -16.938 7.672 4.07 1 95.56 172 ASN B N 1
ATOM 3006 C CA . ASN B 1 172 ? -15.797 8.57 4.156 1 95.56 172 ASN B CA 1
ATOM 3007 C C . ASN B 1 172 ? -15.859 9.664 3.094 1 95.56 172 ASN B C 1
ATOM 3009 O O . ASN B 1 172 ? -15.352 10.766 3.301 1 95.56 172 ASN B O 1
ATOM 3013 N N . ILE B 1 173 ? -16.484 9.359 1.977 1 97.38 173 ILE B N 1
ATOM 3014 C CA . ILE B 1 173 ? -16.547 10.336 0.893 1 97.38 173 ILE B CA 1
ATOM 3015 C C . ILE B 1 173 ? -17.312 11.578 1.354 1 97.38 173 ILE B C 1
ATOM 3017 O O . ILE B 1 173 ? -16.922 12.703 1.041 1 97.38 173 ILE B O 1
ATOM 3021 N N . GLU B 1 174 ? -18.297 11.375 2.166 1 95.31 174 GLU B N 1
ATOM 3022 C CA . GLU B 1 174 ? -19.125 12.484 2.615 1 95.31 174 GLU B CA 1
ATOM 3023 C C . GLU B 1 174 ? -18.359 13.398 3.57 1 95.31 174 GLU B C 1
ATOM 3025 O O . GLU B 1 174 ? -18.797 14.508 3.863 1 95.31 174 GLU B O 1
ATOM 3030 N N . GLN B 1 175 ? -17.25 12.93 4.094 1 95.06 175 GLN B N 1
ATOM 3031 C CA . GLN B 1 175 ? -16.453 13.695 5.047 1 95.06 175 GLN B CA 1
ATOM 3032 C C . GLN B 1 175 ? -15.492 14.641 4.328 1 95.06 175 GLN B C 1
ATOM 3034 O O . GLN B 1 175 ? -14.867 15.5 4.957 1 95.06 175 GLN B O 1
ATOM 3039 N N . LEU B 1 176 ? -15.344 14.492 3.002 1 97.56 176 LEU B N 1
ATOM 3040 C CA . LEU B 1 176 ? -14.461 15.359 2.225 1 97.56 176 LEU B CA 1
ATOM 3041 C C . LEU B 1 176 ? -15.117 16.719 1.982 1 97.56 176 LEU B C 1
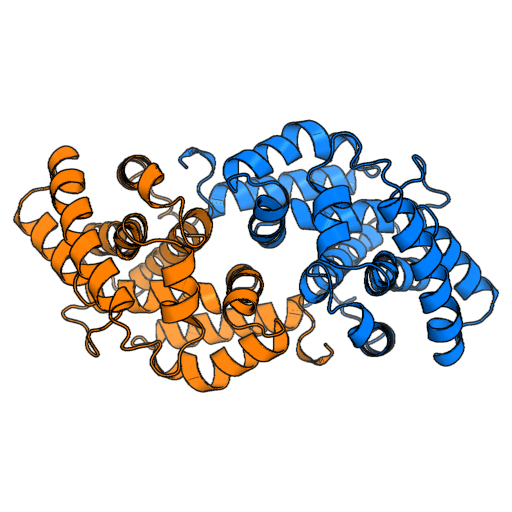ATOM 3043 O O . LEU B 1 176 ? -16.297 16.797 1.653 1 97.56 176 LEU B O 1
ATOM 3047 N N . HIS B 1 177 ? -14.312 17.781 2.137 1 96.31 177 HIS B N 1
ATOM 3048 C CA . HIS B 1 177 ? -14.836 19.141 2.084 1 96.31 177 HIS B CA 1
ATOM 3049 C C . HIS B 1 177 ? -14.898 19.641 0.648 1 96.31 177 HIS B C 1
ATOM 3051 O O . HIS B 1 177 ? -15.875 20.297 0.259 1 96.31 177 HIS B O 1
ATOM 3057 N N . LEU B 1 178 ? -13.945 19.359 -0.175 1 98.31 178 LEU B N 1
ATOM 3058 C CA . LEU B 1 178 ? -13.781 19.969 -1.491 1 98.31 178 LEU B CA 1
ATOM 3059 C C . LEU B 1 178 ? -14.367 19.078 -2.578 1 98.31 178 LEU B C 1
ATOM 3061 O O . LEU B 1 178 ? -14.203 17.859 -2.541 1 98.31 178 LEU B O 1
ATOM 3065 N N . PRO B 1 179 ? -15.094 19.703 -3.521 1 98.44 179 PRO B N 1
ATOM 3066 C CA . PRO B 1 179 ? -15.609 18.891 -4.629 1 98.44 179 PRO B CA 1
ATOM 3067 C C . PRO B 1 179 ? -14.5 18.172 -5.391 1 98.44 179 PRO B C 1
ATOM 3069 O O . PRO B 1 179 ? -14.703 17.047 -5.875 1 98.44 179 PRO B O 1
ATOM 3072 N N . GLU B 1 180 ? -13.312 18.828 -5.52 1 98.75 180 GLU B N 1
ATOM 3073 C CA . GLU B 1 180 ? -12.164 18.203 -6.16 1 98.75 180 GLU B CA 1
ATOM 3074 C C . GLU B 1 180 ? -11.711 16.969 -5.387 1 98.75 180 GLU B C 1
ATOM 3076 O O . GLU B 1 180 ? -11.281 15.977 -5.98 1 98.75 180 GLU B O 1
ATOM 3081 N N . SER B 1 181 ? -11.805 17.016 -4.035 1 98.81 181 SER B N 1
ATOM 3082 C CA . SER B 1 181 ? -11.453 15.867 -3.211 1 98.81 181 SER B CA 1
ATOM 3083 C C . SER B 1 181 ? -12.391 14.688 -3.471 1 98.81 181 SER B C 1
ATOM 3085 O O . SER B 1 181 ? -11.953 13.539 -3.527 1 98.81 181 SER B O 1
ATOM 3087 N N . VAL B 1 182 ? -13.664 14.977 -3.605 1 98.75 182 VAL B N 1
ATOM 3088 C CA . VAL B 1 182 ? -14.648 13.938 -3.889 1 98.75 182 VAL B CA 1
ATOM 3089 C C . VAL B 1 182 ? -14.344 13.281 -5.23 1 98.75 182 VAL B C 1
ATOM 3091 O O . VAL B 1 182 ? -14.375 12.055 -5.352 1 98.75 182 VAL B O 1
ATOM 3094 N N . ALA B 1 183 ? -14.039 14.078 -6.207 1 98.75 183 ALA B N 1
ATOM 3095 C CA . ALA B 1 183 ? -13.695 13.562 -7.531 1 98.75 183 ALA B CA 1
ATOM 3096 C C . ALA B 1 183 ? -12.453 12.68 -7.477 1 98.75 183 ALA B C 1
ATOM 3098 O O . ALA B 1 183 ? -12.422 11.609 -8.086 1 98.75 183 ALA B O 1
ATOM 3099 N N . ILE B 1 184 ? -11.445 13.109 -6.738 1 98.75 184 ILE B N 1
ATOM 3100 C CA . ILE B 1 184 ? -10.203 12.359 -6.602 1 98.75 184 ILE B CA 1
ATOM 3101 C C . ILE B 1 184 ? -10.469 11.039 -5.871 1 98.75 184 ILE B C 1
ATOM 3103 O O . ILE B 1 184 ? -9.984 9.984 -6.285 1 98.75 184 ILE B O 1
ATOM 3107 N N . ALA B 1 185 ? -11.25 11.117 -4.809 1 98.88 185 ALA B N 1
ATOM 3108 C CA . ALA B 1 185 ? -11.586 9.922 -4.035 1 98.88 185 ALA B CA 1
ATOM 3109 C C . ALA B 1 185 ? -12.273 8.875 -4.906 1 98.88 185 ALA B C 1
ATOM 3111 O O . ALA B 1 185 ? -11.93 7.691 -4.852 1 98.88 185 ALA B O 1
ATOM 3112 N N . LYS B 1 186 ? -13.227 9.312 -5.715 1 98.69 186 LYS B N 1
ATOM 3113 C CA . LYS B 1 186 ? -13.945 8.398 -6.594 1 98.69 186 LYS B CA 1
ATOM 3114 C C . LYS B 1 186 ? -13.023 7.797 -7.648 1 98.69 186 LYS B C 1
ATOM 3116 O O . LYS B 1 186 ? -13.102 6.602 -7.945 1 98.69 186 LYS B O 1
ATOM 3121 N N . ARG B 1 187 ? -12.133 8.633 -8.219 1 98.62 187 ARG B N 1
ATOM 3122 C CA . ARG B 1 187 ? -11.148 8.164 -9.195 1 98.62 187 ARG B CA 1
ATOM 3123 C C . ARG B 1 187 ? -10.227 7.117 -8.586 1 98.62 187 ARG B C 1
ATOM 3125 O O . ARG B 1 187 ? -10.047 6.035 -9.148 1 98.62 187 ARG B O 1
ATOM 3132 N N . GLU B 1 188 ? -9.711 7.469 -7.387 1 98.62 188 GLU B N 1
ATOM 3133 C CA . GLU B 1 188 ? -8.781 6.562 -6.727 1 98.62 188 GLU B CA 1
ATOM 3134 C C . GLU B 1 188 ? -9.469 5.262 -6.32 1 98.62 188 GLU B C 1
ATOM 3136 O O . GLU B 1 188 ? -8.914 4.176 -6.5 1 98.62 188 GLU B O 1
ATOM 3141 N N . LEU B 1 189 ? -10.641 5.379 -5.766 1 98.56 189 LEU B N 1
ATOM 3142 C CA . LEU B 1 189 ? -11.352 4.199 -5.289 1 98.56 189 LEU B CA 1
ATOM 3143 C C . LEU B 1 189 ? -11.711 3.273 -6.445 1 98.56 189 LEU B C 1
ATOM 3145 O O . LEU B 1 189 ? -11.656 2.049 -6.309 1 98.56 189 LEU B O 1
ATOM 3149 N N . SER B 1 190 ? -12.133 3.83 -7.547 1 98.25 190 SER B N 1
ATOM 3150 C CA . SER B 1 190 ? -12.422 3.031 -8.734 1 98.25 190 SER B CA 1
ATOM 3151 C C . SER B 1 190 ? -11.188 2.246 -9.18 1 98.25 190 SER B C 1
ATOM 3153 O O . SER B 1 190 ? -11.281 1.049 -9.461 1 98.25 190 SER B O 1
ATOM 3155 N N . ALA B 1 191 ? -10.062 2.898 -9.25 1 98 191 ALA B N 1
ATOM 3156 C CA . ALA B 1 191 ? -8.82 2.238 -9.625 1 98 191 ALA B CA 1
ATOM 3157 C C . ALA B 1 191 ? -8.438 1.158 -8.617 1 98 191 ALA B C 1
ATOM 3159 O O . ALA B 1 191 ? -8 0.071 -8.992 1 98 191 ALA B O 1
ATOM 3160 N N . THR B 1 192 ? -8.609 1.478 -7.348 1 98.38 192 THR B N 1
ATOM 3161 C CA . THR B 1 192 ? -8.281 0.545 -6.273 1 98.38 192 THR B CA 1
ATOM 3162 C C . THR B 1 192 ? -9.133 -0.719 -6.375 1 98.38 192 THR B C 1
ATOM 3164 O O . THR B 1 192 ? -8.609 -1.832 -6.301 1 98.38 192 THR B O 1
ATOM 3167 N N . ARG B 1 193 ? -10.422 -0.531 -6.602 1 97.62 193 ARG B N 1
ATOM 3168 C CA . ARG B 1 193 ? -11.32 -1.675 -6.715 1 97.62 193 ARG B CA 1
ATOM 3169 C C . ARG B 1 193 ? -10.945 -2.551 -7.906 1 97.62 193 ARG B C 1
ATOM 3171 O O . ARG B 1 193 ? -11.023 -3.779 -7.828 1 97.62 193 ARG B O 1
ATOM 3178 N N . ALA B 1 194 ? -10.547 -1.919 -8.953 1 96.12 194 ALA B N 1
ATOM 3179 C CA . ALA B 1 194 ? -10.133 -2.664 -10.141 1 96.12 194 ALA B CA 1
ATOM 3180 C C . ALA B 1 194 ? -8.828 -3.42 -9.883 1 96.12 194 ALA B C 1
ATOM 3182 O O . ALA B 1 194 ? -8.719 -4.605 -10.211 1 96.12 194 ALA B O 1
ATOM 3183 N N . LEU B 1 195 ? -7.867 -2.762 -9.258 1 96.31 195 LEU B N 1
ATOM 3184 C CA . LEU B 1 195 ? -6.543 -3.334 -9.031 1 96.31 195 LEU B CA 1
ATOM 3185 C C . LEU B 1 195 ? -6.613 -4.504 -8.055 1 96.31 195 LEU B C 1
ATOM 3187 O O . LEU B 1 195 ? -5.891 -5.488 -8.203 1 96.31 195 LEU B O 1
ATOM 3191 N N . LEU B 1 196 ? -7.516 -4.422 -7.09 1 97.25 196 LEU B N 1
ATOM 3192 C CA . LEU B 1 196 ? -7.574 -5.43 -6.035 1 97.25 196 LEU B CA 1
ATOM 3193 C C . LEU B 1 196 ? -8.711 -6.418 -6.293 1 97.25 196 LEU B C 1
ATOM 3195 O O . LEU B 1 196 ? -8.992 -7.273 -5.449 1 97.25 196 LEU B O 1
ATOM 3199 N N . LEU B 1 197 ? -9.383 -6.25 -7.43 1 96.19 197 LEU B N 1
ATOM 3200 C CA . LEU B 1 197 ? -10.492 -7.121 -7.82 1 96.19 197 LEU B CA 1
ATOM 3201 C C . LEU B 1 197 ? -11.539 -7.191 -6.719 1 96.19 197 LEU B C 1
ATOM 3203 O O . LEU B 1 197 ? -11.969 -8.281 -6.336 1 96.19 197 LEU B O 1
ATOM 3207 N N . ALA B 1 198 ? -11.883 -6.035 -6.219 1 95.38 198 ALA B N 1
ATOM 3208 C CA . ALA B 1 198 ? -12.789 -5.941 -5.07 1 95.38 198 ALA B CA 1
ATOM 3209 C C . ALA B 1 198 ? -14.18 -6.449 -5.422 1 95.38 198 ALA B C 1
ATOM 3211 O O . ALA B 1 198 ? -14.93 -6.883 -4.547 1 95.38 198 ALA B O 1
ATOM 3212 N N . HIS B 1 199 ? -14.57 -6.418 -6.715 1 93.5 199 HIS B N 1
ATOM 3213 C CA . HIS B 1 199 ? -15.883 -6.891 -7.137 1 93.5 199 HIS B CA 1
ATOM 3214 C C . HIS B 1 199 ? -15.961 -8.414 -7.078 1 93.5 199 HIS B C 1
ATOM 3216 O O . HIS B 1 199 ? -17.062 -8.977 -7.082 1 93.5 199 HIS B O 1
ATOM 3222 N N . VAL B 1 200 ? -14.852 -9.094 -7.031 1 94.56 200 VAL B N 1
ATOM 3223 C CA . VAL B 1 200 ? -14.789 -10.555 -7.031 1 94.56 200 VAL B CA 1
ATOM 3224 C C . VAL B 1 200 ? -14.445 -11.055 -5.633 1 94.56 200 VAL B C 1
ATOM 3226 O O . VAL B 1 200 ? -15.008 -12.055 -5.168 1 94.56 200 VAL B O 1
ATOM 3229 N N . LEU B 1 201 ? -13.531 -10.359 -5.008 1 94.06 201 LEU B N 1
ATOM 3230 C CA . LEU B 1 201 ? -12.953 -10.805 -3.75 1 94.06 201 LEU B CA 1
ATOM 3231 C C . LEU B 1 201 ? -13.633 -10.141 -2.562 1 94.06 201 LEU B C 1
ATOM 3233 O O . LEU B 1 201 ? -14.023 -8.969 -2.643 1 94.06 201 LEU B O 1
#

Radius of gyration: 22.26 Å; Cα contacts (8 Å, |Δi|>4): 590; chains: 2; bounding box: 41×68×51 Å

Secondary structure (DSSP, 8-state):
---TTS-GGGHHHHHHHGGGGSSTTHHHHHHHHHHHHHHHHTT-TTS-HHHHHHHHHHTTGGGGGS-HHHHHHHHTSSTTGGG-HHHHHHHHHHHHHHHHHHHHTT--HHHHHHHHHHHTTTTT-SS-SSHHHHHHHHHHHHGGGSHHHHHHHGGGGT--HHHHHHHIIIIIGGG--SHHHHHHHHHHHHHHHHHTTTTT-/---TT--GGGHHHHHHHGGGGSSTTHHHHHHHHHHHHHHHHTT-TTS-HHHHHHHHHHTTGGGGGS-HHHHHHHHTSSTTGGG-HHHHHHHHHHHHHHHHHHHHTT--HHHHHHHHHHHTTTTT-SS-SSHHHHHHHHHHHHGGGSHHHHHHHGGGGT--HHHHHHHIIIIIGGG--SHHHHHHHHHHHHHHHHHTTTTT-

pLDDT: mean 92.04, std 13.6, range [24.41, 98.88]